Protein AF-0000000074350751 (afdb_homodimer)

Secondary structure (DSSP, 8-state):
--B-B---EES---SS-EEEEEE-TTS-EEEEEETTS-EEEEETTT--EEEEETTSSSS-EEEEEE-TTSEEEEEETTS-EEEEEEETTTTEEEEEEEE---SS-EEEEEEETTTTEEEEEETTS-EEEEEE-TT--SS--SEEEEEEE---SS-EEEEEEETTEEEEEETTS-EEEEEEETTTEEEEEEEE--/--------EESPPPSS-EEEEEE-TTS-EEEEEETTS-EEEEETTT--EEEEETTSSSS-EEEEEE-TTSEEEEEETTS-EEEEEEETTTTEEEEEEEE---SS-EEEEEEETTTTEEEEEETTS-EEEEEE-TT--SS--SEEEEEEE---SS-EEEEEEETTEEEEEETTS-EEEEEEETTTEEEEEEEE--

Solvent-accessible surface area (backbone atoms only — not comparable to full-atom values): 19027 Å² total; per-residue (Å²): 114,77,33,70,33,46,61,35,81,43,70,86,36,53,84,26,29,20,42,23,61,41,55,43,84,85,57,51,34,37,38,39,26,13,47,59,9,33,40,33,34,27,32,56,89,80,58,44,74,73,42,74,39,73,63,66,38,90,28,30,26,41,26,51,46,62,41,82,88,51,40,34,39,39,24,11,52,63,16,33,35,38,32,31,33,72,36,77,88,73,71,41,69,43,81,72,41,73,46,71,83,50,93,34,27,25,43,25,63,34,74,39,73,89,76,39,33,38,39,37,21,14,46,65,13,42,30,38,36,27,31,59,44,80,75,65,76,72,91,69,51,55,60,38,79,51,34,47,47,60,75,53,79,25,28,27,52,27,54,44,72,55,90,53,30,38,41,34,21,13,56,62,14,28,35,37,36,28,32,55,41,89,89,65,34,48,39,27,59,26,27,40,34,29,112,78,34,72,33,47,62,34,80,44,79,75,38,52,84,27,29,20,41,22,60,40,56,41,84,86,56,51,35,38,38,39,26,14,46,60,9,32,38,34,34,26,33,56,90,80,55,45,69,72,41,74,40,73,63,67,38,90,29,27,26,42,25,51,47,62,42,83,88,49,41,35,40,40,23,11,51,62,17,33,36,38,32,32,34,72,35,75,90,74,71,40,70,42,82,73,40,74,45,71,82,50,92,34,29,25,41,23,63,32,74,36,72,89,76,39,32,38,41,37,23,13,47,64,14,42,30,38,34,27,30,60,43,80,78,65,76,71,91,69,48,54,59,38,78,54,35,45,47,59,75,53,80,25,28,27,51,26,53,44,73,55,91,55,30,38,39,34,20,13,56,63,14,27,37,37,35,30,32,55,40,89,90,63,35,47,38,26,58,27,28,41,37,33

pLDDT: mean 84.95, std 16.83, range [31.44, 98.81]

Radius of gyration: 20.23 Å; Cα contacts (8 Å, |Δi|>4): 1228; chains: 2; bounding box: 58×54×42 Å

Organism: Artemisia annua (NCBI:txid35608)

Structure (mmCIF, N/CA/C/O backbone):
data_AF-0000000074350751-model_v1
#
loop_
_entity.id
_entity.type
_entity.pdbx_description
1 polymer 'Dynein regulator LIS1'
#
loop_
_atom_site.group_PDB
_atom_site.id
_atom_site.type_symbol
_atom_site.label_atom_id
_atom_site.label_alt_id
_atom_site.label_comp_id
_atom_site.label_asym_id
_atom_site.label_entity_id
_atom_site.label_seq_id
_atom_site.pdbx_PDB_ins_code
_atom_site.Cartn_x
_atom_site.Cartn_y
_atom_site.Cartn_z
_atom_site.occupancy
_atom_site.B_iso_or_equiv
_atom_site.auth_seq_id
_atom_site.auth_comp_id
_atom_site.auth_asym_id
_atom_site.auth_atom_id
_atom_site.pdbx_PDB_model_num
ATOM 1 N N . MET A 1 1 ? 28.938 -0.55 -0.87 1 32.72 1 MET A N 1
ATOM 2 C CA . MET A 1 1 ? 29.234 -1.742 -1.661 1 32.72 1 MET A CA 1
ATOM 3 C C . MET A 1 1 ? 28 -2.168 -2.471 1 32.72 1 MET A C 1
ATOM 5 O O . MET A 1 1 ? 26.906 -2.285 -1.927 1 32.72 1 MET A O 1
ATOM 9 N N . ILE A 1 2 ? 28.156 -1.955 -3.701 1 39.44 2 ILE A N 1
ATOM 10 C CA . ILE A 1 2 ? 27.141 -2.303 -4.691 1 39.44 2 ILE A CA 1
ATOM 11 C C . ILE A 1 2 ? 26.891 -3.809 -4.672 1 39.44 2 ILE A C 1
ATOM 13 O O . ILE A 1 2 ? 27.797 -4.594 -4.953 1 39.44 2 ILE A O 1
ATOM 17 N N . LEU A 1 3 ? 26.219 -4.309 -3.705 1 39.25 3 LEU A N 1
ATOM 18 C CA . LEU A 1 3 ? 26.062 -5.758 -3.725 1 39.25 3 LEU A CA 1
ATOM 19 C C . LEU A 1 3 ? 25.203 -6.195 -4.902 1 39.25 3 LEU A C 1
ATOM 21 O O . LEU A 1 3 ? 24.094 -5.699 -5.082 1 39.25 3 LEU A O 1
ATOM 25 N N . LEU A 1 4 ? 26.125 -6.582 -5.938 1 38.38 4 LEU A N 1
ATOM 26 C CA . LEU A 1 4 ? 25.594 -7.141 -7.172 1 38.38 4 LEU A CA 1
ATOM 27 C C . LEU A 1 4 ? 24.625 -8.281 -6.879 1 38.38 4 LEU A C 1
ATOM 29 O O . LEU A 1 4 ? 24.938 -9.188 -6.105 1 38.38 4 LEU A O 1
ATOM 33 N N . ALA A 1 5 ? 23.5 -7.949 -6.883 1 41.44 5 ALA A N 1
ATOM 34 C CA . ALA A 1 5 ? 22.359 -8.859 -6.707 1 41.44 5 ALA A CA 1
ATOM 35 C C . ALA A 1 5 ? 22.422 -9.992 -7.723 1 41.44 5 ALA A C 1
ATOM 37 O O . ALA A 1 5 ? 22.688 -9.773 -8.906 1 41.44 5 ALA A O 1
ATOM 38 N N . GLN A 1 6 ? 23.078 -11.133 -7.27 1 38.09 6 GLN A N 1
ATOM 39 C CA . GLN A 1 6 ? 22.938 -12.281 -8.156 1 38.09 6 GLN A CA 1
ATOM 40 C C . GLN A 1 6 ? 21.484 -12.547 -8.516 1 38.09 6 GLN A C 1
ATOM 42 O O . GLN A 1 6 ? 20.625 -12.578 -7.633 1 38.09 6 GLN A O 1
ATOM 47 N N . VAL A 1 7 ? 21.062 -12.102 -9.664 1 43.28 7 VAL A N 1
ATOM 48 C CA . VAL A 1 7 ? 19.75 -12.344 -10.242 1 43.28 7 VAL A CA 1
ATOM 49 C C . VAL A 1 7 ? 19.594 -13.836 -10.555 1 43.28 7 VAL A C 1
ATOM 51 O O . VAL A 1 7 ? 20.406 -14.414 -11.273 1 43.28 7 VAL A O 1
ATOM 54 N N . ALA A 1 8 ? 19.016 -14.609 -9.594 1 41.69 8 ALA A N 1
ATOM 55 C CA . ALA A 1 8 ? 18.672 -15.945 -10.078 1 41.69 8 ALA A CA 1
ATOM 56 C C . ALA A 1 8 ? 17.594 -15.883 -11.156 1 41.69 8 ALA A C 1
ATOM 58 O O . ALA A 1 8 ? 16.625 -15.141 -11.023 1 41.69 8 ALA A O 1
ATOM 59 N N . ASP A 1 9 ? 17.906 -16.078 -12.422 1 44.09 9 ASP A N 1
ATOM 60 C CA . ASP A 1 9 ? 17.094 -16.078 -13.625 1 44.09 9 ASP A CA 1
ATOM 61 C C . ASP A 1 9 ? 15.961 -17.094 -13.523 1 44.09 9 ASP A C 1
ATOM 63 O O . ASP A 1 9 ? 16.156 -18.281 -13.836 1 44.09 9 ASP A O 1
ATOM 67 N N . SER A 1 10 ? 15.305 -17.406 -12.469 1 43.91 10 SER A N 1
ATOM 68 C CA . SER A 1 10 ? 14.328 -18.453 -12.703 1 43.91 10 SER A CA 1
ATOM 69 C C . SER A 1 10 ? 13.156 -17.953 -13.539 1 43.91 10 SER A C 1
ATOM 71 O O . SER A 1 10 ? 12.938 -16.75 -13.664 1 43.91 10 SER A O 1
ATOM 73 N N . THR A 1 11 ? 12.031 -19.062 -13.977 1 50.5 11 THR A N 1
ATOM 74 C CA . THR A 1 11 ? 10.969 -19.328 -14.938 1 50.5 11 THR A CA 1
ATOM 75 C C . THR A 1 11 ? 9.953 -18.188 -14.945 1 50.5 11 THR A C 1
ATOM 77 O O . THR A 1 11 ? 9.992 -17.312 -14.086 1 50.5 11 THR A O 1
ATOM 80 N N . PRO A 1 12 ? 8.375 -18.5 -15.094 1 55.38 12 PRO A N 1
ATOM 81 C CA . PRO A 1 12 ? 7.418 -17.734 -15.898 1 55.38 12 PRO A CA 1
ATOM 82 C C . PRO A 1 12 ? 7.32 -16.266 -15.461 1 55.38 12 PRO A C 1
ATOM 84 O O . PRO A 1 12 ? 7.305 -15.969 -14.266 1 55.38 12 PRO A O 1
ATOM 87 N N . TYR A 1 13 ? 7.793 -15.43 -16.438 1 64.62 13 TYR A N 1
ATOM 88 C CA . TYR A 1 13 ? 7.789 -13.977 -16.328 1 64.62 13 TYR A CA 1
ATOM 89 C C . TYR A 1 13 ? 6.367 -13.43 -16.391 1 64.62 13 TYR A C 1
ATOM 91 O O . TYR A 1 13 ? 5.484 -14.039 -17 1 64.62 13 TYR A O 1
ATOM 99 N N . HIS A 1 14 ? 6.195 -12.555 -15.477 1 81.56 14 HIS A N 1
ATOM 100 C CA . HIS A 1 14 ? 5.027 -11.742 -15.789 1 81.56 14 HIS A CA 1
ATOM 101 C C . HIS A 1 14 ? 5.188 -11.039 -17.141 1 81.56 14 HIS A C 1
ATOM 103 O O . HIS A 1 14 ? 6.305 -10.734 -17.547 1 81.56 14 HIS A O 1
ATOM 109 N N . PHE A 1 15 ? 4.121 -10.883 -17.766 1 88 15 PHE A N 1
ATOM 110 C CA . PHE A 1 15 ? 4.191 -10.289 -19.094 1 88 15 PHE A CA 1
ATOM 111 C C . PHE A 1 15 ? 3.863 -8.805 -19.031 1 88 15 PHE A C 1
ATOM 113 O O . PHE A 1 15 ? 3.791 -8.141 -20.078 1 88 15 PHE A O 1
ATOM 120 N N . ASP A 1 16 ? 3.596 -8.328 -17.969 1 94.62 16 ASP A N 1
ATOM 121 C CA . ASP A 1 16 ? 3.373 -6.906 -17.719 1 94.62 16 ASP A CA 1
ATOM 122 C C . ASP A 1 16 ? 3.795 -6.535 -16.297 1 94.62 16 ASP A C 1
ATOM 124 O O . ASP A 1 16 ? 4.352 -7.363 -15.57 1 94.62 16 ASP A O 1
ATOM 128 N N . ALA A 1 17 ? 3.629 -5.32 -15.945 1 95.75 17 ALA A N 1
ATOM 129 C CA . ALA A 1 17 ? 4.074 -4.77 -14.664 1 95.75 17 ALA A CA 1
ATOM 130 C C . ALA A 1 17 ? 3.572 -5.613 -13.5 1 95.75 17 ALA A C 1
ATOM 132 O O . ALA A 1 17 ? 2.426 -6.07 -13.5 1 95.75 17 ALA A O 1
ATOM 133 N N . VAL A 1 18 ? 4.426 -5.871 -12.531 1 95.75 18 VAL A N 1
ATOM 134 C CA . VAL A 1 18 ? 4.027 -6.426 -11.242 1 95.75 18 VAL A CA 1
ATOM 135 C C . VAL A 1 18 ? 3.594 -5.305 -10.305 1 95.75 18 VAL A C 1
ATOM 137 O O . VAL A 1 18 ? 4.43 -4.543 -9.812 1 95.75 18 VAL A O 1
ATOM 140 N N . SER A 1 19 ? 2.334 -5.242 -9.992 1 96.94 19 SER A N 1
ATOM 141 C CA . SER A 1 19 ? 1.745 -4.062 -9.359 1 96.94 19 SER A CA 1
ATOM 142 C C . SER A 1 19 ? 1.569 -4.27 -7.859 1 96.94 19 SER A C 1
ATOM 144 O O . SER A 1 19 ? 1.384 -3.305 -7.113 1 96.94 19 SER A O 1
ATOM 146 N N . SER A 1 20 ? 1.542 -5.441 -7.477 1 97.12 20 SER A N 1
ATOM 147 C CA . SER A 1 20 ? 1.236 -5.699 -6.074 1 97.12 20 SER A CA 1
ATOM 148 C C . SER A 1 20 ? 1.907 -6.98 -5.586 1 97.12 20 SER A C 1
ATOM 150 O O . SER A 1 20 ? 2.049 -7.941 -6.348 1 97.12 20 SER A O 1
ATOM 152 N N . LEU A 1 21 ? 2.25 -7.031 -4.305 1 95.75 21 LEU A N 1
ATOM 153 C CA . LEU A 1 21 ? 2.859 -8.148 -3.598 1 95.75 21 LEU A CA 1
ATOM 154 C C . LEU A 1 21 ? 2.189 -8.367 -2.244 1 95.75 21 LEU A C 1
ATOM 156 O O . LEU A 1 21 ? 1.723 -7.418 -1.617 1 95.75 21 LEU A O 1
ATOM 160 N N . ALA A 1 22 ? 2.174 -9.531 -1.826 1 95.88 22 ALA A N 1
ATOM 161 C CA . ALA A 1 22 ? 1.766 -9.875 -0.467 1 95.88 22 ALA A CA 1
ATOM 162 C C . ALA A 1 22 ? 2.51 -11.117 0.031 1 95.88 22 ALA A C 1
ATOM 164 O O . ALA A 1 22 ? 3.146 -11.82 -0.753 1 95.88 22 ALA A O 1
ATOM 165 N N . LEU A 1 23 ? 2.414 -11.297 1.321 1 92.5 23 LEU A N 1
ATOM 166 C CA . LEU A 1 23 ? 3.061 -12.445 1.952 1 92.5 23 LEU A CA 1
ATOM 167 C C . LEU A 1 23 ? 2.039 -13.312 2.682 1 92.5 23 LEU A C 1
ATOM 169 O O . LEU A 1 23 ? 1.059 -12.797 3.225 1 92.5 23 LEU A O 1
ATOM 173 N N . SER A 1 24 ? 2.389 -14.562 2.65 1 92.94 24 SER A N 1
ATOM 174 C CA . SER A 1 24 ? 1.618 -15.422 3.545 1 92.94 24 SER A CA 1
ATOM 175 C C . SER A 1 24 ? 1.93 -15.117 5.008 1 92.94 24 SER A C 1
ATOM 177 O O . SER A 1 24 ? 2.959 -14.508 5.312 1 92.94 24 SER A O 1
ATOM 179 N N . ASN A 1 25 ? 1.068 -15.539 5.855 1 88.69 25 ASN A N 1
ATOM 180 C CA . ASN A 1 25 ? 1.231 -15.227 7.27 1 88.69 25 ASN A CA 1
ATOM 181 C C . ASN A 1 25 ? 2.508 -15.836 7.84 1 88.69 25 ASN A C 1
ATOM 183 O O . ASN A 1 25 ? 3.195 -15.211 8.648 1 88.69 25 ASN A O 1
ATOM 187 N N . ASP A 1 26 ? 2.738 -16.984 7.434 1 87.25 26 ASP A N 1
ATOM 188 C CA . ASP A 1 26 ? 3.93 -17.672 7.941 1 87.25 26 ASP A CA 1
ATOM 189 C C . ASP A 1 26 ? 5.176 -17.25 7.164 1 87.25 26 ASP A C 1
ATOM 191 O O . ASP A 1 26 ? 6.266 -17.766 7.398 1 87.25 26 ASP A O 1
ATOM 195 N N . LYS A 1 27 ? 5.008 -16.359 6.145 1 87.69 27 LYS A N 1
ATOM 196 C CA . LYS A 1 27 ? 6.07 -15.727 5.367 1 87.69 27 LYS A CA 1
ATOM 197 C C . LYS A 1 27 ? 6.773 -16.734 4.469 1 87.69 27 LYS A C 1
ATOM 199 O O . LYS A 1 27 ? 7.902 -16.5 4.031 1 87.69 27 LYS A O 1
ATOM 204 N N . THR A 1 28 ? 6.117 -17.844 4.223 1 89.06 28 THR A N 1
ATOM 205 C CA . THR A 1 28 ? 6.742 -18.875 3.41 1 89.06 28 THR A CA 1
ATOM 206 C C . THR A 1 28 ? 6.414 -18.672 1.933 1 89.06 28 THR A C 1
ATOM 208 O O . THR A 1 28 ? 7.098 -19.219 1.061 1 89.06 28 THR A O 1
ATOM 211 N N . LEU A 1 29 ? 5.375 -17.922 1.685 1 91.19 29 LEU A N 1
ATOM 212 C CA . LEU A 1 29 ? 4.961 -17.703 0.304 1 91.19 29 LEU A CA 1
ATOM 213 C C . LEU A 1 29 ? 4.906 -16.203 -0.01 1 91.19 29 LEU A C 1
ATOM 215 O O . LEU A 1 29 ? 4.535 -15.398 0.846 1 91.19 29 LEU A O 1
ATOM 219 N N . ILE A 1 30 ? 5.238 -15.867 -1.239 1 90.88 30 ILE A N 1
ATOM 220 C CA . ILE A 1 30 ? 5.066 -14.531 -1.808 1 90.88 30 ILE A CA 1
ATOM 221 C C . ILE A 1 30 ? 4.012 -14.578 -2.912 1 90.88 30 ILE A C 1
ATOM 223 O O . ILE A 1 30 ? 4.059 -15.438 -3.793 1 90.88 30 ILE A O 1
ATOM 227 N N . TYR A 1 31 ? 3.031 -13.719 -2.828 1 94.5 31 TYR A N 1
ATOM 228 C CA . TYR A 1 31 ? 2.01 -13.57 -3.857 1 94.5 31 TYR A CA 1
ATOM 229 C C . TYR A 1 31 ? 2.277 -12.336 -4.715 1 94.5 31 TYR A C 1
ATOM 231 O O . TYR A 1 31 ? 2.525 -11.25 -4.188 1 94.5 31 TYR A O 1
ATOM 239 N N . SER A 1 32 ? 2.248 -12.508 -6.004 1 94.38 32 SER A N 1
ATOM 240 C CA . SER A 1 32 ? 2.445 -11.367 -6.895 1 94.38 32 SER A CA 1
ATOM 241 C C . SER A 1 32 ? 1.294 -11.234 -7.887 1 94.38 32 SER A C 1
ATOM 243 O O . SER A 1 32 ? 0.839 -12.234 -8.453 1 94.38 32 SER A O 1
ATOM 245 N N . GLY A 1 33 ? 0.728 -10.062 -7.973 1 96.94 33 GLY A N 1
ATOM 246 C CA . GLY A 1 33 ? -0.271 -9.703 -8.969 1 96.94 33 GLY A CA 1
ATOM 247 C C . GLY A 1 33 ? 0.265 -8.773 -10.047 1 96.94 33 GLY A C 1
ATOM 248 O O . GLY A 1 33 ? 1.013 -7.84 -9.75 1 96.94 33 GLY A O 1
ATOM 249 N N . SER A 1 34 ? -0.11 -9.062 -11.258 1 97.19 34 SER A N 1
ATOM 250 C CA . SER A 1 34 ? 0.449 -8.328 -12.391 1 97.19 34 SER A CA 1
ATOM 251 C C . SER A 1 34 ? -0.651 -7.727 -13.25 1 97.19 34 SER A C 1
ATOM 253 O O . SER A 1 34 ? -1.79 -8.195 -13.234 1 97.19 34 SER A O 1
ATOM 255 N N . TRP A 1 35 ? -0.263 -6.742 -14 1 97.31 35 TRP A N 1
ATOM 256 C CA . TRP A 1 35 ? -1.16 -6.145 -14.984 1 97.31 35 TRP A CA 1
ATOM 257 C C . TRP A 1 35 ? -1.398 -7.098 -16.156 1 97.31 35 TRP A C 1
ATOM 259 O O . TRP A 1 35 ? -2.299 -6.879 -16.969 1 97.31 35 TRP A O 1
ATOM 269 N N . ASP A 1 36 ? -0.712 -8.227 -16.25 1 94.94 36 ASP A N 1
ATOM 270 C CA . ASP A 1 36 ? -0.952 -9.234 -17.281 1 94.94 36 ASP A CA 1
ATOM 271 C C . ASP A 1 36 ? -2.059 -10.203 -16.859 1 94.94 36 ASP A C 1
ATOM 273 O O . ASP A 1 36 ? -2.27 -11.227 -17.5 1 94.94 36 ASP A O 1
ATOM 277 N N . ARG A 1 37 ? -2.656 -9.938 -15.727 1 96.44 37 ARG A N 1
ATOM 278 C CA . ARG A 1 37 ? -3.811 -10.664 -15.203 1 96.44 37 ARG A CA 1
ATOM 279 C C . ARG A 1 37 ? -3.383 -11.945 -14.5 1 96.44 37 ARG A C 1
ATOM 281 O O . ARG A 1 37 ? -4.219 -12.789 -14.164 1 96.44 37 ARG A O 1
ATOM 288 N N . THR A 1 38 ? -2.102 -12.102 -14.312 1 94.44 38 THR A N 1
ATOM 289 C CA . THR A 1 38 ? -1.634 -13.32 -13.672 1 94.44 38 THR A CA 1
ATOM 290 C C . THR A 1 38 ? -1.429 -13.109 -12.172 1 94.44 38 THR A C 1
ATOM 292 O O . THR A 1 38 ? -1.109 -12 -11.742 1 94.44 38 THR A O 1
ATOM 295 N N . PHE A 1 39 ? -1.746 -14.078 -11.484 1 96.12 39 PHE A N 1
ATOM 296 C CA . PHE A 1 39 ? -1.495 -14.234 -10.062 1 96.12 39 PHE A CA 1
ATOM 297 C C . PHE A 1 39 ? -0.512 -15.367 -9.805 1 96.12 39 PHE A C 1
ATOM 299 O O . PHE A 1 39 ? -0.78 -16.516 -10.148 1 96.12 39 PHE A O 1
ATOM 306 N N . LYS A 1 40 ? 0.642 -15.039 -9.211 1 93.19 40 LYS A N 1
ATOM 307 C CA . LYS A 1 40 ? 1.673 -16.062 -9.031 1 93.19 40 LYS A CA 1
ATOM 308 C C . LYS A 1 40 ? 2.025 -16.234 -7.562 1 93.19 40 LYS A C 1
ATOM 310 O O . LYS A 1 40 ? 1.892 -15.305 -6.766 1 93.19 40 LYS A O 1
ATOM 315 N N . ILE A 1 41 ? 2.447 -17.422 -7.285 1 92.31 41 ILE A N 1
ATOM 316 C CA . ILE A 1 41 ? 2.824 -17.828 -5.938 1 92.31 41 ILE A CA 1
ATOM 317 C C . ILE A 1 41 ? 4.266 -18.328 -5.934 1 92.31 41 ILE A C 1
ATOM 319 O O . ILE A 1 41 ? 4.617 -19.219 -6.715 1 92.31 41 ILE A O 1
ATOM 323 N N . TRP A 1 42 ? 5.012 -17.797 -5.059 1 87.31 42 TRP A N 1
ATOM 324 C CA . TRP A 1 42 ? 6.43 -18.125 -4.961 1 87.31 42 TRP A CA 1
ATOM 325 C C . TRP A 1 42 ? 6.77 -18.672 -3.578 1 87.31 42 TRP A C 1
ATOM 327 O O . TRP A 1 42 ? 6.227 -18.203 -2.572 1 87.31 42 TRP A O 1
ATOM 337 N N . ARG A 1 43 ? 7.672 -19.578 -3.588 1 86.19 43 ARG A N 1
ATOM 338 C CA . ARG A 1 43 ? 8.219 -20.047 -2.314 1 86.19 43 ARG A CA 1
ATOM 339 C C . ARG A 1 43 ? 9.383 -19.172 -1.87 1 86.19 43 ARG A C 1
ATOM 341 O O . ARG A 1 43 ? 10.305 -18.906 -2.646 1 86.19 43 ARG A O 1
ATOM 348 N N . ASN A 1 44 ? 9.328 -18.766 -0.645 1 82.5 44 ASN A N 1
ATOM 349 C CA . ASN A 1 44 ? 10.305 -17.812 -0.135 1 82.5 44 ASN A CA 1
ATOM 350 C C . ASN A 1 44 ? 11.664 -18.453 0.072 1 82.5 44 ASN A C 1
ATOM 352 O O . ASN A 1 44 ? 12.703 -17.797 -0.059 1 82.5 44 ASN A O 1
ATOM 356 N N . SER A 1 45 ? 11.75 -19.734 0.375 1 78.38 45 SER A N 1
ATOM 357 C CA . SER A 1 45 ? 12.984 -20.391 0.784 1 78.38 45 SER A CA 1
ATOM 358 C C . SER A 1 45 ? 13.945 -20.547 -0.39 1 78.38 45 SER A C 1
ATOM 360 O O . SER A 1 45 ? 15.156 -20.406 -0.232 1 78.38 45 SER A O 1
ATOM 362 N N . ASP A 1 46 ? 13.375 -20.828 -1.604 1 77.06 46 ASP A N 1
ATOM 363 C CA . ASP A 1 46 ? 14.242 -21.031 -2.754 1 77.06 46 ASP A CA 1
ATOM 364 C C . ASP A 1 46 ? 13.797 -20.203 -3.947 1 77.06 46 ASP A C 1
ATOM 366 O O . ASP A 1 46 ? 14.375 -20.297 -5.031 1 77.06 46 ASP A O 1
ATOM 370 N N . PHE A 1 47 ? 12.703 -19.484 -3.807 1 75.62 47 PHE A N 1
ATOM 371 C CA . PHE A 1 47 ? 12.219 -18.469 -4.734 1 75.62 47 PHE A CA 1
ATOM 372 C C . PHE A 1 47 ? 11.688 -19.109 -6.008 1 75.62 47 PHE A C 1
ATOM 374 O O . PHE A 1 47 ? 11.695 -18.5 -7.074 1 75.62 47 PHE A O 1
ATOM 381 N N . LYS A 1 48 ? 11.344 -20.281 -5.875 1 79.81 48 LYS A N 1
ATOM 382 C CA . LYS A 1 48 ? 10.695 -20.953 -6.996 1 79.81 48 LYS A CA 1
ATOM 383 C C . LYS A 1 48 ? 9.234 -20.547 -7.109 1 79.81 48 LYS A C 1
ATOM 385 O O . LYS A 1 48 ? 8.531 -20.438 -6.102 1 79.81 48 LYS A O 1
ATOM 390 N N . CYS A 1 49 ? 8.883 -20.312 -8.344 1 85.12 49 CYS A N 1
ATOM 391 C CA . CYS A 1 49 ? 7.461 -20.109 -8.602 1 85.12 49 CYS A CA 1
ATOM 392 C C . CYS A 1 49 ? 6.68 -21.406 -8.43 1 85.12 49 CYS A C 1
ATOM 394 O O . CYS A 1 49 ? 6.852 -22.344 -9.211 1 85.12 49 CYS A O 1
ATOM 396 N N . LEU A 1 50 ? 5.848 -21.453 -7.441 1 86.88 50 LEU A N 1
ATOM 397 C CA . LEU A 1 50 ? 5.09 -22.672 -7.164 1 86.88 50 LEU A CA 1
ATOM 398 C C . LEU A 1 50 ? 3.859 -22.766 -8.062 1 86.88 50 LEU A C 1
ATOM 400 O O . LEU A 1 50 ? 3.434 -23.859 -8.43 1 86.88 50 LEU A O 1
ATOM 404 N N . GLU A 1 51 ? 3.258 -21.656 -8.266 1 89.88 51 GLU A N 1
ATOM 405 C CA . GLU A 1 51 ? 2.025 -21.594 -9.047 1 89.88 51 GLU A CA 1
ATOM 406 C C . GLU A 1 51 ? 1.954 -20.312 -9.867 1 89.88 51 GLU A C 1
ATOM 408 O O . GLU A 1 51 ? 2.316 -19.234 -9.375 1 89.88 51 GLU A O 1
ATOM 413 N N . SER A 1 52 ? 1.493 -20.469 -11.086 1 90.44 52 SER A N 1
ATOM 414 C CA . SER A 1 52 ? 1.161 -19.359 -11.969 1 90.44 52 SER A CA 1
ATOM 415 C C . SER A 1 52 ? -0.279 -19.453 -12.461 1 90.44 52 SER A C 1
ATOM 417 O O . SER A 1 52 ? -0.583 -20.234 -13.352 1 90.44 52 SER A O 1
ATOM 419 N N . VAL A 1 53 ? -1.137 -18.766 -11.789 1 92 53 VAL A N 1
ATOM 420 C CA . VAL A 1 53 ? -2.531 -18.75 -12.219 1 92 53 VAL A CA 1
ATOM 421 C C . VAL A 1 53 ? -2.707 -17.781 -13.375 1 92 53 VAL A C 1
ATOM 423 O O . VAL A 1 53 ? -2.775 -16.562 -13.172 1 92 53 VAL A O 1
ATOM 426 N N . THR A 1 54 ? -2.852 -18.5 -14.508 1 87.69 54 THR A N 1
ATOM 427 C CA . THR A 1 54 ? -3.043 -17.688 -15.719 1 87.69 54 THR A CA 1
ATOM 428 C C . THR A 1 54 ? -4.496 -17.25 -15.852 1 87.69 54 THR A C 1
ATOM 430 O O . THR A 1 54 ? -5.406 -17.938 -15.383 1 87.69 54 THR A O 1
ATOM 433 N N . LYS A 1 55 ? -4.793 -16.031 -16.203 1 91.31 55 LYS A N 1
ATOM 434 C CA . LYS A 1 55 ? -6.125 -15.453 -16.328 1 91.31 55 LYS A CA 1
ATOM 435 C C . LYS A 1 55 ? -6.824 -15.359 -14.977 1 91.31 55 LYS A C 1
ATOM 437 O O . LYS A 1 55 ? -7.992 -15.734 -14.844 1 91.31 55 LYS A O 1
ATOM 442 N N . ALA A 1 56 ? -6.062 -15.281 -13.922 1 95.94 56 ALA A N 1
ATOM 443 C CA . ALA A 1 56 ? -6.641 -15.086 -12.594 1 95.94 56 ALA A CA 1
ATOM 444 C C . ALA A 1 56 ? -7.746 -14.039 -12.625 1 95.94 56 ALA A C 1
ATOM 446 O O . ALA A 1 56 ? -8.727 -14.133 -11.883 1 95.94 56 ALA A O 1
ATOM 447 N N . HIS A 1 57 ? -7.621 -13.109 -13.453 1 98 57 HIS A N 1
ATOM 448 C CA . HIS A 1 57 ? -8.586 -12.055 -13.734 1 98 57 HIS A CA 1
ATOM 449 C C . HIS A 1 57 ? -8.672 -11.766 -15.227 1 98 57 HIS A C 1
ATOM 451 O O . HIS A 1 57 ? -7.887 -12.297 -16.016 1 98 57 HIS A O 1
ATOM 457 N N . ASP A 1 58 ? -9.656 -11.055 -15.633 1 98.12 58 ASP A N 1
ATOM 458 C CA . ASP A 1 58 ? -9.844 -10.711 -17.031 1 98.12 58 ASP A CA 1
ATOM 459 C C . ASP A 1 58 ? -9.148 -9.391 -17.375 1 98.12 58 ASP A C 1
ATOM 461 O O . ASP A 1 58 ? -9.164 -8.953 -18.531 1 98.12 58 ASP A O 1
ATOM 465 N N . ASP A 1 59 ? -8.57 -8.773 -16.469 1 98.38 59 ASP A N 1
ATOM 466 C CA . ASP A 1 59 ? -7.805 -7.535 -16.609 1 98.38 59 ASP A CA 1
ATOM 467 C C . ASP A 1 59 ? -6.754 -7.406 -15.516 1 98.38 59 ASP A C 1
ATOM 469 O O . ASP A 1 59 ? -6.551 -8.328 -14.727 1 98.38 59 ASP A O 1
ATOM 473 N N . ALA A 1 60 ? -6.047 -6.312 -15.492 1 98.38 60 ALA A N 1
ATOM 474 C CA . ALA A 1 60 ? -4.906 -6.051 -14.617 1 98.38 60 ALA A CA 1
ATOM 475 C C . ALA A 1 60 ? -5.266 -6.32 -13.164 1 98.38 60 ALA A C 1
ATOM 477 O O . ALA A 1 60 ? -6.324 -5.906 -12.688 1 98.38 60 ALA A O 1
ATOM 478 N N . ILE A 1 61 ? -4.422 -7.02 -12.43 1 98.56 61 ILE A N 1
ATOM 479 C CA . ILE A 1 61 ? -4.508 -7.102 -10.977 1 98.56 61 ILE A CA 1
ATOM 480 C C . ILE A 1 61 ? -3.834 -5.883 -10.352 1 98.56 61 ILE A C 1
ATOM 482 O O . ILE A 1 61 ? -2.65 -5.633 -10.586 1 98.56 61 ILE A O 1
ATOM 486 N N . ASN A 1 62 ? -4.566 -5.156 -9.484 1 98.5 62 ASN A N 1
ATOM 487 C CA . ASN A 1 62 ? -4.066 -3.883 -8.984 1 98.5 62 ASN A CA 1
ATOM 488 C C . ASN A 1 62 ? -3.643 -3.982 -7.523 1 98.5 62 ASN A C 1
ATOM 490 O O . ASN A 1 62 ? -2.811 -3.199 -7.059 1 98.5 62 ASN A O 1
ATOM 494 N N . THR A 1 63 ? -4.195 -4.836 -6.848 1 98.44 63 THR A N 1
ATOM 495 C CA . THR A 1 63 ? -3.979 -4.859 -5.406 1 98.44 63 THR A CA 1
ATOM 496 C C . THR A 1 63 ? -4.211 -6.258 -4.848 1 98.44 63 THR A C 1
ATOM 498 O O . THR A 1 63 ? -5.027 -7.016 -5.375 1 98.44 63 THR A O 1
ATOM 501 N N . ILE A 1 64 ? -3.494 -6.68 -3.803 1 98.56 64 ILE A N 1
ATOM 502 C CA . ILE A 1 64 ? -3.592 -7.961 -3.109 1 98.56 64 ILE A CA 1
ATOM 503 C C . ILE A 1 64 ? -3.539 -7.734 -1.6 1 98.56 64 ILE A C 1
ATOM 505 O O . ILE A 1 64 ? -2.738 -6.93 -1.112 1 98.56 64 ILE A O 1
ATOM 509 N N . VAL A 1 65 ? -4.395 -8.352 -0.882 1 97.88 65 VAL A N 1
ATOM 510 C CA . VAL A 1 65 ? -4.266 -8.414 0.571 1 97.88 65 VAL A CA 1
ATOM 511 C C . VAL A 1 65 ? -4.477 -9.852 1.05 1 97.88 65 VAL A C 1
ATOM 513 O O . VAL A 1 65 ? -5.098 -10.656 0.357 1 97.88 65 VAL A O 1
ATOM 516 N N . VAL A 1 66 ? -3.908 -10.172 2.203 1 97.12 66 VAL A N 1
ATOM 517 C CA . VAL A 1 66 ? -3.979 -11.516 2.773 1 97.12 66 VAL A CA 1
ATOM 518 C C . VAL A 1 66 ? -4.535 -11.445 4.195 1 97.12 66 VA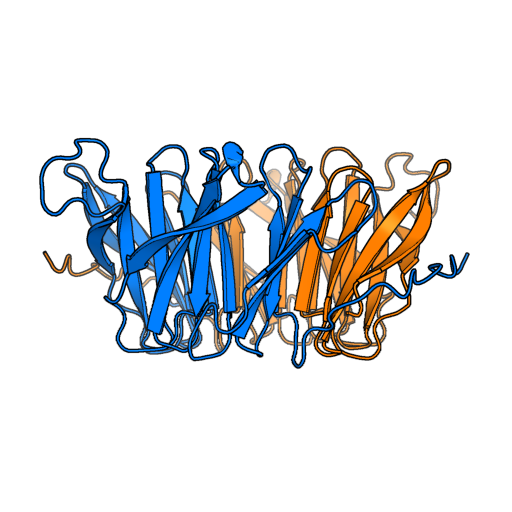L A C 1
ATOM 520 O O . VAL A 1 66 ? -4.125 -10.594 4.984 1 97.12 66 VAL A O 1
ATOM 523 N N . SER A 1 67 ? -5.461 -12.312 4.473 1 96.69 67 SER A N 1
ATOM 524 C CA . SER A 1 67 ? -5.988 -12.398 5.828 1 96.69 67 SER A CA 1
ATOM 525 C C . SER A 1 67 ? -5.145 -13.328 6.695 1 96.69 67 SER A C 1
ATOM 527 O O . SER A 1 67 ? -4.402 -14.164 6.18 1 96.69 67 SER A O 1
ATOM 529 N N . ASN A 1 68 ? -5.285 -13.156 7.977 1 94.44 68 ASN A N 1
ATOM 530 C CA . ASN A 1 68 ? -4.574 -14.031 8.906 1 94.44 68 ASN A CA 1
ATOM 531 C C . ASN A 1 68 ? -5.027 -15.484 8.766 1 94.44 68 ASN A C 1
ATOM 533 O O . ASN A 1 68 ? -4.285 -16.406 9.102 1 94.44 68 ASN A O 1
ATOM 537 N N . GLU A 1 69 ? -6.246 -15.672 8.336 1 92.38 69 GLU A N 1
ATOM 538 C CA . GLU A 1 69 ? -6.773 -17.031 8.156 1 92.38 69 GLU A CA 1
ATOM 539 C C . GLU A 1 69 ? -6.254 -17.656 6.871 1 92.38 69 GLU A C 1
ATOM 541 O O . GLU A 1 69 ? -6.52 -18.828 6.602 1 92.38 69 GLU A O 1
ATOM 546 N N . GLY A 1 70 ? -5.59 -16.875 6.105 1 94.06 70 GLY A N 1
ATOM 547 C CA . GLY A 1 70 ? -4.922 -17.453 4.945 1 94.06 70 GLY A CA 1
ATOM 548 C C . GLY A 1 70 ? -5.68 -17.219 3.648 1 94.06 70 GLY A C 1
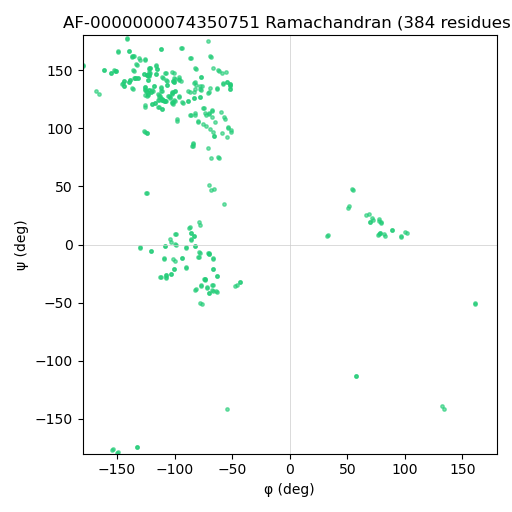ATOM 549 O O . GLY A 1 70 ? -5.367 -17.828 2.625 1 94.06 70 GLY A O 1
ATOM 550 N N . PHE A 1 71 ? -6.703 -16.391 3.654 1 96.5 71 PHE A N 1
ATOM 551 C CA . PHE A 1 71 ? -7.383 -16.016 2.42 1 96.5 71 PHE A CA 1
ATOM 552 C C . PHE A 1 71 ? -6.629 -14.891 1.709 1 96.5 71 PHE A C 1
ATOM 554 O O . PHE A 1 71 ? -6.137 -13.961 2.352 1 96.5 71 PHE A O 1
ATOM 561 N N . ILE A 1 72 ? -6.539 -14.969 0.394 1 97.81 72 ILE A N 1
ATOM 562 C CA . ILE A 1 72 ? -5.906 -13.953 -0.438 1 97.81 72 ILE A CA 1
ATOM 563 C C . ILE A 1 72 ? -6.961 -13.25 -1.289 1 97.81 72 ILE A C 1
ATOM 565 O O . ILE A 1 72 ? -7.738 -13.898 -1.99 1 97.81 72 ILE A O 1
ATOM 569 N N . TYR A 1 73 ? -6.996 -11.977 -1.208 1 98.56 73 TYR A N 1
ATOM 570 C CA . TYR A 1 73 ? -7.926 -11.172 -1.994 1 98.56 73 TYR A CA 1
ATOM 571 C C . TYR A 1 73 ? -7.188 -10.398 -3.08 1 98.56 73 TYR A C 1
ATOM 573 O O . TYR A 1 73 ? -6.242 -9.656 -2.791 1 98.56 73 TYR A O 1
ATOM 581 N N . THR A 1 74 ? -7.57 -10.57 -4.312 1 98.75 74 THR A N 1
ATOM 582 C CA . THR A 1 74 ? -6.988 -9.836 -5.43 1 98.75 74 THR A CA 1
ATOM 583 C C . THR A 1 74 ? -8.023 -8.914 -6.07 1 98.75 74 THR A C 1
ATOM 585 O O . THR A 1 74 ? -9.109 -9.359 -6.449 1 98.75 74 THR A O 1
ATOM 588 N N . GLY A 1 75 ? -7.746 -7.645 -6.164 1 98.81 75 GLY A N 1
ATOM 589 C CA . GLY A 1 75 ? -8.578 -6.656 -6.832 1 98.81 75 GLY A CA 1
ATOM 590 C C . GLY A 1 75 ? -8.086 -6.293 -8.219 1 98.81 75 GLY A C 1
ATOM 591 O O . GLY A 1 75 ? -6.887 -6.082 -8.414 1 98.81 75 GLY A O 1
ATOM 592 N N . SER A 1 76 ? -9 -6.148 -9.102 1 98.81 76 SER A N 1
ATOM 593 C CA . SER A 1 76 ? -8.609 -6.074 -10.508 1 98.81 76 SER A CA 1
ATOM 594 C C . SER A 1 76 ? -9.375 -4.977 -11.242 1 98.81 76 SER A C 1
ATOM 596 O O . SER A 1 76 ? -10.438 -4.547 -10.789 1 98.81 76 SER A O 1
ATOM 598 N N . ALA A 1 77 ? -8.789 -4.664 -12.344 1 98.69 77 ALA A N 1
ATOM 599 C CA . ALA A 1 77 ? -9.414 -3.709 -13.25 1 98.69 77 ALA A CA 1
ATOM 600 C C . ALA A 1 77 ? -10.648 -4.312 -13.906 1 98.69 77 ALA A C 1
ATOM 602 O O . ALA A 1 77 ? -11.453 -3.6 -14.516 1 98.69 77 ALA A O 1
ATOM 603 N N . ASP A 1 78 ? -10.914 -5.617 -13.742 1 98.69 78 ASP A N 1
ATOM 604 C CA . ASP A 1 78 ? -12.094 -6.25 -14.32 1 98.69 78 ASP A CA 1
ATOM 605 C C . ASP A 1 78 ? -13.305 -6.086 -13.398 1 98.69 78 ASP A C 1
ATOM 607 O O . ASP A 1 78 ? -14.312 -6.781 -13.562 1 98.69 78 ASP A O 1
ATOM 611 N N . LYS A 1 79 ? -13.133 -5.254 -12.391 1 98.56 79 LYS A N 1
ATOM 612 C CA . LYS A 1 79 ? -14.203 -4.836 -11.492 1 98.56 79 LYS A CA 1
ATOM 613 C C . LYS A 1 79 ? -14.508 -5.922 -10.461 1 98.56 79 LYS A C 1
ATOM 615 O O . LYS A 1 79 ? -15.492 -5.828 -9.719 1 98.56 79 LYS A O 1
ATOM 620 N N . LYS A 1 80 ? -13.664 -6.918 -10.406 1 98.56 80 LYS A N 1
ATOM 621 C CA . LYS A 1 80 ? -13.922 -8.047 -9.523 1 98.56 80 LYS A CA 1
ATOM 622 C C . LYS A 1 80 ? -12.859 -8.148 -8.43 1 98.56 80 LYS A C 1
ATOM 624 O O . LYS A 1 80 ? -11.734 -7.672 -8.602 1 98.56 80 LYS A O 1
ATOM 629 N N . ILE A 1 81 ? -13.273 -8.68 -7.297 1 98.5 81 ILE A N 1
ATOM 630 C CA . ILE A 1 81 ? -12.359 -9.188 -6.281 1 98.5 81 ILE A CA 1
ATOM 631 C C . ILE A 1 81 ? -12.461 -10.703 -6.207 1 98.5 81 ILE A C 1
ATOM 633 O O . ILE A 1 81 ? -13.562 -11.25 -6.051 1 98.5 81 ILE A O 1
ATOM 637 N N . LYS A 1 82 ? -11.359 -11.328 -6.371 1 98.44 82 LYS A N 1
ATOM 638 C CA . LYS A 1 82 ? -11.344 -12.781 -6.246 1 98.44 82 LYS A CA 1
ATOM 639 C C . LYS A 1 82 ? -10.672 -13.219 -4.949 1 98.44 82 LYS A C 1
ATOM 641 O O . LYS A 1 82 ? -9.672 -12.625 -4.531 1 98.44 82 LYS A O 1
ATOM 646 N N . VAL A 1 83 ? -11.258 -14.234 -4.379 1 97.81 83 VAL A N 1
ATOM 647 C CA . VAL A 1 83 ? -10.781 -14.773 -3.109 1 97.81 83 VAL A CA 1
ATOM 648 C C . VAL A 1 83 ? -10.148 -16.141 -3.336 1 97.81 83 VAL A C 1
ATOM 650 O O . VAL A 1 83 ? -10.781 -17.047 -3.887 1 97.81 83 VAL A O 1
ATOM 653 N N . TRP A 1 84 ? -8.883 -16.234 -2.889 1 97.19 84 TRP A N 1
ATOM 654 C CA . TRP A 1 84 ? -8.117 -17.469 -3.057 1 97.19 84 TRP A CA 1
ATOM 655 C C . TRP A 1 84 ? -7.773 -18.094 -1.706 1 97.19 84 TRP A C 1
ATOM 657 O O . TRP A 1 84 ? -7.676 -17.375 -0.701 1 97.19 84 TRP A O 1
ATOM 667 N N . ARG A 1 85 ? -7.59 -19.375 -1.701 1 95.19 85 ARG A N 1
ATOM 668 C CA . ARG A 1 85 ? -7.117 -20.094 -0.517 1 95.19 85 ARG A CA 1
ATOM 669 C C . ARG A 1 85 ? -6.188 -21.234 -0.901 1 95.19 85 ARG A C 1
ATOM 671 O O . ARG A 1 85 ? -6.438 -21.953 -1.874 1 95.19 85 ARG A O 1
ATOM 678 N N . ASN A 1 86 ? -5.145 -21.266 -0.109 1 91.88 86 ASN A N 1
ATOM 679 C CA . ASN A 1 86 ? -4.223 -22.375 -0.311 1 91.88 86 ASN A CA 1
ATOM 680 C C . ASN A 1 86 ? -4.867 -23.719 0.067 1 91.88 86 ASN A C 1
ATOM 682 O O . ASN A 1 86 ? -5.316 -23.891 1.2 1 91.88 86 ASN A O 1
ATOM 686 N N . ASN A 1 87 ? -5 -24.5 -0.957 1 86.06 87 ASN A N 1
ATOM 687 C CA . ASN A 1 87 ? -5.406 -25.891 -0.713 1 86.06 87 ASN A CA 1
ATOM 688 C C . ASN A 1 87 ? -4.211 -26.766 -0.36 1 86.06 87 ASN A C 1
ATOM 690 O O . ASN A 1 87 ? -3.475 -27.203 -1.245 1 86.06 87 ASN A O 1
ATOM 694 N N . GLN A 1 88 ? -3.797 -26.875 0.791 1 74.12 88 GLN A N 1
ATOM 695 C CA . GLN A 1 88 ? -2.621 -27.578 1.291 1 74.12 88 GLN A CA 1
ATOM 696 C C . GLN A 1 88 ? -2.518 -28.969 0.683 1 74.12 88 GLN A C 1
ATOM 698 O O . GLN A 1 88 ? -1.419 -29.438 0.376 1 74.12 88 GLN A O 1
ATOM 703 N N . ARG A 1 89 ? -3.67 -29.609 0.452 1 72.81 89 ARG A N 1
ATOM 704 C CA . ARG A 1 89 ? -3.67 -30.969 -0.05 1 72.81 89 ARG A CA 1
ATOM 705 C C . ARG A 1 89 ? -3.121 -31.031 -1.471 1 72.81 89 ARG A C 1
ATOM 707 O O . ARG A 1 89 ? -2.275 -31.875 -1.779 1 72.81 89 ARG A O 1
ATOM 714 N N . GLU A 1 90 ? -3.451 -30.109 -2.291 1 72 90 GLU A N 1
ATOM 715 C CA . GLU A 1 90 ? -3.08 -30.156 -3.703 1 72 90 GLU A CA 1
ATOM 716 C C . GLU A 1 90 ? -1.932 -29.188 -4 1 72 90 GLU A C 1
ATOM 718 O O . GLU A 1 90 ? -1.534 -29.031 -5.156 1 72 90 GLU A O 1
ATOM 723 N N . ARG A 1 91 ? -1.427 -28.594 -2.998 1 71.56 91 ARG A N 1
ATOM 724 C CA . ARG A 1 91 ? -0.357 -27.609 -3.127 1 71.56 91 ARG A CA 1
ATOM 725 C C . ARG A 1 91 ? -0.708 -26.547 -4.164 1 71.56 91 ARG A C 1
ATOM 727 O O . ARG A 1 91 ? 0.12 -26.203 -5.008 1 71.56 91 ARG A O 1
ATOM 734 N N . LYS A 1 92 ? -1.968 -26.25 -4.293 1 87.75 92 LYS A N 1
ATOM 735 C CA . LYS A 1 92 ? -2.475 -25.219 -5.191 1 87.75 92 LYS A CA 1
ATOM 736 C C . LYS A 1 92 ? -3.428 -24.266 -4.465 1 87.75 92 LYS A C 1
ATOM 738 O O . LYS A 1 92 ? -3.893 -24.578 -3.363 1 87.75 92 LYS A O 1
ATOM 743 N N . HIS A 1 93 ? -3.586 -23.156 -5.008 1 92.94 93 HIS A N 1
ATOM 744 C CA . HIS A 1 93 ? -4.566 -22.203 -4.488 1 92.94 93 HIS A CA 1
ATOM 745 C C . HIS A 1 93 ? -5.887 -22.297 -5.246 1 92.94 93 HIS A C 1
ATOM 747 O O . HIS A 1 93 ? -5.906 -22.234 -6.477 1 92.94 93 HIS A O 1
ATOM 753 N N . ASP A 1 94 ? -6.973 -22.469 -4.516 1 93.94 94 ASP A N 1
ATOM 754 C CA . ASP A 1 94 ? -8.312 -22.547 -5.094 1 93.94 94 ASP A CA 1
ATOM 755 C C . ASP A 1 94 ? -9 -21.188 -5.078 1 93.94 94 ASP A C 1
ATOM 757 O O . ASP A 1 94 ? -8.859 -20.422 -4.121 1 93.94 94 ASP A O 1
ATOM 761 N N . LEU A 1 95 ? -9.742 -20.891 -6.168 1 95.44 95 LEU A N 1
ATOM 762 C CA . LEU A 1 95 ? -10.672 -19.766 -6.148 1 95.44 95 LEU A CA 1
ATOM 763 C C . LEU A 1 95 ? -11.914 -20.109 -5.328 1 95.44 95 LEU A C 1
ATOM 765 O O . LEU A 1 95 ? -12.68 -21 -5.695 1 95.44 95 LEU A O 1
ATOM 769 N N . ILE A 1 96 ? -12.148 -19.375 -4.227 1 93.88 96 ILE A N 1
ATOM 770 C CA . ILE A 1 96 ? -13.211 -19.734 -3.293 1 93.88 96 ILE A CA 1
ATOM 771 C C . ILE A 1 96 ? -14.414 -18.812 -3.492 1 93.88 96 ILE A C 1
ATOM 773 O O . ILE A 1 96 ? -15.547 -19.188 -3.168 1 93.88 96 ILE A O 1
ATOM 777 N N . ASP A 1 97 ? -14.219 -17.672 -3.979 1 95.06 97 ASP A N 1
ATOM 778 C CA . ASP A 1 97 ? -15.297 -16.688 -4.156 1 95.06 97 ASP A CA 1
ATOM 779 C C . ASP A 1 97 ? -14.891 -15.609 -5.148 1 95.06 97 ASP A C 1
ATOM 781 O O . ASP A 1 97 ? -13.703 -15.406 -5.406 1 95.06 97 ASP A O 1
ATOM 785 N N . THR A 1 98 ? -15.844 -15.07 -5.824 1 97.06 98 THR A N 1
ATOM 786 C CA . THR A 1 98 ? -15.688 -13.891 -6.668 1 97.06 98 THR A CA 1
ATOM 787 C C . THR A 1 98 ? -16.688 -12.812 -6.281 1 97.06 98 THR A C 1
ATOM 789 O O . THR A 1 98 ? -17.906 -13.039 -6.336 1 97.06 98 THR A O 1
ATOM 792 N N . LEU A 1 99 ? -16.188 -11.703 -5.879 1 96.75 99 LEU A N 1
ATOM 793 C CA . LEU A 1 99 ? -17.031 -10.555 -5.543 1 96.75 99 LEU A CA 1
ATOM 794 C C . LEU A 1 99 ? -17.203 -9.633 -6.746 1 96.75 99 LEU A C 1
ATOM 796 O O . LEU A 1 99 ? -16.219 -9.086 -7.254 1 96.75 99 LEU A O 1
ATOM 800 N N . GLU A 1 100 ? -18.406 -9.391 -7.184 1 96.69 100 GLU A N 1
ATOM 801 C CA . GLU A 1 100 ? -18.672 -8.648 -8.406 1 96.69 100 GLU A CA 1
ATOM 802 C C . GLU A 1 100 ? -19.578 -7.445 -8.141 1 96.69 100 GLU A C 1
ATOM 804 O O . GLU A 1 100 ? -20.469 -7.141 -8.938 1 96.69 100 GLU A O 1
ATOM 809 N N . HIS A 1 101 ? -19.312 -6.75 -7.137 1 93.44 101 HIS A N 1
ATOM 810 C CA . HIS A 1 101 ? -20.234 -5.688 -6.742 1 93.44 101 HIS A CA 1
ATOM 811 C C . HIS A 1 101 ? -19.719 -4.324 -7.195 1 93.44 101 HIS A C 1
ATOM 813 O O . HIS A 1 101 ? -20.438 -3.324 -7.102 1 93.44 101 HIS A O 1
ATOM 819 N N . HIS A 1 102 ? -18.531 -4.199 -7.609 1 96.5 102 HIS A N 1
ATOM 820 C CA . HIS A 1 102 ? -18.031 -2.947 -8.164 1 96.5 102 HIS A CA 1
ATOM 821 C C . HIS A 1 102 ? -18.422 -2.797 -9.633 1 96.5 102 HIS A C 1
ATOM 823 O O . HIS A 1 102 ? -18.547 -3.791 -10.344 1 96.5 102 HIS A O 1
ATOM 829 N N . LYS A 1 103 ? -18.562 -1.56 -10.07 1 96.94 103 LYS A N 1
ATOM 830 C CA . LYS A 1 103 ? -18.906 -1.266 -11.461 1 96.94 103 LYS A CA 1
ATOM 831 C C . LYS A 1 103 ? -17.703 -0.675 -12.211 1 96.94 103 LYS A C 1
ATOM 833 O O . LYS A 1 103 ? -17.828 -0.299 -13.375 1 96.94 103 LYS A O 1
ATOM 838 N N . SER A 1 104 ? -16.641 -0.501 -11.555 1 98.38 104 SER A N 1
ATOM 839 C CA . SER A 1 104 ? -15.375 -0.059 -12.133 1 98.38 104 SER A CA 1
ATOM 840 C C . SER A 1 104 ? -14.188 -0.78 -11.5 1 98.38 104 SER A C 1
ATOM 842 O O . SER A 1 104 ? -14.367 -1.618 -10.609 1 98.38 104 SER A O 1
ATOM 844 N N . ALA A 1 105 ? -13.016 -0.476 -12.031 1 98.75 105 ALA A N 1
ATOM 845 C CA . ALA A 1 105 ? -11.805 -1.151 -11.578 1 98.75 105 ALA A CA 1
ATOM 846 C C . ALA A 1 105 ? -11.641 -1.039 -10.062 1 98.75 105 ALA A C 1
ATOM 848 O O . ALA A 1 105 ? -11.898 0.017 -9.484 1 98.75 105 ALA A O 1
ATOM 849 N N . VAL A 1 106 ? -11.219 -2.092 -9.453 1 98.69 106 VAL A N 1
ATOM 850 C CA . VAL A 1 106 ? -10.852 -2.098 -8.039 1 98.69 106 VAL A CA 1
ATOM 851 C C . VAL A 1 106 ? -9.383 -1.725 -7.883 1 98.69 106 VAL A C 1
ATOM 853 O O . VAL A 1 106 ? -8.5 -2.412 -8.406 1 98.69 106 VAL A O 1
ATOM 856 N N . ASN A 1 107 ? -9.078 -0.673 -7.09 1 98 107 ASN A N 1
ATOM 857 C CA . ASN A 1 107 ? -7.73 -0.125 -7.016 1 98 107 ASN A CA 1
ATOM 858 C C . ASN A 1 107 ? -7.102 -0.366 -5.645 1 98 107 ASN A C 1
ATOM 860 O O . ASN A 1 107 ? -5.879 -0.353 -5.508 1 98 107 ASN A O 1
ATOM 864 N N . ALA A 1 108 ? -7.891 -0.461 -4.691 1 98.38 108 ALA A N 1
ATOM 865 C CA . ALA A 1 108 ? -7.379 -0.531 -3.324 1 98.38 108 ALA A CA 1
ATOM 866 C C . ALA A 1 108 ? -8.156 -1.56 -2.502 1 98.38 108 ALA A C 1
ATOM 868 O O . ALA A 1 108 ? -9.375 -1.672 -2.629 1 98.38 108 ALA A O 1
ATOM 869 N N . LEU A 1 109 ? -7.453 -2.281 -1.663 1 98.56 109 LEU A N 1
ATOM 870 C CA . LEU A 1 109 ? -8.016 -3.23 -0.712 1 98.56 109 LEU A CA 1
ATOM 871 C C . LEU A 1 109 ? -7.422 -3.027 0.678 1 98.56 109 LEU A C 1
ATOM 873 O O . LEU A 1 109 ? -6.242 -2.695 0.81 1 98.56 109 LEU A O 1
ATOM 877 N N . ALA A 1 110 ? -8.156 -3.184 1.62 1 97.19 110 ALA A N 1
ATOM 878 C CA . ALA A 1 110 ? -7.727 -3.305 3.012 1 97.19 110 ALA A CA 1
ATOM 879 C C . ALA A 1 110 ? -8.539 -4.367 3.746 1 97.19 110 ALA A C 1
ATOM 881 O O . ALA A 1 110 ? -9.75 -4.48 3.545 1 97.19 110 ALA A O 1
ATOM 882 N N . TYR A 1 111 ? -7.871 -5.137 4.586 1 96.44 111 TYR A N 1
ATOM 883 C CA . TYR A 1 111 ? -8.539 -6.184 5.352 1 96.44 111 TYR A CA 1
ATOM 884 C C . TYR A 1 111 ? -8.266 -6.035 6.84 1 96.44 111 TYR A C 1
ATOM 886 O O . TYR A 1 111 ? -7.137 -5.738 7.246 1 96.44 111 TYR A O 1
ATOM 894 N N . ASP A 1 112 ? -9.305 -6.188 7.566 1 93.56 112 ASP A N 1
ATOM 895 C CA . ASP A 1 112 ? -9.172 -6.195 9.023 1 93.56 112 ASP A CA 1
ATOM 896 C C . ASP A 1 112 ? -9.453 -7.582 9.594 1 93.56 112 ASP A C 1
ATOM 898 O O . ASP A 1 112 ? -10.594 -8.055 9.547 1 93.56 112 ASP A O 1
ATOM 902 N N . ASP A 1 113 ? -8.43 -8.156 10.203 1 93.62 113 ASP A N 1
ATOM 903 C CA . ASP A 1 113 ? -8.539 -9.531 10.688 1 93.62 113 ASP A CA 1
ATOM 904 C C . ASP A 1 113 ? -9.414 -9.617 11.93 1 93.62 113 ASP A C 1
ATOM 906 O O . ASP A 1 113 ? -9.992 -10.664 12.219 1 93.62 113 ASP A O 1
ATOM 910 N N . ASN A 1 114 ? -9.391 -8.516 12.703 1 89.12 114 ASN A N 1
ATOM 911 C CA . ASN A 1 114 ? -10.195 -8.531 13.922 1 89.12 114 ASN A CA 1
ATOM 912 C C . ASN A 1 114 ? -11.688 -8.492 13.602 1 89.12 114 ASN A C 1
ATOM 914 O O . ASN A 1 114 ? -12.469 -9.258 14.164 1 89.12 114 ASN A O 1
ATOM 918 N N . LEU A 1 115 ? -12.062 -7.715 12.672 1 85.38 115 LEU A N 1
ATOM 919 C CA . LEU A 1 115 ? -13.461 -7.543 12.305 1 85.38 115 LEU A CA 1
ATOM 920 C C . LEU A 1 115 ? -13.852 -8.477 11.164 1 85.38 115 LEU A C 1
ATOM 922 O O . LEU A 1 115 ? -15.031 -8.617 10.844 1 85.38 115 LEU A O 1
ATOM 926 N N . SER A 1 116 ? -12.891 -9.102 10.539 1 91.25 116 SER A N 1
ATOM 927 C CA . SER A 1 116 ? -13.086 -9.922 9.344 1 91.25 116 SER A CA 1
ATOM 928 C C . SER A 1 116 ? -13.805 -9.141 8.25 1 91.25 116 SER A C 1
ATOM 930 O O . SER A 1 116 ? -14.766 -9.625 7.656 1 91.25 116 SER A O 1
ATOM 932 N N . VAL A 1 117 ? -13.336 -7.953 8.016 1 91.5 117 VAL A N 1
ATOM 933 C CA . VAL A 1 117 ? -13.938 -7.047 7.043 1 91.5 117 VAL A CA 1
ATOM 934 C C . VAL A 1 117 ? -12.938 -6.734 5.934 1 91.5 117 VAL A C 1
ATOM 936 O O . VAL A 1 117 ? -11.75 -6.512 6.203 1 91.5 117 VAL A O 1
ATOM 939 N N . LEU A 1 118 ? -13.414 -6.754 4.734 1 95.19 118 LEU A N 1
ATOM 940 C CA . LEU A 1 118 ? -12.688 -6.289 3.557 1 95.19 118 LEU A CA 1
ATOM 941 C C . LEU A 1 118 ? -13.273 -4.977 3.045 1 95.19 118 LEU A C 1
ATOM 943 O O . LEU A 1 118 ? -14.477 -4.887 2.799 1 95.19 118 LEU A O 1
ATOM 947 N N . ILE A 1 119 ? -12.453 -3.963 2.938 1 95.38 119 ILE A N 1
ATOM 948 C CA . ILE A 1 119 ? -12.836 -2.721 2.275 1 95.38 119 ILE A CA 1
ATOM 949 C C . ILE A 1 119 ? -12.188 -2.652 0.894 1 95.38 119 ILE A C 1
ATOM 951 O O . ILE A 1 119 ? -10.984 -2.869 0.753 1 95.38 119 ILE A O 1
ATOM 955 N N . SER A 1 120 ? -12.977 -2.441 -0.099 1 97.44 120 SER A N 1
ATOM 956 C CA . SER A 1 120 ? -12.492 -2.301 -1.467 1 97.44 120 SER A CA 1
ATOM 957 C C . SER A 1 120 ? -12.836 -0.932 -2.041 1 97.44 120 SER A C 1
ATOM 959 O O . SER A 1 120 ? -13.953 -0.439 -1.853 1 97.44 120 SER A O 1
ATOM 961 N N . GLY A 1 121 ? -11.859 -0.298 -2.641 1 97.75 121 GLY A N 1
ATOM 962 C CA . GLY A 1 121 ? -12.039 0.991 -3.289 1 97.75 121 GLY A CA 1
ATOM 963 C C . GLY A 1 121 ? -11.906 0.924 -4.797 1 97.75 121 GLY A C 1
ATOM 964 O O . GLY A 1 121 ? -10.969 0.312 -5.316 1 97.75 121 GLY A O 1
ATOM 965 N N . ALA A 1 122 ? -12.82 1.577 -5.477 1 98.12 122 ALA A N 1
ATOM 966 C CA . ALA A 1 122 ? -12.883 1.464 -6.93 1 98.12 122 ALA A CA 1
ATOM 967 C C . ALA A 1 122 ? -12.508 2.781 -7.602 1 98.12 122 ALA A C 1
ATOM 969 O O . ALA A 1 122 ? -12.43 3.82 -6.941 1 98.12 122 ALA A O 1
ATOM 970 N N . CYS A 1 123 ? -12.312 2.684 -8.875 1 98.25 123 CYS A N 1
ATOM 971 C CA . CYS A 1 123 ? -12.016 3.844 -9.711 1 98.25 123 CYS A CA 1
ATOM 972 C C . CYS A 1 123 ? -13.211 4.785 -9.789 1 98.25 123 CYS A C 1
ATOM 974 O O . CYS A 1 123 ? -13.055 5.969 -10.086 1 98.25 123 CYS A O 1
ATOM 976 N N . SER A 1 124 ? -14.438 4.285 -9.508 1 96.19 124 SER A N 1
ATOM 977 C CA . SER A 1 124 ? -15.656 5.09 -9.562 1 96.19 124 SER A CA 1
ATOM 978 C C . SER A 1 124 ? -15.797 5.953 -8.312 1 96.19 124 SER A C 1
ATOM 980 O O . SER A 1 124 ? -16.672 6.816 -8.25 1 96.19 124 SER A O 1
ATOM 982 N N . GLY A 1 125 ? -14.992 5.684 -7.363 1 94.56 125 GLY A N 1
ATOM 983 C CA . GLY A 1 125 ? -15.094 6.438 -6.125 1 94.56 125 GLY A CA 1
ATOM 984 C C . GLY A 1 125 ? -15.914 5.734 -5.059 1 94.56 125 GLY A C 1
ATOM 985 O O . GLY A 1 125 ? -16.141 6.281 -3.979 1 94.56 125 GLY A O 1
ATOM 986 N N . VAL A 1 126 ? -16.281 4.523 -5.336 1 91.62 126 VAL A N 1
ATOM 987 C CA . VAL A 1 126 ? -17.109 3.777 -4.398 1 91.62 126 VAL A CA 1
ATOM 988 C C . VAL A 1 126 ? -16.25 2.826 -3.578 1 91.62 126 VAL A C 1
ATOM 990 O O . VAL A 1 126 ? -15.391 2.125 -4.129 1 91.62 126 VAL A O 1
ATOM 993 N N . LEU A 1 127 ? -16.453 2.85 -2.262 1 93.94 127 LEU A N 1
ATOM 994 C CA . LEU A 1 127 ? -15.922 1.796 -1.405 1 93.94 127 LEU A CA 1
ATOM 995 C C . LEU A 1 127 ? -17.016 0.794 -1.032 1 93.94 127 LEU A C 1
ATOM 997 O O . LEU A 1 127 ? -18.156 1.179 -0.796 1 93.94 127 LEU A O 1
ATOM 1001 N N . ILE A 1 128 ? -16.641 -0.418 -1.012 1 93.12 128 ILE A N 1
ATOM 1002 C CA . ILE A 1 128 ? -17.562 -1.458 -0.567 1 93.12 128 ILE A CA 1
ATOM 1003 C C . ILE A 1 128 ? -16.969 -2.184 0.643 1 93.12 128 ILE A C 1
ATOM 1005 O O . ILE A 1 128 ? -15.789 -2.529 0.655 1 93.12 128 ILE A O 1
ATOM 1009 N N . ALA A 1 129 ? -17.797 -2.314 1.634 1 91.38 129 ALA A N 1
ATOM 1010 C CA . ALA A 1 129 ? -17.453 -3.1 2.816 1 91.38 129 ALA A CA 1
ATOM 1011 C C . ALA A 1 129 ? -18.094 -4.484 2.764 1 91.38 129 ALA A C 1
ATOM 1013 O O . ALA A 1 129 ? -19.312 -4.605 2.572 1 91.38 129 ALA A O 1
ATOM 1014 N N . SER A 1 130 ? -17.266 -5.484 2.871 1 91.81 130 SER A N 1
ATOM 1015 C CA . SER A 1 130 ? -17.719 -6.867 2.904 1 91.81 130 SER A CA 1
ATOM 1016 C C . SER A 1 130 ? -17.234 -7.582 4.16 1 91.81 130 SER A C 1
ATOM 1018 O O . SER A 1 130 ? -16.109 -7.375 4.602 1 91.81 130 SER A O 1
ATOM 1020 N N . GLU A 1 131 ? -18.078 -8.406 4.699 1 89.81 131 GLU A N 1
ATOM 1021 C CA . GLU A 1 131 ? -17.719 -9.195 5.875 1 89.81 131 GLU A CA 1
ATOM 1022 C C . GLU A 1 131 ? -17.734 -10.688 5.566 1 89.81 131 GLU A C 1
ATOM 1024 O O . GLU A 1 131 ? -18.531 -11.156 4.758 1 89.81 131 GLU A O 1
ATOM 1029 N N . ARG A 1 132 ? -16.844 -11.344 6.223 1 92 132 ARG A N 1
ATOM 1030 C CA . ARG A 1 132 ? -16.812 -12.797 6.074 1 92 132 ARG A CA 1
ATOM 1031 C C . AR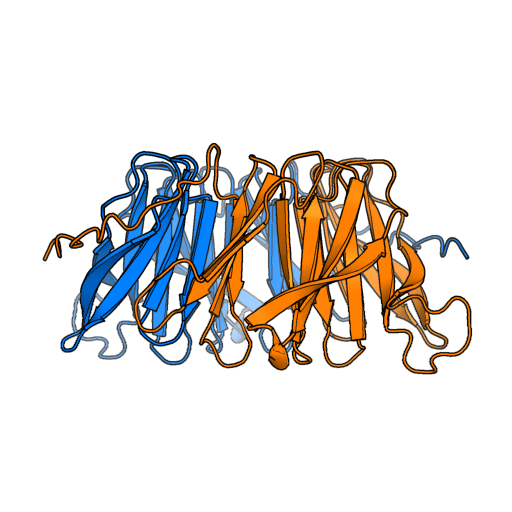G A 1 132 ? -18.109 -13.43 6.582 1 92 132 ARG A C 1
ATOM 1033 O O . ARG A 1 132 ? -18.609 -13.055 7.645 1 92 132 ARG A O 1
ATOM 1040 N N . ASN A 1 133 ? -18.609 -14.359 5.773 1 87.94 133 ASN A N 1
ATOM 1041 C CA . ASN A 1 133 ? -19.812 -15.078 6.152 1 87.94 133 ASN A CA 1
ATOM 1042 C C . ASN A 1 133 ? -19.5 -16.266 7.051 1 87.94 133 ASN A C 1
ATOM 1044 O O . ASN A 1 133 ? -19.266 -17.375 6.559 1 87.94 133 ASN A O 1
ATOM 1048 N N . ILE A 1 134 ? -19.359 -16.172 8.297 1 77.88 134 ILE A N 1
ATOM 1049 C CA . ILE A 1 134 ? -18.953 -17.234 9.219 1 77.88 134 ILE A CA 1
ATOM 1050 C C . ILE A 1 134 ? -20.125 -18.172 9.484 1 77.88 134 ILE A C 1
ATOM 1052 O O . ILE A 1 134 ? -19.938 -19.359 9.719 1 77.88 134 ILE A O 1
ATOM 1056 N N . SER A 1 135 ? -21.297 -17.625 9.516 1 66.56 135 SER A N 1
ATOM 1057 C CA . SER A 1 135 ? -22.453 -18.438 9.906 1 66.56 135 SER A CA 1
ATOM 1058 C C . SER A 1 135 ? -22.906 -19.328 8.766 1 66.56 135 SER A C 1
ATOM 1060 O O . SER A 1 135 ? -23.75 -20.203 8.961 1 66.56 135 SER A O 1
ATOM 1062 N N . ASN A 1 136 ? -22.062 -19.516 7.758 1 61.03 136 ASN A N 1
ATOM 1063 C CA . ASN A 1 136 ? -22.453 -20.328 6.609 1 61.03 136 ASN A CA 1
ATOM 1064 C C . ASN A 1 136 ? -23.938 -20.203 6.32 1 61.03 136 ASN A C 1
ATOM 1066 O O . ASN A 1 136 ? -24.547 -21.109 5.766 1 61.03 136 ASN A O 1
ATOM 1070 N N . GLU A 1 137 ? -24.641 -19.266 7.023 1 56.56 137 GLU A N 1
ATOM 1071 C CA . GLU A 1 137 ? -26.062 -19.094 6.73 1 56.56 137 GLU A CA 1
ATOM 1072 C C . GLU A 1 137 ? -26.266 -18.203 5.508 1 56.56 137 GLU A C 1
ATOM 1074 O O . GLU A 1 137 ? -25.578 -17.188 5.348 1 56.56 137 GLU A O 1
ATOM 1079 N N . GLY A 1 138 ? -26.812 -18.828 4.352 1 58.81 138 GLY A N 1
ATOM 1080 C CA . GLY A 1 138 ? -27.172 -18.094 3.154 1 58.81 138 GLY A CA 1
ATOM 1081 C C . GLY A 1 138 ? -26.656 -18.719 1.877 1 58.81 138 GLY A C 1
ATOM 1082 O O . GLY A 1 138 ? -26.625 -19.953 1.75 1 58.81 138 GLY A O 1
ATOM 1083 N N . ASP A 1 139 ? -26.203 -17.891 1 1 66.06 139 ASP A N 1
ATOM 1084 C CA . ASP A 1 139 ? -25.969 -18.312 -0.376 1 66.06 139 ASP A CA 1
ATOM 1085 C C . ASP A 1 139 ? -24.578 -18.906 -0.549 1 66.06 139 ASP A C 1
ATOM 1087 O O . ASP A 1 139 ? -24.156 -19.188 -1.67 1 66.06 139 ASP A O 1
ATOM 1091 N N . GLY A 1 140 ? -23.875 -19.25 0.707 1 73.5 140 GLY A N 1
ATOM 1092 C CA . GLY A 1 140 ? -22.625 -19.984 0.617 1 73.5 140 GLY A CA 1
ATOM 1093 C C . GLY A 1 140 ? -21.453 -19.109 0.203 1 73.5 140 GLY A C 1
ATOM 1094 O O . GLY A 1 140 ? -20.344 -19.609 0.001 1 73.5 140 GLY A O 1
ATOM 1095 N N . ARG A 1 141 ? -21.812 -17.844 0.196 1 84.06 141 ARG A N 1
ATOM 1096 C CA . ARG A 1 141 ? -20.719 -16.953 -0.234 1 84.06 141 ARG A CA 1
ATOM 1097 C C . ARG A 1 141 ? -19.703 -16.75 0.883 1 84.06 141 ARG A C 1
ATOM 1099 O O . ARG A 1 141 ? -20.062 -16.734 2.062 1 84.06 141 ARG A O 1
ATOM 1106 N N . HIS A 1 142 ? -18.453 -16.641 0.559 1 91 142 HIS A N 1
ATOM 1107 C CA . HIS A 1 142 ? -17.375 -16.422 1.505 1 91 142 HIS A CA 1
ATOM 1108 C C . HIS A 1 142 ? -17.469 -15.039 2.145 1 91 142 HIS A C 1
ATOM 1110 O O . HIS A 1 142 ? -17.25 -14.891 3.35 1 91 142 HIS A O 1
ATOM 1116 N N . MET A 1 143 ? -17.938 -14.062 1.337 1 91.5 143 MET A N 1
ATOM 1117 C CA . MET A 1 143 ? -18.094 -12.695 1.812 1 91.5 143 MET A CA 1
ATOM 1118 C C . MET A 1 143 ? -19.5 -12.188 1.559 1 91.5 143 MET A C 1
ATOM 1120 O O . MET A 1 143 ? -20.094 -12.477 0.518 1 91.5 143 MET A O 1
ATOM 1124 N N . VAL A 1 144 ? -19.969 -11.344 2.469 1 87.12 144 VAL A N 1
ATOM 1125 C CA . VAL A 1 144 ? -21.266 -10.68 2.318 1 87.12 144 VAL A CA 1
ATOM 1126 C C . VAL A 1 144 ? -21.078 -9.172 2.359 1 87.12 144 VAL A C 1
ATOM 1128 O O . VAL A 1 144 ? -20.359 -8.648 3.213 1 87.12 144 VAL A O 1
ATOM 1131 N N . ILE A 1 145 ? -21.688 -8.5 1.423 1 86.44 145 ILE A N 1
ATOM 1132 C CA . ILE A 1 145 ? -21.609 -7.043 1.397 1 86.44 145 ILE A CA 1
ATOM 1133 C C . ILE A 1 145 ? -22.422 -6.465 2.561 1 86.44 145 ILE A C 1
ATOM 1135 O O . ILE A 1 145 ? -23.578 -6.816 2.758 1 86.44 145 ILE A O 1
ATOM 1139 N N . VAL A 1 146 ? -21.828 -5.613 3.248 1 83.19 146 VAL A N 1
ATOM 1140 C CA . VAL A 1 146 ? -22.531 -5.059 4.398 1 83.19 146 VAL A CA 1
ATOM 1141 C C . VAL A 1 146 ? -22.672 -3.545 4.246 1 83.19 146 VAL A C 1
ATOM 1143 O O . VAL A 1 146 ? -23.328 -2.889 5.051 1 83.19 146 VAL A O 1
ATOM 1146 N N . GLY A 1 147 ? -22.047 -2.982 3.17 1 81.81 147 GLY A N 1
ATOM 1147 C CA . GLY A 1 147 ? -22.188 -1.547 2.988 1 81.81 147 GLY A CA 1
ATOM 1148 C C . GLY A 1 147 ? -21.469 -1.03 1.759 1 81.81 147 GLY A C 1
ATOM 1149 O O . GLY A 1 147 ? -20.531 -1.664 1.271 1 81.81 147 GLY A O 1
ATOM 1150 N N . ALA A 1 148 ? -21.969 0.078 1.259 1 86.25 148 ALA A N 1
ATOM 1151 C CA . ALA A 1 148 ? -21.328 0.881 0.228 1 86.25 148 ALA A CA 1
ATOM 1152 C C . ALA A 1 148 ? -21.047 2.297 0.727 1 86.25 148 ALA A C 1
ATOM 1154 O O . ALA A 1 148 ? -21.953 2.963 1.243 1 86.25 148 ALA A O 1
ATOM 1155 N N . LEU A 1 149 ? -19.875 2.617 0.707 1 82.12 149 LEU A N 1
ATOM 1156 C CA . LEU A 1 149 ? -19.438 3.938 1.161 1 82.12 149 LEU A CA 1
ATOM 1157 C C . LEU A 1 149 ? -19.25 4.883 -0.019 1 82.12 149 LEU A C 1
ATOM 1159 O O . LEU A 1 149 ? -18.281 4.773 -0.762 1 82.12 149 LEU A O 1
ATOM 1163 N N . LEU A 1 150 ? -20.219 5.762 -0.06 1 84.69 150 LEU A N 1
ATOM 1164 C CA . LEU A 1 150 ? -20.266 6.703 -1.175 1 84.69 150 LEU A CA 1
ATOM 1165 C C . LEU A 1 150 ? -19.719 8.07 -0.755 1 84.69 150 LEU A C 1
ATOM 1167 O O . LEU A 1 150 ? -19.766 8.422 0.426 1 84.69 150 LEU A O 1
ATOM 1171 N N . GLY A 1 151 ? -19.094 8.766 -1.696 1 81.56 151 GLY A N 1
ATOM 1172 C CA . GLY A 1 151 ? -18.625 10.102 -1.354 1 81.56 151 GLY A CA 1
ATOM 1173 C C . GLY A 1 151 ? -17.562 10.617 -2.305 1 81.56 151 GLY A C 1
ATOM 1174 O O . GLY A 1 151 ? -17.641 11.758 -2.762 1 81.56 151 GLY A O 1
ATOM 1175 N N . HIS A 1 152 ? -16.625 9.797 -2.479 1 88.25 152 HIS A N 1
ATOM 1176 C CA . HIS A 1 152 ? -15.586 10.219 -3.41 1 88.25 152 HIS A CA 1
ATOM 1177 C C . HIS A 1 152 ? -16.156 10.414 -4.812 1 88.25 152 HIS A C 1
ATOM 1179 O O . HIS A 1 152 ? -17.078 9.719 -5.215 1 88.25 152 HIS A O 1
ATOM 1185 N N . ARG A 1 153 ? -15.578 11.305 -5.543 1 92 153 ARG A N 1
ATOM 1186 C CA . ARG A 1 153 ? -16.062 11.617 -6.883 1 92 153 ARG A CA 1
ATOM 1187 C C . ARG A 1 153 ? -15.109 11.109 -7.953 1 92 153 ARG A C 1
ATOM 1189 O O . ARG A 1 153 ? -15.406 11.188 -9.148 1 92 153 ARG A O 1
ATOM 1196 N N . LYS A 1 154 ? -13.992 10.734 -7.555 1 96.12 154 LYS A N 1
ATOM 1197 C CA . LYS A 1 154 ? -12.984 10.156 -8.438 1 96.12 154 LYS A CA 1
ATOM 1198 C C . LYS A 1 154 ? -12.391 8.891 -7.824 1 96.12 154 LYS A C 1
ATOM 1200 O O . LYS A 1 154 ? -12.867 8.398 -6.805 1 96.12 154 LYS A O 1
ATOM 1205 N N . ALA A 1 155 ? -11.414 8.352 -8.461 1 98 155 ALA A N 1
ATOM 1206 C CA . ALA A 1 155 ? -10.82 7.059 -8.125 1 98 155 ALA A CA 1
ATOM 1207 C C . ALA A 1 155 ? -10.305 7.047 -6.691 1 98 155 ALA A C 1
ATOM 1209 O O . ALA A 1 155 ? -9.703 8.023 -6.23 1 98 155 ALA A O 1
ATOM 1210 N N . ILE A 1 156 ? -10.531 5.984 -5.996 1 96.94 156 ILE A N 1
ATOM 1211 C CA . ILE A 1 156 ? -9.906 5.707 -4.707 1 96.94 156 ILE A CA 1
ATOM 1212 C C . ILE A 1 156 ? -8.469 5.223 -4.922 1 96.94 156 ILE A C 1
ATOM 1214 O O . ILE A 1 156 ? -8.242 4.266 -5.668 1 96.94 156 ILE A O 1
ATOM 1218 N N . LEU A 1 157 ? -7.492 5.848 -4.273 1 97.31 157 LEU A N 1
ATOM 1219 C CA . LEU A 1 157 ? -6.09 5.523 -4.5 1 97.31 157 LEU A CA 1
ATOM 1220 C C . LEU A 1 157 ? -5.508 4.754 -3.316 1 97.31 157 LEU A C 1
ATOM 1222 O O . LEU A 1 157 ? -4.547 4 -3.473 1 97.31 157 LEU A O 1
ATOM 1226 N N . CYS A 1 158 ? -6.02 4.973 -2.197 1 96.5 158 CYS A N 1
ATOM 1227 C CA . CYS A 1 158 ? -5.539 4.297 -0.997 1 96.5 158 CYS A CA 1
ATOM 1228 C C . CYS A 1 158 ? -6.652 4.168 0.038 1 96.5 158 CYS A C 1
ATOM 1230 O O . CYS A 1 158 ? -7.57 4.988 0.073 1 96.5 158 CYS A O 1
ATOM 1232 N N . VAL A 1 159 ? -6.625 3.117 0.869 1 96.25 159 VAL A N 1
ATOM 1233 C CA . VAL A 1 159 ? -7.602 2.85 1.92 1 96.25 159 VAL A CA 1
ATOM 1234 C C . VAL A 1 159 ? -6.906 2.225 3.125 1 96.25 159 VAL A C 1
ATOM 1236 O O . VAL A 1 159 ? -5.98 1.423 2.969 1 96.25 159 VAL A O 1
ATOM 1239 N N . LYS A 1 160 ? -7.324 2.619 4.258 1 93.56 160 LYS A N 1
ATOM 1240 C CA . LYS A 1 160 ? -6.875 2.047 5.523 1 93.56 160 LYS A CA 1
ATOM 1241 C C . LYS A 1 160 ? -8.055 1.798 6.461 1 93.56 160 LYS A C 1
ATOM 1243 O O . LYS A 1 160 ? -9.031 2.545 6.449 1 93.56 160 LYS A O 1
ATOM 1248 N N . ILE A 1 161 ? -7.895 0.671 7.188 1 89.62 161 ILE A N 1
ATOM 1249 C CA . ILE A 1 161 ? -8.844 0.406 8.258 1 89.62 161 ILE A CA 1
ATOM 1250 C C . ILE A 1 161 ? -8.188 0.668 9.609 1 89.62 161 ILE A C 1
ATOM 1252 O O . ILE A 1 161 ? -7.098 0.158 9.883 1 89.62 161 ILE A O 1
ATOM 1256 N N . VAL A 1 162 ? -8.844 1.466 10.422 1 80 162 VAL A N 1
ATOM 1257 C CA . VAL A 1 162 ? -8.344 1.827 11.742 1 80 162 VAL A CA 1
ATOM 1258 C C . VAL A 1 162 ? -9.414 1.53 12.797 1 80 162 VAL A C 1
ATOM 1260 O O . VAL A 1 162 ? -10.273 2.371 13.07 1 80 162 VAL A O 1
ATOM 1263 N N . GLY A 1 163 ? -9.25 0.359 13.43 1 78.19 163 GLY A N 1
ATOM 1264 C CA . GLY A 1 163 ? -10.336 -0.015 14.32 1 78.19 163 GLY A CA 1
ATOM 1265 C C . GLY A 1 163 ? -11.68 -0.083 13.625 1 78.19 163 GLY A C 1
ATOM 1266 O O . GLY A 1 163 ? -11.852 -0.84 12.672 1 78.19 163 GLY A O 1
ATOM 1267 N N . GLU A 1 164 ? -12.523 0.879 14.062 1 79.62 164 GLU A N 1
ATOM 1268 C CA . GLU A 1 164 ? -13.859 0.909 13.477 1 79.62 164 GLU A CA 1
ATOM 1269 C C . GLU A 1 164 ? -13.961 1.968 12.383 1 79.62 164 GLU A C 1
ATOM 1271 O O . GLU A 1 164 ? -15.039 2.227 11.852 1 79.62 164 GLU A O 1
ATOM 1276 N N . LEU A 1 165 ? -12.867 2.484 12.062 1 81.75 165 LEU A N 1
ATOM 1277 C CA . LEU A 1 165 ? -12.867 3.549 11.062 1 81.75 165 LEU A CA 1
ATOM 1278 C C . LEU A 1 165 ? -12.273 3.061 9.75 1 81.75 165 LEU A C 1
ATOM 1280 O O . LEU A 1 165 ? -11.383 2.211 9.742 1 81.75 165 LEU A O 1
ATOM 1284 N N . VAL A 1 166 ? -12.773 3.588 8.664 1 88.38 166 VAL A N 1
ATOM 1285 C CA . VAL A 1 166 ? -12.219 3.424 7.328 1 88.38 166 VAL A CA 1
ATOM 1286 C C . VAL A 1 166 ? -11.773 4.777 6.781 1 88.38 166 VAL A C 1
ATOM 1288 O O . VAL A 1 166 ? -12.555 5.734 6.766 1 88.38 166 VAL A O 1
ATOM 1291 N N . CYS A 1 167 ? -10.5 4.883 6.445 1 89.62 167 CYS A N 1
ATOM 1292 C CA . CYS A 1 167 ? -9.945 6.09 5.852 1 89.62 167 CYS A CA 1
ATOM 1293 C C . CYS A 1 167 ? -9.547 5.852 4.398 1 89.62 167 CYS A C 1
ATOM 1295 O O . CYS A 1 167 ? -8.914 4.844 4.082 1 89.62 167 CYS A O 1
ATOM 1297 N N . SER A 1 168 ? -9.969 6.77 3.518 1 92.06 168 SER A N 1
ATOM 1298 C CA . SER A 1 168 ? -9.633 6.613 2.105 1 92.06 168 SER A CA 1
ATOM 1299 C C . SER A 1 168 ? -9.125 7.922 1.51 1 92.06 168 SER A C 1
ATOM 1301 O O . SER A 1 168 ? -9.539 9 1.931 1 92.06 168 SER A O 1
ATOM 1303 N N . GLY A 1 169 ? -8.172 7.824 0.638 1 93.06 169 GLY A N 1
ATOM 1304 C CA . GLY A 1 169 ? -7.699 8.922 -0.197 1 93.06 169 GLY A CA 1
ATOM 1305 C C . GLY A 1 169 ? -8.055 8.75 -1.661 1 93.06 169 GLY A C 1
ATOM 1306 O O . GLY A 1 169 ? -8.016 7.633 -2.188 1 93.06 169 GLY A O 1
ATOM 1307 N N . SER A 1 170 ? -8.359 9.844 -2.287 1 94.19 170 SER A N 1
ATOM 1308 C CA . SER A 1 170 ? -8.898 9.773 -3.641 1 94.19 170 SER A CA 1
ATOM 1309 C C . SER A 1 170 ? -8.227 10.797 -4.555 1 94.19 170 SER A C 1
ATOM 1311 O O . SER A 1 170 ? -7.605 11.75 -4.082 1 94.19 170 SER A O 1
ATOM 1313 N N . ALA A 1 171 ? -8.391 10.531 -5.789 1 96.31 171 ALA A N 1
ATOM 1314 C CA . ALA A 1 171 ? -7.969 11.484 -6.816 1 96.31 171 ALA A CA 1
ATOM 1315 C C . ALA A 1 171 ? -8.812 12.75 -6.77 1 96.31 171 ALA A C 1
ATOM 1317 O O . ALA A 1 171 ? -8.469 13.758 -7.391 1 96.31 171 ALA A O 1
ATOM 1318 N N . ASP A 1 172 ? -9.906 12.742 -6.031 1 91 172 ASP A N 1
ATOM 1319 C CA . ASP A 1 172 ? -10.766 13.922 -5.934 1 91 172 ASP A CA 1
ATOM 1320 C C . ASP A 1 172 ? -10.234 14.906 -4.891 1 91 172 ASP A C 1
ATOM 1322 O O 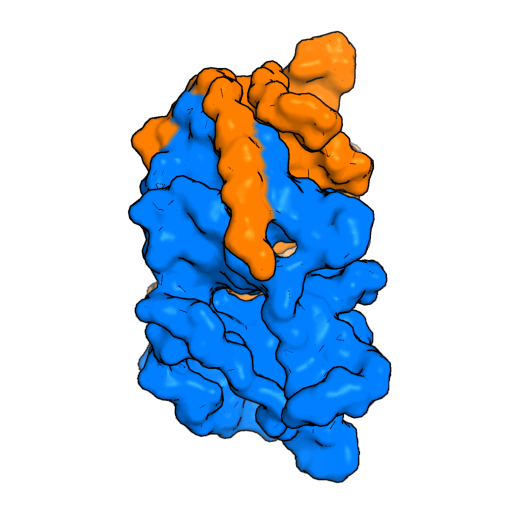. ASP A 1 172 ? -10.93 15.836 -4.496 1 91 172 ASP A O 1
ATOM 1326 N N . LYS A 1 173 ? -9.047 14.602 -4.379 1 89.62 173 LYS A N 1
ATOM 1327 C CA . LYS A 1 173 ? -8.281 15.484 -3.508 1 89.62 173 LYS A CA 1
ATOM 1328 C C . LYS A 1 173 ? -8.812 15.445 -2.078 1 89.62 173 LYS A C 1
ATOM 1330 O O . LYS A 1 173 ? -8.531 16.344 -1.278 1 89.62 173 LYS A O 1
ATOM 1335 N N . THR A 1 174 ? -9.555 14.398 -1.773 1 87.5 174 THR A N 1
ATOM 1336 C CA . THR A 1 174 ? -10.117 14.352 -0.43 1 87.5 174 THR A CA 1
ATOM 1337 C C . THR A 1 174 ? -9.688 13.086 0.296 1 87.5 174 THR A C 1
ATOM 1339 O O . THR A 1 174 ? -9.375 12.07 -0.34 1 87.5 174 THR A O 1
ATOM 1342 N N . VAL A 1 175 ? -9.633 13.219 1.614 1 88.88 175 VAL A N 1
ATOM 1343 C CA . VAL A 1 175 ? -9.633 12.078 2.531 1 88.88 175 VAL A CA 1
ATOM 1344 C C . VAL A 1 175 ? -11.023 11.922 3.148 1 88.88 175 VAL A C 1
ATOM 1346 O O . VAL A 1 175 ? -11.625 12.898 3.598 1 88.88 175 VAL A O 1
ATOM 1349 N N . ARG A 1 176 ? -11.477 10.742 3.107 1 86.44 176 ARG A N 1
ATOM 1350 C CA . ARG A 1 176 ? -12.773 10.516 3.729 1 86.44 176 ARG A CA 1
ATOM 1351 C C . ARG A 1 176 ? -12.68 9.445 4.809 1 86.44 176 ARG A C 1
ATOM 1353 O O . ARG A 1 176 ? -11.922 8.484 4.676 1 86.44 176 ARG A O 1
ATOM 1360 N N . LEU A 1 177 ? -13.516 9.648 5.859 1 84.62 177 LEU A N 1
ATOM 1361 C CA . LEU A 1 177 ? -13.547 8.75 7.008 1 84.62 177 LEU A CA 1
ATOM 1362 C C . LEU A 1 177 ? -14.961 8.219 7.246 1 84.62 177 LEU A C 1
ATOM 1364 O O . LEU A 1 177 ? -15.922 8.984 7.215 1 84.62 177 LEU A O 1
ATOM 1368 N N . TRP A 1 178 ? -14.984 6.961 7.406 1 81.94 178 TRP A N 1
ATOM 1369 C CA . TRP A 1 178 ? -16.25 6.32 7.758 1 81.94 178 TRP A CA 1
ATOM 1370 C C . TRP A 1 178 ? -16.109 5.516 9.047 1 81.94 178 TRP A C 1
ATOM 1372 O O . TRP A 1 178 ? -15.031 4.98 9.336 1 81.94 178 TRP A O 1
ATOM 1382 N N . ARG A 1 179 ? -17.141 5.477 9.82 1 79.06 179 ARG A N 1
ATOM 1383 C CA . ARG A 1 179 ? -17.125 4.707 11.062 1 79.06 179 ARG A CA 1
ATOM 1384 C C . ARG A 1 179 ? -18.109 3.547 11 1 79.06 179 ARG A C 1
ATOM 1386 O O . ARG A 1 179 ? -19.25 3.717 10.555 1 79.06 179 ARG A O 1
ATOM 1393 N N . ARG A 1 180 ? -17.562 2.488 11.328 1 76.81 180 ARG A N 1
ATOM 1394 C CA . ARG A 1 180 ? -18.438 1.322 11.484 1 76.81 180 ARG A CA 1
ATOM 1395 C C . ARG A 1 180 ? -19.266 1.428 12.758 1 76.81 180 ARG A C 1
ATOM 1397 O O . ARG A 1 180 ? -18.734 1.717 13.836 1 76.81 180 ARG A O 1
ATOM 1404 N N . THR A 1 181 ? -20.5 1.564 12.641 1 70.62 181 THR A N 1
ATOM 1405 C CA . THR A 1 181 ? -21.375 1.672 13.797 1 70.62 181 THR A CA 1
ATOM 1406 C C . THR A 1 181 ? -21.953 0.306 14.172 1 70.62 181 THR A C 1
ATOM 1408 O O . THR A 1 181 ? -21.75 -0.675 13.453 1 70.62 181 THR A O 1
ATOM 1411 N N . GLU A 1 182 ? -22.562 0.353 15.359 1 63.81 182 GLU A N 1
ATOM 1412 C CA . GLU A 1 182 ? -23.234 -0.852 15.844 1 63.81 182 GLU A CA 1
ATOM 1413 C C . GLU A 1 182 ? -24.203 -1.405 14.805 1 63.81 182 GLU A C 1
ATOM 1415 O O . GLU A 1 182 ? -24.828 -0.644 14.062 1 63.81 182 GLU A O 1
ATOM 1420 N N . GLY A 1 183 ? -24.281 -2.795 14.57 1 57.59 183 GLY A N 1
ATOM 1421 C CA . GLY A 1 183 ? -25.156 -3.484 13.641 1 57.59 183 GLY A CA 1
ATOM 1422 C C . GLY A 1 183 ? -24.562 -3.621 12.25 1 57.59 183 GLY A C 1
ATOM 1423 O O . GLY A 1 183 ? -25.297 -3.744 11.266 1 57.59 183 GLY A O 1
ATOM 1424 N N . LYS A 1 184 ? -23.328 -3.346 12.188 1 58.66 184 LYS A N 1
ATOM 1425 C CA . LYS A 1 184 ? -22.562 -3.621 10.977 1 58.66 184 LYS A CA 1
ATOM 1426 C C . LYS A 1 184 ? -22.828 -2.57 9.906 1 58.66 184 LYS A C 1
ATOM 1428 O O . LYS A 1 184 ? -22.875 -2.887 8.711 1 58.66 184 LYS A O 1
ATOM 1433 N N . SER A 1 185 ? -23.312 -1.434 10.367 1 60.59 185 SER A N 1
ATOM 1434 C CA . SER A 1 185 ? -23.516 -0.342 9.422 1 60.59 185 SER A CA 1
ATOM 1435 C C . SER A 1 185 ? -22.375 0.667 9.477 1 60.59 185 SER A C 1
ATOM 1437 O O . SER A 1 185 ? -21.625 0.705 10.445 1 60.59 185 SER A O 1
ATOM 1439 N N . TYR A 1 186 ? -22.016 1.168 8.344 1 61.44 186 TYR A N 1
ATOM 1440 C CA . TYR A 1 186 ? -21 2.211 8.297 1 61.44 186 TYR A CA 1
ATOM 1441 C C . TYR A 1 186 ? -21.625 3.586 8.125 1 61.44 186 TYR A C 1
ATOM 1443 O O . TYR A 1 186 ? -22.625 3.736 7.406 1 61.44 186 TYR A O 1
ATOM 1451 N N . SER A 1 187 ? -21.344 4.465 9.047 1 56.59 187 SER A N 1
ATOM 1452 C CA . SER A 1 187 ? -21.766 5.852 8.883 1 56.59 187 SER A CA 1
ATOM 1453 C C . SER A 1 187 ? -20.594 6.734 8.453 1 56.59 187 SER A C 1
ATOM 1455 O O . SER A 1 187 ? -19.453 6.496 8.852 1 56.59 187 SER A O 1
ATOM 1457 N N . CYS A 1 188 ? -20.75 7.414 7.27 1 54.19 188 CYS A N 1
ATOM 1458 C CA . CYS A 1 188 ? -19.719 8.375 6.871 1 54.19 188 CYS A CA 1
ATOM 1459 C C . CYS A 1 188 ? -19.516 9.438 7.941 1 54.19 188 CYS A C 1
ATOM 1461 O O . CYS A 1 188 ? -20.484 10.094 8.352 1 54.19 188 CYS A O 1
ATOM 1463 N N . LEU A 1 189 ? -18.453 9.414 8.594 1 51.47 189 LEU A N 1
ATOM 1464 C CA . LEU A 1 189 ? -18.234 10.391 9.656 1 51.47 189 LEU A CA 1
ATOM 1465 C C . LEU A 1 189 ? -17.828 11.742 9.07 1 51.47 189 LEU A C 1
ATOM 1467 O O . LEU A 1 189 ? -18.219 12.789 9.594 1 51.47 189 LEU A O 1
ATOM 1471 N N . GLY A 1 190 ? -16.891 11.914 8.195 1 50.69 190 GLY A N 1
ATOM 1472 C CA . GLY A 1 190 ? -16.422 13.211 7.75 1 50.69 190 GLY A CA 1
ATOM 1473 C C . GLY A 1 190 ? -15.523 13.125 6.527 1 50.69 190 GLY A C 1
ATOM 1474 O O . GLY A 1 190 ? -15.078 12.039 6.152 1 50.69 190 GLY A O 1
ATOM 1475 N N . ILE A 1 191 ? -15.773 13.953 5.492 1 50 191 ILE A N 1
ATOM 1476 C CA . ILE A 1 191 ? -14.875 14.242 4.379 1 50 191 ILE A CA 1
ATOM 1477 C C . ILE A 1 191 ? -13.766 15.18 4.848 1 50 191 ILE A C 1
ATOM 1479 O O . ILE A 1 191 ? -14.031 16.203 5.473 1 50 191 ILE A O 1
ATOM 1483 N N . LEU A 1 192 ? -12.648 14.555 5.031 1 43.5 192 LEU A N 1
ATOM 1484 C CA . LEU A 1 192 ? -11.523 15.438 5.34 1 43.5 192 LEU A CA 1
ATOM 1485 C C . LEU A 1 192 ? -11.125 16.25 4.117 1 43.5 192 LEU A C 1
ATOM 1487 O O . LEU A 1 192 ? -10.484 15.734 3.199 1 43.5 192 LEU A O 1
ATOM 1491 N N . GLU A 1 193 ? -12.086 16.891 3.506 1 40.16 193 GLU A N 1
ATOM 1492 C CA . GLU A 1 193 ? -11.812 17.766 2.373 1 40.16 193 GLU A CA 1
ATOM 1493 C C . GLU A 1 193 ? -11.094 19.031 2.822 1 40.16 193 GLU A C 1
ATOM 1495 O O . GLU A 1 193 ? -11.508 19.688 3.787 1 40.16 193 GLU A O 1
ATOM 1500 N N . ALA A 1 194 ? -9.898 19.047 2.992 1 32.5 194 ALA A N 1
ATOM 1501 C CA . ALA A 1 194 ? -9.492 20.438 3.217 1 32.5 194 ALA A CA 1
ATOM 1502 C C . ALA A 1 194 ? -9.594 21.25 1.935 1 32.5 194 ALA A C 1
ATOM 1504 O O . ALA A 1 194 ? -9.414 20.719 0.835 1 32.5 194 ALA A O 1
ATOM 1505 N N . MET B 1 1 ? -28.25 -1.137 2.975 1 32.19 1 MET B N 1
ATOM 1506 C CA . MET B 1 1 ? -28.625 0.225 3.348 1 32.19 1 MET B CA 1
ATOM 1507 C C . MET B 1 1 ? -27.5 1.207 3.014 1 32.19 1 MET B C 1
ATOM 1509 O O . MET B 1 1 ? -26.344 0.964 3.336 1 32.19 1 MET B O 1
ATOM 1513 N N . ILE B 1 2 ? -27.797 2.018 2.09 1 39.44 2 ILE B N 1
ATOM 1514 C CA . ILE B 1 2 ? -26.891 3.064 1.607 1 39.44 2 ILE B CA 1
ATOM 1515 C C . ILE B 1 2 ? -26.578 4.043 2.74 1 39.44 2 ILE B C 1
ATOM 1517 O O . ILE B 1 2 ? -27.484 4.695 3.27 1 39.44 2 ILE B O 1
ATOM 1521 N N . LEU B 1 3 ? -25.781 3.678 3.637 1 38.38 3 LEU B N 1
ATOM 1522 C CA . LEU B 1 3 ? -25.578 4.66 4.695 1 38.38 3 LEU B CA 1
ATOM 1523 C C . LEU B 1 3 ? -24.812 5.871 4.18 1 38.38 3 LEU B C 1
ATOM 1525 O O . LEU B 1 3 ? -23.766 5.727 3.555 1 38.38 3 LEU B O 1
ATOM 1529 N N . LEU B 1 4 ? -25.797 6.871 3.912 1 38.22 4 LEU B N 1
ATOM 1530 C CA . LEU B 1 4 ? -25.359 8.195 3.484 1 38.22 4 LEU B CA 1
ATOM 1531 C C . LEU B 1 4 ? -24.344 8.773 4.457 1 38.22 4 LEU B C 1
ATOM 1533 O O . LEU B 1 4 ? -24.547 8.742 5.672 1 38.22 4 LEU B O 1
ATOM 1537 N N . ALA B 1 5 ? -23.234 8.664 4.082 1 41.75 5 ALA B N 1
ATOM 1538 C CA . ALA B 1 5 ? -22.062 9.164 4.793 1 41.75 5 ALA B CA 1
ATOM 1539 C C . ALA B 1 5 ? -22.156 10.672 5.008 1 41.75 5 ALA B C 1
ATOM 1541 O O . ALA B 1 5 ? -22.594 11.406 4.117 1 41.75 5 ALA B O 1
ATOM 1542 N N . GLN B 1 6 ? -22.656 11.023 6.242 1 37.56 6 GLN B N 1
ATOM 1543 C CA . GLN B 1 6 ? -22.531 12.453 6.512 1 37.56 6 GLN B CA 1
ATOM 1544 C C . GLN B 1 6 ? -21.094 12.93 6.336 1 37.56 6 GLN B C 1
ATOM 1546 O O . GLN B 1 6 ? -20.156 12.305 6.836 1 37.56 6 GLN B O 1
ATOM 1551 N N . VAL B 1 7 ? -20.781 13.547 5.246 1 42.53 7 VAL B N 1
ATOM 1552 C CA . VAL B 1 7 ? -19.516 14.18 4.93 1 42.53 7 VAL B CA 1
ATOM 1553 C C . VAL B 1 7 ? -19.281 15.375 5.848 1 42.53 7 VAL B C 1
ATOM 1555 O O . VAL B 1 7 ? -20.141 16.266 5.938 1 42.53 7 VAL B O 1
ATOM 1558 N N . ALA B 1 8 ? -18.562 15.156 6.988 1 41.19 8 ALA B N 1
ATOM 1559 C CA . ALA B 1 8 ? -18.203 16.406 7.656 1 41.19 8 ALA B CA 1
ATOM 1560 C C . ALA B 1 8 ? -17.219 17.203 6.816 1 41.19 8 ALA B C 1
ATOM 1562 O O . ALA B 1 8 ? -16.266 16.656 6.262 1 41.19 8 ALA B O 1
ATOM 1563 N N . ASP B 1 9 ? -17.594 18.297 6.238 1 43.72 9 ASP B N 1
ATOM 1564 C CA . ASP B 1 9 ? -16.859 19.219 5.395 1 43.72 9 ASP B CA 1
ATOM 1565 C C . ASP B 1 9 ? -15.742 19.906 6.184 1 43.72 9 ASP B C 1
ATOM 1567 O O . ASP B 1 9 ? -16 20.797 6.996 1 43.72 9 ASP B O 1
ATOM 1571 N N . SER B 1 10 ? -14.836 19.281 7 1 45.78 10 SER B N 1
ATOM 1572 C CA . SER B 1 10 ? -13.852 20.203 7.566 1 45.78 10 SER B CA 1
ATOM 1573 C C . SER B 1 10 ? -12.773 20.562 6.543 1 45.78 10 SER B C 1
ATOM 1575 O O . SER B 1 10 ? -12.367 19.703 5.746 1 45.78 10 SER B O 1
ATOM 1577 N N . THR B 1 11 ? -12.422 21.938 6.426 1 48.66 11 THR B N 1
ATOM 1578 C CA . THR B 1 11 ? -11.445 22.75 5.719 1 48.66 11 THR B CA 1
ATOM 1579 C C . THR B 1 11 ? -10.031 22.469 6.227 1 48.66 11 THR B C 1
ATOM 1581 O O . THR B 1 11 ? -9.844 22.125 7.395 1 48.66 11 THR B O 1
ATOM 1584 N N . PRO B 1 12 ? -8.805 22.625 5.387 1 57.59 12 PRO B N 1
ATOM 1585 C CA . PRO B 1 12 ? -8.102 22.797 4.117 1 57.59 12 PRO B CA 1
ATOM 1586 C C . PRO B 1 12 ? -8.008 21.516 3.305 1 57.59 12 PRO B C 1
ATOM 1588 O O . PRO B 1 12 ? -7.832 20.438 3.871 1 57.59 12 PRO B O 1
ATOM 1591 N N . TYR B 1 13 ? -8.32 21.625 2.031 1 64.75 13 TYR B N 1
ATOM 1592 C CA . TYR B 1 13 ? -8.375 20.609 0.986 1 64.75 13 TYR B CA 1
ATOM 1593 C C . TYR B 1 13 ? -6.992 20.359 0.39 1 64.75 13 TYR B C 1
ATOM 1595 O O . TYR B 1 13 ? -6.141 21.25 0.393 1 64.75 13 TYR B O 1
ATOM 1603 N N . HIS B 1 14 ? -6.695 19.094 0.317 1 81.19 14 HIS B N 1
ATOM 1604 C CA . HIS B 1 14 ? -5.613 18.875 -0.631 1 81.19 14 HIS B CA 1
ATOM 1605 C C . HIS B 1 14 ? -5.945 19.453 -2.002 1 81.19 14 HIS B C 1
ATOM 1607 O O . HIS B 1 14 ? -7.117 19.531 -2.379 1 81.19 14 HIS B O 1
ATOM 1613 N N . PHE B 1 15 ? -4.945 19.875 -2.645 1 87.81 15 PHE B N 1
ATOM 1614 C CA . PHE B 1 15 ? -5.184 20.516 -3.93 1 87.81 15 PHE B CA 1
ATOM 1615 C C . PHE B 1 15 ? -4.93 19.547 -5.078 1 87.81 15 PHE B C 1
ATOM 1617 O O . PHE B 1 15 ? -4.984 19.938 -6.246 1 87.81 15 PHE B O 1
ATOM 1624 N N . ASP B 1 16 ? -4.59 18.438 -4.801 1 94.44 16 ASP B N 1
ATOM 1625 C CA . ASP B 1 16 ? -4.41 17.344 -5.75 1 94.44 16 ASP B CA 1
ATOM 1626 C C . ASP B 1 16 ? -4.703 15.984 -5.098 1 94.44 16 ASP B C 1
ATOM 1628 O O . ASP B 1 16 ? -5.141 15.93 -3.947 1 94.44 16 ASP B O 1
ATOM 1632 N N . ALA B 1 17 ? -4.562 14.953 -5.828 1 95.69 17 ALA B N 1
ATOM 1633 C CA . ALA B 1 17 ? -4.898 13.602 -5.398 1 95.69 17 ALA B CA 1
ATOM 1634 C C . ALA B 1 17 ? -4.234 13.266 -4.062 1 95.69 17 ALA B C 1
ATOM 1636 O O . ALA B 1 17 ? -3.072 13.609 -3.838 1 95.69 17 ALA B O 1
ATOM 1637 N N . VAL B 1 18 ? -4.969 12.625 -3.164 1 95.62 18 VAL B N 1
ATOM 1638 C CA . VAL B 1 18 ? -4.41 12.008 -1.967 1 95.62 18 VAL B CA 1
ATOM 1639 C C . VAL B 1 18 ? -3.938 10.594 -2.287 1 95.62 18 VAL B C 1
ATOM 1641 O O . VAL B 1 18 ? -4.754 9.688 -2.469 1 95.62 18 VAL B O 1
ATOM 1644 N N . SER B 1 19 ? -2.658 10.383 -2.271 1 96.88 19 SER B N 1
ATOM 1645 C CA . SER B 1 19 ? -2.066 9.18 -2.846 1 96.88 19 SER B CA 1
ATOM 1646 C C . SER B 1 19 ? -1.719 8.164 -1.763 1 96.88 19 SER B C 1
ATOM 1648 O O . SER B 1 19 ? -1.498 6.984 -2.057 1 96.88 19 SER B O 1
ATOM 1650 N N . SER B 1 20 ? -1.591 8.602 -0.625 1 97.12 20 SER B N 1
ATOM 1651 C CA . SER B 1 20 ? -1.122 7.707 0.426 1 97.12 20 SER B CA 1
ATOM 1652 C C . SER B 1 20 ? -1.677 8.117 1.787 1 97.12 20 SER B C 1
ATOM 1654 O O . SER B 1 20 ? -1.851 9.305 2.062 1 97.12 20 SER B O 1
ATOM 1656 N N . LEU B 1 21 ? -1.875 7.148 2.674 1 95.75 21 LEU B N 1
ATOM 1657 C CA . LEU B 1 21 ? -2.352 7.289 4.047 1 95.75 21 LEU B CA 1
ATOM 1658 C C . LEU B 1 21 ? -1.536 6.418 4.996 1 95.75 21 LEU B C 1
ATOM 1660 O O . LEU B 1 21 ? -1.058 5.348 4.609 1 95.75 21 LEU B O 1
ATOM 1664 N N . ALA B 1 22 ? -1.422 6.836 6.148 1 95.81 22 ALA B N 1
ATOM 1665 C CA . ALA B 1 22 ? -0.856 6.027 7.227 1 95.81 22 ALA B CA 1
ATOM 1666 C C . ALA B 1 22 ? -1.479 6.398 8.57 1 95.81 22 ALA B C 1
ATOM 1668 O O . ALA B 1 22 ? -2.146 7.43 8.688 1 95.81 22 ALA B O 1
ATOM 1669 N N . LEU B 1 23 ? -1.231 5.527 9.516 1 92.44 23 LEU B N 1
ATOM 1670 C CA . LEU B 1 23 ? -1.746 5.746 10.867 1 92.44 23 LEU B CA 1
ATOM 1671 C C . LEU B 1 23 ? -0.61 5.781 11.883 1 92.44 23 LEU B C 1
ATOM 1673 O O . LEU B 1 23 ? 0.39 5.078 11.727 1 92.44 23 LEU B O 1
ATOM 1677 N N . SER B 1 24 ? -0.908 6.59 12.867 1 92.88 24 SER B N 1
ATOM 1678 C CA . SER B 1 24 ? -0.002 6.484 14.008 1 92.88 24 SER B CA 1
ATOM 1679 C C . SER B 1 24 ? -0.175 5.148 14.727 1 92.88 24 SER B C 1
ATOM 1681 O O . SER B 1 24 ? -1.196 4.48 14.562 1 92.88 24 SER B O 1
ATOM 1683 N N . ASN B 1 25 ? 0.79 4.809 15.508 1 88.62 25 ASN B N 1
ATOM 1684 C CA . ASN B 1 25 ? 0.757 3.508 16.172 1 88.62 25 ASN B CA 1
ATOM 1685 C C . ASN B 1 25 ? -0.419 3.402 17.141 1 88.62 25 ASN B C 1
ATOM 1687 O O . ASN B 1 25 ? -1.049 2.348 17.234 1 88.62 25 ASN B O 1
ATOM 1691 N N . ASP B 1 26 ? -0.617 4.441 17.781 1 87.44 26 ASP B N 1
ATOM 1692 C CA . ASP B 1 26 ? -1.71 4.426 18.75 1 87.44 26 ASP B CA 1
ATOM 1693 C C . ASP B 1 26 ? -3.051 4.688 18.078 1 87.44 26 ASP B C 1
ATOM 1695 O O . ASP B 1 26 ? -4.082 4.785 18.734 1 87.44 26 ASP B O 1
ATOM 1699 N N . LYS B 1 27 ? -3.043 4.914 16.734 1 87.69 27 LYS B N 1
ATOM 1700 C CA . LYS B 1 27 ? -4.211 5.051 15.875 1 87.69 27 LYS B CA 1
ATOM 1701 C C . LYS B 1 27 ? -4.957 6.352 16.156 1 87.69 27 LYS B C 1
ATOM 1703 O O . LYS B 1 27 ? -6.137 6.484 15.828 1 87.69 27 LYS B O 1
ATOM 1708 N N . THR B 1 28 ? -4.277 7.27 16.781 1 89.12 28 THR B N 1
ATOM 1709 C CA . THR B 1 28 ? -4.934 8.523 17.125 1 89.12 28 THR B CA 1
ATOM 1710 C C . THR B 1 28 ? -4.777 9.547 16 1 89.12 28 THR B C 1
ATOM 1712 O O . THR B 1 28 ? -5.52 10.523 15.945 1 89.12 28 THR B O 1
ATOM 1715 N N . LEU B 1 29 ? -3.797 9.32 15.164 1 91.19 29 LEU B N 1
ATOM 1716 C CA . LEU B 1 29 ? -3.545 10.258 14.078 1 91.19 29 LEU B CA 1
ATOM 1717 C C . LEU B 1 29 ? -3.602 9.555 12.727 1 91.19 29 LEU B C 1
ATOM 1719 O O . LEU B 1 29 ? -3.191 8.398 12.609 1 91.19 29 LEU B O 1
ATOM 1723 N N . ILE B 1 30 ? -4.078 10.273 11.711 1 90.94 30 ILE B N 1
ATOM 1724 C CA . ILE B 1 30 ? -4.035 9.867 10.312 1 90.94 30 ILE B CA 1
ATOM 1725 C C . ILE B 1 30 ? -3.105 10.797 9.539 1 90.94 30 ILE B C 1
ATOM 1727 O O . ILE B 1 30 ? -3.205 12.023 9.648 1 90.94 30 ILE B O 1
ATOM 1731 N N . TYR B 1 31 ? -2.158 10.234 8.836 1 94.5 31 TYR B N 1
ATOM 1732 C CA . TYR B 1 31 ? -1.261 10.984 7.965 1 94.5 31 TYR B CA 1
ATOM 1733 C C . TYR B 1 31 ? -1.679 10.844 6.508 1 94.5 31 TYR B C 1
ATOM 1735 O O . TYR B 1 31 ? -1.919 9.734 6.027 1 94.5 31 TYR B O 1
ATOM 1743 N N . SER B 1 32 ? -1.793 11.953 5.82 1 94.44 32 SER B N 1
ATOM 1744 C CA . SER B 1 32 ? -2.141 11.906 4.402 1 94.44 32 SER B CA 1
ATOM 1745 C C . SER B 1 32 ? -1.105 12.633 3.555 1 94.44 32 SER B C 1
ATOM 1747 O O . SER B 1 32 ? -0.665 13.727 3.914 1 94.44 32 SER B O 1
ATOM 1749 N N . GLY B 1 33 ? -0.603 11.977 2.539 1 96.88 33 GLY B N 1
ATOM 1750 C CA . GLY B 1 33 ? 0.267 12.562 1.53 1 96.88 33 GLY B CA 1
ATOM 1751 C C . GLY B 1 33 ? -0.425 12.773 0.198 1 96.88 33 GLY B C 1
ATOM 1752 O O . GLY B 1 33 ? -1.186 11.922 -0.258 1 96.88 33 GLY B O 1
ATOM 1753 N N . SER B 1 34 ? -0.163 13.914 -0.388 1 97 34 SER B N 1
ATOM 1754 C CA . SER B 1 34 ? -0.873 14.289 -1.606 1 97 34 SER B CA 1
ATOM 1755 C C . SER B 1 34 ? 0.101 14.625 -2.732 1 97 34 SER B C 1
ATOM 1757 O O . SER B 1 34 ? 1.256 14.969 -2.479 1 97 34 SER B O 1
ATOM 1759 N N . TRP B 1 35 ? -0.411 14.547 -3.922 1 97.25 35 TRP B N 1
ATOM 1760 C CA . TRP B 1 35 ? 0.345 14.969 -5.098 1 97.25 35 TRP B CA 1
ATOM 1761 C C . TRP B 1 35 ? 0.509 16.484 -5.121 1 97.25 35 TRP B C 1
ATOM 1763 O O . TRP B 1 35 ? 1.307 17.016 -5.898 1 97.25 35 TRP B O 1
ATOM 1773 N N . ASP B 1 36 ? -0.128 17.25 -4.234 1 94.69 36 ASP B N 1
ATOM 1774 C CA . ASP B 1 36 ? 0.048 18.703 -4.137 1 94.69 36 ASP B CA 1
ATOM 1775 C C . ASP B 1 36 ? 1.241 19.047 -3.25 1 94.69 36 ASP B C 1
ATOM 1777 O O . ASP B 1 36 ? 1.433 20.203 -2.887 1 94.69 36 ASP B O 1
ATOM 1781 N N . ARG B 1 37 ? 1.948 18.031 -2.807 1 96.38 37 ARG B N 1
ATOM 1782 C CA . ARG B 1 37 ? 3.188 18.172 -2.045 1 96.38 37 ARG B CA 1
ATOM 1783 C C . ARG B 1 37 ? 2.898 18.406 -0.568 1 96.38 37 ARG B C 1
ATOM 1785 O O . ARG B 1 37 ? 3.805 18.75 0.199 1 96.38 37 ARG B O 1
ATOM 1792 N N . THR B 1 38 ? 1.65 18.297 -0.186 1 94.25 38 THR B N 1
ATOM 1793 C CA . THR B 1 38 ? 1.32 18.562 1.21 1 94.25 38 THR B CA 1
ATOM 1794 C C . THR B 1 38 ? 1.262 17.25 2.006 1 94.25 38 THR B C 1
ATOM 1796 O O . THR B 1 38 ? 0.944 16.203 1.458 1 94.25 38 THR B O 1
ATOM 1799 N N . PHE B 1 39 ? 1.679 17.359 3.154 1 96.06 39 PHE B N 1
ATOM 1800 C CA . PHE B 1 39 ? 1.591 16.359 4.199 1 96.06 39 PHE B CA 1
ATOM 1801 C C . PHE B 1 39 ? 0.699 16.828 5.34 1 96.06 39 PHE B C 1
ATOM 1803 O O . PHE B 1 39 ? 0.985 17.844 5.977 1 96.06 39 PHE B O 1
ATOM 1810 N N . LYS B 1 40 ? -0.398 16.109 5.59 1 93.19 40 LYS B N 1
ATOM 1811 C CA . LYS B 1 40 ? -1.353 16.578 6.594 1 93.19 40 LYS B CA 1
ATOM 1812 C C . LYS B 1 40 ? -1.544 15.539 7.695 1 93.19 40 LYS B C 1
ATOM 1814 O O . LYS B 1 40 ? -1.376 14.336 7.461 1 93.19 40 LYS B O 1
ATOM 1819 N N . ILE B 1 41 ? -1.877 16.062 8.82 1 92.44 41 ILE B N 1
ATOM 1820 C CA . ILE B 1 41 ? -2.092 15.258 10.023 1 92.44 41 ILE B CA 1
ATOM 1821 C C . ILE B 1 41 ? -3.498 15.508 10.562 1 92.44 41 ILE B C 1
ATOM 1823 O O . ILE B 1 41 ? -3.889 16.656 10.797 1 92.44 41 ILE B O 1
ATOM 1827 N N . TRP B 1 42 ? -4.164 14.445 10.789 1 87.44 42 TRP B N 1
ATOM 1828 C CA . TRP B 1 42 ? -5.547 14.516 11.25 1 87.44 42 TRP B CA 1
ATOM 1829 C C . TRP B 1 42 ? -5.711 13.773 12.578 1 87.44 42 TRP B C 1
ATOM 1831 O O . TRP B 1 42 ? -5.082 12.734 12.797 1 87.44 42 TRP B O 1
ATOM 1841 N N . ARG B 1 43 ? -6.574 14.312 13.359 1 86.31 43 ARG B N 1
ATOM 1842 C CA . ARG B 1 43 ? -6.953 13.594 14.578 1 86.31 43 ARG B CA 1
ATOM 1843 C C . ARG B 1 43 ? -8.117 12.641 14.305 1 86.31 43 ARG B C 1
ATOM 1845 O O . ARG B 1 43 ? -9.125 13.031 13.711 1 86.31 43 ARG B O 1
ATOM 1852 N N . ASN B 1 44 ? -7.953 11.4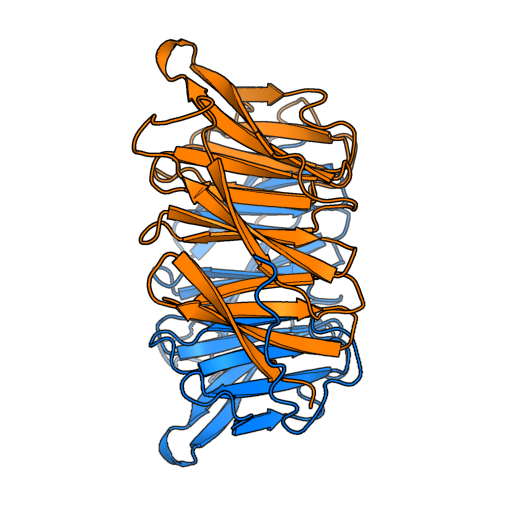45 14.773 1 82.25 44 ASN B N 1
ATOM 1853 C CA . ASN B 1 44 ? -8.93 10.398 14.469 1 82.25 44 ASN B CA 1
ATOM 1854 C C . ASN B 1 44 ? -10.227 10.594 15.25 1 82.25 44 ASN B C 1
ATOM 1856 O O . ASN B 1 44 ? -11.297 10.227 14.773 1 82.25 44 ASN B O 1
ATOM 1860 N N . SER B 1 45 ? -10.211 11.172 16.422 1 78.56 45 SER B N 1
ATOM 1861 C CA . SER B 1 45 ? -11.352 11.227 17.312 1 78.56 45 SER B CA 1
ATOM 1862 C C . SER B 1 45 ? -12.422 12.18 16.797 1 78.56 45 SER B C 1
ATOM 1864 O O . SER B 1 45 ? -13.617 11.906 16.906 1 78.56 45 SER B O 1
ATOM 1866 N N . ASP B 1 46 ? -11.961 13.312 16.188 1 77.25 46 ASP B N 1
ATOM 1867 C CA . ASP B 1 46 ? -12.938 14.289 15.711 1 77.25 46 ASP B CA 1
ATOM 1868 C C . ASP B 1 46 ? -12.656 14.695 14.266 1 77.25 46 ASP B C 1
ATOM 1870 O O . ASP B 1 46 ? -13.336 15.562 13.711 1 77.25 46 ASP B O 1
ATOM 1874 N N . PHE B 1 47 ? -11.594 14.18 13.688 1 75.88 47 PHE B N 1
ATOM 1875 C CA . PHE B 1 47 ? -11.266 14.266 12.266 1 75.88 47 PHE B CA 1
ATOM 1876 C C . PHE B 1 47 ? -10.82 15.68 11.898 1 75.88 47 PHE B C 1
ATOM 1878 O O . PHE B 1 47 ? -10.969 16.109 10.75 1 75.88 47 PHE B O 1
ATOM 1885 N N . LYS B 1 48 ? -10.414 16.359 12.867 1 80.12 48 LYS B N 1
ATOM 1886 C CA . LYS B 1 48 ? -9.844 17.672 12.609 1 80.12 48 LYS B CA 1
ATOM 1887 C C . LYS B 1 48 ? -8.43 17.578 12.062 1 80.12 48 LYS B C 1
ATOM 1889 O O . LYS B 1 48 ? -7.629 16.766 12.539 1 80.12 48 LYS B O 1
ATOM 1894 N N . CYS B 1 49 ? -8.227 18.391 11.062 1 85.31 49 CYS B N 1
ATOM 1895 C CA . CYS B 1 49 ? -6.852 18.531 10.586 1 85.31 49 CYS B CA 1
ATOM 1896 C C . CYS B 1 49 ? -5.992 19.266 11.602 1 85.31 49 CYS B C 1
ATOM 1898 O O . CYS B 1 49 ? -6.195 20.453 11.844 1 85.31 49 CYS B O 1
ATOM 1900 N N . LEU B 1 50 ? -5.066 18.578 12.188 1 87.12 50 LEU B N 1
ATOM 1901 C CA . LEU B 1 50 ? -4.227 19.172 13.219 1 87.12 50 LEU B CA 1
ATOM 1902 C C . LEU B 1 50 ? -3.092 19.984 12.586 1 87.12 50 LEU B C 1
ATOM 1904 O O . LEU B 1 50 ? -2.648 20.984 13.156 1 87.12 50 LEU B O 1
ATOM 1908 N N . GLU B 1 51 ? -2.582 19.469 11.539 1 90 51 GLU B N 1
ATOM 1909 C CA . GLU B 1 51 ? -1.442 20.094 10.867 1 90 51 GLU B CA 1
ATOM 1910 C C . GLU B 1 51 ? -1.522 19.906 9.359 1 90 51 GLU B C 1
ATOM 1912 O O . GLU B 1 51 ? -1.886 18.828 8.875 1 90 51 GLU B O 1
ATOM 1917 N N . SER B 1 52 ? -1.191 20.969 8.672 1 90.5 52 SER B N 1
ATOM 1918 C CA . SER B 1 52 ? -1.011 20.953 7.227 1 90.5 52 SER B CA 1
ATOM 1919 C C . SER B 1 52 ? 0.371 21.469 6.836 1 90.5 52 SER B C 1
ATOM 1921 O O . SER B 1 52 ? 0.619 22.672 6.855 1 90.5 52 SER B O 1
ATOM 1923 N N . VAL B 1 53 ? 1.271 20.562 6.645 1 92 53 VAL B N 1
ATOM 1924 C CA . VAL B 1 53 ? 2.609 20.953 6.219 1 92 53 VAL B CA 1
ATOM 1925 C C . VAL B 1 53 ? 2.613 21.234 4.715 1 92 53 VAL B C 1
ATOM 1927 O O . VAL B 1 53 ? 2.635 20.312 3.902 1 92 53 VAL B O 1
ATOM 1930 N N . THR B 1 54 ? 2.693 22.578 4.535 1 87.56 54 THR B N 1
ATOM 1931 C CA . THR B 1 54 ? 2.719 23.016 3.143 1 87.56 54 THR B CA 1
ATOM 1932 C C . THR B 1 54 ? 4.129 22.906 2.566 1 87.56 54 THR B C 1
ATOM 1934 O O . THR B 1 54 ? 5.113 23.016 3.297 1 87.56 54 THR B O 1
ATOM 1937 N N . LYS B 1 55 ? 4.328 22.375 1.392 1 91.12 55 LYS B N 1
ATOM 1938 C CA . LYS B 1 55 ? 5.609 22.172 0.72 1 91.12 55 LYS B CA 1
ATOM 1939 C C . LYS B 1 55 ? 6.438 21.109 1.424 1 91.12 55 LYS B C 1
ATOM 1941 O O . LYS B 1 55 ? 7.629 21.297 1.671 1 91.12 55 LYS B O 1
ATOM 1946 N N . ALA B 1 56 ? 5.781 20.219 2.098 1 95.88 56 ALA B N 1
ATOM 1947 C CA . ALA B 1 56 ? 6.48 19.094 2.719 1 95.88 56 ALA B CA 1
ATOM 1948 C C . ALA B 1 56 ? 7.52 18.5 1.77 1 95.88 56 ALA B C 1
ATOM 1950 O O . ALA B 1 56 ? 8.578 18.047 2.207 1 95.88 56 ALA B O 1
ATOM 1951 N N . HIS B 1 57 ? 7.258 18.547 0.551 1 98 57 HIS B N 1
ATOM 1952 C CA . HIS B 1 57 ? 8.133 18.141 -0.54 1 98 57 HIS B CA 1
ATOM 1953 C C . HIS B 1 57 ? 8.047 19.109 -1.714 1 98 57 HIS B C 1
ATOM 1955 O O . HIS B 1 57 ? 7.203 20 -1.716 1 98 57 HIS B O 1
ATOM 1961 N N . ASP B 1 58 ? 8.945 19.016 -2.615 1 98.12 58 ASP B N 1
ATOM 1962 C CA . ASP B 1 58 ? 8.969 19.891 -3.785 1 98.12 58 ASP B CA 1
ATOM 1963 C C . ASP B 1 58 ? 8.172 19.281 -4.938 1 98.12 58 ASP B C 1
ATOM 1965 O O . ASP B 1 58 ? 8.047 19.891 -6 1 98.12 58 ASP B O 1
ATOM 1969 N N . ASP B 1 59 ? 7.668 18.156 -4.789 1 98.38 59 ASP B N 1
ATOM 1970 C CA . ASP B 1 59 ? 6.832 17.453 -5.754 1 98.38 59 ASP B CA 1
ATOM 1971 C C . ASP B 1 59 ? 5.898 16.469 -5.055 1 98.38 59 ASP B C 1
ATOM 1973 O O . ASP B 1 59 ? 5.832 16.422 -3.822 1 98.38 59 ASP B O 1
ATOM 1977 N N . ALA B 1 60 ? 5.145 15.719 -5.801 1 98.38 60 ALA B N 1
ATOM 1978 C CA . ALA B 1 60 ? 4.094 14.82 -5.328 1 98.38 60 ALA B CA 1
ATOM 1979 C C . ALA B 1 60 ? 4.613 13.883 -4.242 1 98.38 60 ALA B C 1
ATOM 1981 O O . ALA B 1 60 ? 5.695 13.305 -4.379 1 98.38 60 ALA B O 1
ATOM 1982 N N . ILE B 1 61 ? 3.883 13.727 -3.162 1 98.56 61 ILE B N 1
ATOM 1983 C CA . ILE B 1 61 ? 4.129 12.664 -2.195 1 98.56 61 ILE B CA 1
ATOM 1984 C C . ILE B 1 61 ? 3.463 11.375 -2.668 1 98.56 61 ILE B C 1
ATOM 1986 O O . ILE B 1 61 ? 2.248 11.336 -2.871 1 98.56 61 ILE B O 1
ATOM 1990 N N . ASN B 1 62 ? 4.25 10.273 -2.764 1 98.5 62 ASN B N 1
ATOM 1991 C CA . ASN B 1 62 ? 3.744 9.055 -3.379 1 98.5 62 ASN B CA 1
ATOM 1992 C C . ASN B 1 62 ? 3.479 7.969 -2.338 1 98.5 62 ASN B C 1
ATOM 1994 O O . ASN B 1 62 ? 2.668 7.07 -2.564 1 98.5 62 ASN B O 1
ATOM 1998 N N . THR B 1 63 ? 4.137 8.023 -1.312 1 98.44 63 THR B N 1
ATOM 1999 C CA . THR B 1 63 ? 4.074 6.918 -0.361 1 98.44 63 THR B CA 1
ATOM 2000 C C . THR B 1 63 ? 4.434 7.395 1.043 1 98.44 63 THR B C 1
ATOM 2002 O O . THR B 1 63 ? 5.223 8.328 1.205 1 98.44 63 THR B O 1
ATOM 2005 N N . ILE B 1 64 ? 3.857 6.82 2.102 1 98.56 64 ILE B N 1
ATOM 2006 C CA . ILE B 1 64 ? 4.09 7.109 3.512 1 98.56 64 ILE B CA 1
ATOM 2007 C C . ILE B 1 64 ? 4.184 5.801 4.297 1 98.56 64 ILE B C 1
ATOM 2009 O O . ILE B 1 64 ? 3.4 4.879 4.07 1 98.56 64 ILE B O 1
ATOM 2013 N N . VAL B 1 65 ? 5.137 5.688 5.141 1 97.81 65 VAL B N 1
ATOM 2014 C CA . VAL B 1 65 ? 5.168 4.602 6.113 1 97.81 65 VAL B CA 1
ATOM 2015 C C . VAL B 1 65 ? 5.496 5.152 7.496 1 97.81 65 VAL B C 1
ATOM 2017 O O . VAL B 1 65 ? 6.09 6.23 7.617 1 97.81 65 VAL B O 1
ATOM 2020 N N . VAL B 1 66 ? 5.074 4.438 8.531 1 97.12 66 VAL B N 1
ATOM 2021 C CA . VAL B 1 66 ? 5.273 4.855 9.914 1 97.12 66 VAL B CA 1
ATOM 2022 C C . VAL B 1 66 ? 5.969 3.744 10.695 1 97.12 66 VAL B C 1
ATOM 2024 O O . VAL B 1 66 ? 5.598 2.574 10.586 1 97.12 66 VAL B O 1
ATOM 2027 N N . SER B 1 67 ? 6.973 4.129 11.438 1 96.75 67 SER B N 1
ATOM 2028 C CA . SER B 1 67 ? 7.645 3.162 12.305 1 96.75 67 SER B CA 1
ATOM 2029 C C . SER B 1 67 ? 6.945 3.043 13.648 1 96.75 67 SER B C 1
ATOM 2031 O O . SER B 1 67 ? 6.191 3.934 14.047 1 96.75 67 SER B O 1
ATOM 2033 N N . ASN B 1 68 ? 7.223 1.956 14.312 1 94.5 68 ASN B N 1
ATOM 2034 C CA . ASN B 1 68 ? 6.656 1.763 15.648 1 94.5 68 ASN B CA 1
ATOM 2035 C C . ASN B 1 68 ? 7.16 2.818 16.625 1 94.5 68 ASN B C 1
ATOM 2037 O O . ASN B 1 68 ? 6.5 3.109 17.625 1 94.5 68 ASN B O 1
ATOM 2041 N N . GLU B 1 69 ? 8.336 3.354 16.375 1 92.5 69 GLU B N 1
ATOM 2042 C CA . GLU B 1 69 ? 8.898 4.379 17.25 1 92.5 69 GLU B CA 1
ATOM 2043 C C . GLU B 1 69 ? 8.273 5.742 16.969 1 92.5 69 GLU B C 1
ATOM 2045 O O . GLU B 1 69 ? 8.562 6.715 17.672 1 92.5 69 GLU B O 1
ATOM 2050 N N . GLY B 1 70 ? 7.492 5.781 15.969 1 94.12 70 GLY B N 1
ATOM 2051 C CA . GLY B 1 70 ? 6.734 7.004 15.742 1 94.12 70 GLY B CA 1
ATOM 2052 C C . GLY B 1 70 ? 7.34 7.891 14.672 1 94.12 70 GLY B C 1
ATOM 2053 O O . GLY B 1 70 ? 6.953 9.055 14.531 1 94.12 70 GLY B O 1
ATOM 2054 N N . PHE B 1 71 ? 8.312 7.41 13.922 1 96.56 71 PHE B N 1
ATOM 2055 C CA . PHE B 1 71 ? 8.844 8.156 12.789 1 96.56 71 PHE B CA 1
ATOM 2056 C C . PHE B 1 71 ? 7.965 7.953 11.555 1 96.56 71 PHE B C 1
ATOM 2058 O O . PHE B 1 71 ? 7.496 6.844 11.297 1 96.56 71 PHE B O 1
ATOM 2065 N N . ILE B 1 72 ? 7.734 9.016 10.805 1 97.88 72 ILE B N 1
ATOM 2066 C CA . ILE B 1 72 ? 6.965 8.984 9.562 1 97.88 72 ILE B CA 1
ATOM 2067 C C . ILE B 1 72 ? 7.887 9.242 8.375 1 97.88 72 ILE B C 1
ATOM 2069 O O . ILE B 1 72 ? 8.617 10.234 8.352 1 97.88 72 ILE B O 1
ATOM 2073 N N . TYR B 1 73 ? 7.871 8.359 7.441 1 98.56 73 TYR B N 1
ATOM 2074 C CA . TYR B 1 73 ? 8.672 8.5 6.23 1 98.56 73 TYR B CA 1
ATOM 2075 C C . TYR B 1 73 ? 7.785 8.805 5.027 1 98.56 73 TYR B C 1
ATOM 2077 O O . TYR B 1 73 ? 6.84 8.07 4.742 1 98.56 73 TYR B O 1
ATOM 2085 N N . THR B 1 74 ? 8.047 9.891 4.348 1 98.75 74 THR B N 1
ATOM 2086 C CA . THR B 1 74 ? 7.312 10.258 3.141 1 98.75 74 THR B CA 1
ATOM 2087 C C . THR B 1 74 ? 8.227 10.211 1.919 1 98.75 74 THR B C 1
ATOM 2089 O O . THR B 1 74 ? 9.289 10.836 1.906 1 98.75 74 THR B O 1
ATOM 2092 N N . GLY B 1 75 ? 7.883 9.461 0.911 1 98.81 75 GLY B N 1
ATOM 2093 C CA . GLY B 1 75 ? 8.594 9.383 -0.357 1 98.81 75 GLY B CA 1
ATOM 2094 C C . GLY B 1 75 ? 7.934 10.203 -1.456 1 98.81 75 GLY B C 1
ATOM 2095 O O . GLY B 1 75 ? 6.711 10.164 -1.616 1 98.81 75 GLY B O 1
ATOM 2096 N N . SER B 1 76 ? 8.742 10.836 -2.225 1 98.81 76 SER B N 1
ATOM 2097 C CA . SER B 1 76 ? 8.203 11.852 -3.121 1 98.81 76 SER B CA 1
ATOM 2098 C C . SER B 1 76 ? 8.836 11.758 -4.508 1 98.81 76 SER B C 1
ATOM 2100 O O . SER B 1 76 ? 9.914 11.188 -4.664 1 98.81 76 SER B O 1
ATOM 2102 N N . ALA B 1 77 ? 8.109 12.375 -5.379 1 98.69 77 ALA B N 1
ATOM 2103 C CA . ALA B 1 77 ? 8.594 12.5 -6.754 1 98.69 77 ALA B CA 1
ATOM 2104 C C . ALA B 1 77 ? 9.781 13.461 -6.828 1 98.69 77 ALA B C 1
ATOM 2106 O O . ALA B 1 77 ? 10.477 13.516 -7.848 1 98.69 77 ALA B O 1
ATOM 2107 N N . ASP B 1 78 ? 10.133 14.172 -5.746 1 98.69 78 ASP B N 1
ATOM 2108 C CA . ASP B 1 78 ? 11.281 15.07 -5.742 1 98.69 78 ASP B CA 1
ATOM 2109 C C . ASP B 1 78 ? 12.57 14.32 -5.418 1 98.69 78 ASP B C 1
ATOM 2111 O O . ASP B 1 78 ? 13.586 14.938 -5.098 1 98.69 78 ASP B O 1
ATOM 2115 N N . LYS B 1 79 ? 12.469 13.016 -5.402 1 98.56 79 LYS B N 1
ATOM 2116 C CA . LYS B 1 79 ? 13.602 12.109 -5.27 1 98.56 79 LYS B CA 1
ATOM 2117 C C . LYS B 1 79 ? 14.07 12.016 -3.816 1 98.56 79 LYS B C 1
ATOM 2119 O O . LYS B 1 79 ? 15.117 11.438 -3.529 1 98.56 79 LYS B O 1
ATOM 2124 N N . LYS B 1 80 ? 13.281 12.57 -2.932 1 98.56 80 LYS B N 1
ATOM 2125 C CA . LYS B 1 80 ? 13.695 12.617 -1.53 1 98.56 80 LYS B CA 1
ATOM 2126 C C . LYS B 1 80 ? 12.758 11.789 -0.655 1 98.56 80 LYS B C 1
ATOM 2128 O O . LYS B 1 80 ? 11.602 11.562 -1.009 1 98.56 80 LYS B O 1
ATOM 2133 N N . ILE B 1 81 ? 13.312 11.273 0.415 1 98.56 81 ILE B N 1
ATOM 2134 C CA . ILE B 1 81 ? 12.531 10.766 1.542 1 98.56 81 ILE B CA 1
ATOM 2135 C C . ILE B 1 81 ? 12.719 11.68 2.75 1 98.56 81 ILE B C 1
ATOM 2137 O O . ILE B 1 81 ? 13.852 11.969 3.15 1 98.56 81 ILE B O 1
ATOM 2141 N N . LYS B 1 82 ? 11.641 12.141 3.242 1 98.5 82 LYS B N 1
ATOM 2142 C CA . LYS B 1 82 ? 11.719 12.969 4.445 1 98.5 82 LYS B CA 1
ATOM 2143 C C . LYS B 1 82 ? 11.203 12.211 5.664 1 98.5 82 LYS B C 1
ATOM 2145 O O . LYS B 1 82 ? 10.227 11.461 5.57 1 98.5 82 LYS B O 1
ATOM 2150 N N . VAL B 1 83 ? 11.891 12.461 6.738 1 97.88 83 VAL B N 1
ATOM 2151 C CA . VAL B 1 83 ? 11.578 11.805 8 1 97.88 83 VAL B CA 1
ATOM 2152 C C . VAL B 1 83 ? 10.992 12.82 8.984 1 97.88 83 VAL B C 1
ATOM 2154 O O . VAL B 1 83 ? 11.609 13.852 9.258 1 97.88 83 VAL B O 1
ATOM 2157 N N . TRP B 1 84 ? 9.781 12.469 9.477 1 97.25 84 TRP B N 1
ATOM 2158 C CA . TRP B 1 84 ? 9.07 13.344 10.398 1 97.25 84 TRP B CA 1
ATOM 2159 C C . TRP B 1 84 ? 8.898 12.68 11.758 1 97.25 84 TRP B C 1
ATOM 2161 O O . TRP B 1 84 ? 8.875 11.453 11.859 1 97.25 84 TRP B O 1
ATOM 2171 N N . ARG B 1 85 ? 8.773 13.492 12.773 1 95.31 85 ARG B N 1
ATOM 2172 C CA . ARG B 1 85 ? 8.469 13.016 14.109 1 95.31 85 ARG B CA 1
ATOM 2173 C C . ARG B 1 85 ? 7.559 13.992 14.852 1 95.31 85 ARG B C 1
ATOM 2175 O O . ARG B 1 85 ? 7.742 15.203 14.758 1 95.31 85 ARG B O 1
ATOM 2182 N N . ASN B 1 86 ? 6.609 13.359 15.492 1 92.31 86 ASN B N 1
ATOM 2183 C CA . ASN B 1 86 ? 5.727 14.172 16.312 1 92.31 86 ASN B CA 1
ATOM 2184 C C . ASN B 1 86 ? 6.469 14.766 17.516 1 92.31 86 ASN B C 1
ATOM 2186 O O . ASN B 1 86 ? 7.039 14.023 18.312 1 92.31 86 ASN B O 1
ATOM 2190 N N . ASN B 1 87 ? 6.531 16.062 17.469 1 86.94 87 ASN B N 1
ATOM 2191 C CA . ASN B 1 87 ? 7.023 16.781 18.641 1 86.94 87 ASN B CA 1
ATOM 2192 C C . ASN B 1 87 ? 5.914 17.016 19.656 1 86.94 87 ASN B C 1
ATOM 2194 O O . ASN B 1 87 ? 5.129 17.953 19.516 1 86.94 87 ASN B O 1
ATOM 2198 N N . GLN B 1 88 ? 5.664 16.172 20.516 1 75 88 GLN B N 1
ATOM 2199 C CA . GLN B 1 88 ? 4.582 16.188 21.5 1 75 88 GLN B CA 1
ATOM 2200 C C . GLN B 1 88 ? 4.492 17.547 22.203 1 75 88 GLN B C 1
ATOM 2202 O O . GLN B 1 88 ? 3.396 18.031 22.484 1 75 88 GLN B O 1
ATOM 2207 N N . ARG B 1 89 ? 5.641 18.172 22.438 1 74.5 89 ARG B N 1
ATOM 2208 C CA . ARG B 1 89 ? 5.664 19.422 23.188 1 74.5 89 ARG B CA 1
ATOM 2209 C C . ARG B 1 89 ? 4.984 20.547 22.391 1 74.5 89 ARG B C 1
ATOM 2211 O O . ARG B 1 89 ? 4.16 21.281 22.922 1 74.5 89 ARG B O 1
ATOM 2218 N N . GLU B 1 90 ? 5.188 20.578 21.125 1 72.5 90 GLU B N 1
ATOM 2219 C CA . GLU B 1 90 ? 4.68 21.672 20.297 1 72.5 90 GLU B CA 1
ATOM 2220 C C . GLU B 1 90 ? 3.447 21.234 19.516 1 72.5 90 GLU B C 1
ATOM 2222 O O . GLU B 1 90 ? 2.914 22 18.703 1 72.5 90 GLU B O 1
ATOM 2227 N N . ARG B 1 91 ? 3.031 20.062 19.719 1 73.69 91 ARG B N 1
ATOM 2228 C CA . ARG B 1 91 ? 1.896 19.469 19 1 73.69 91 ARG B CA 1
ATOM 2229 C C . ARG B 1 91 ? 2.061 19.625 17.5 1 73.69 91 ARG B C 1
ATOM 2231 O O . ARG B 1 91 ? 1.122 20.016 16.797 1 73.69 91 ARG B O 1
ATOM 2238 N N . LYS B 1 92 ? 3.291 19.578 17.047 1 88.5 92 LYS B N 1
ATOM 2239 C CA . LYS B 1 92 ? 3.625 19.625 15.625 1 88.5 92 LYS B CA 1
ATOM 2240 C C . LYS B 1 92 ? 4.602 18.516 15.25 1 88.5 92 LYS B C 1
ATOM 2242 O O . LYS B 1 92 ? 5.203 17.891 16.125 1 88.5 92 LYS B O 1
ATOM 2247 N N . HIS B 1 93 ? 4.641 18.25 14.016 1 93.31 93 HIS B N 1
ATOM 2248 C CA . HIS B 1 93 ? 5.613 17.281 13.5 1 93.31 93 HIS B CA 1
ATOM 2249 C C . HIS B 1 93 ? 6.852 18 12.969 1 93.31 93 HIS B C 1
ATOM 2251 O O . HIS B 1 93 ? 6.742 18.906 12.133 1 93.31 93 HIS B O 1
ATOM 2257 N N . ASP B 1 94 ? 8.023 17.578 13.438 1 94.12 94 ASP B N 1
ATOM 2258 C CA . ASP B 1 94 ? 9.297 18.141 13 1 94.12 94 ASP B CA 1
ATOM 2259 C C . ASP B 1 94 ? 9.914 17.297 11.891 1 94.12 94 ASP B C 1
ATOM 2261 O O . ASP B 1 94 ? 9.836 16.078 11.914 1 94.12 94 ASP B O 1
ATOM 2265 N N . LEU B 1 95 ? 10.523 18 10.906 1 95.56 95 LEU B N 1
ATOM 2266 C CA . LEU B 1 95 ? 11.391 17.312 9.953 1 95.56 95 LEU B CA 1
ATOM 2267 C C . LEU B 1 95 ? 12.727 16.969 10.602 1 95.56 95 LEU B C 1
ATOM 2269 O O . LEU B 1 95 ? 13.5 17.859 10.969 1 95.56 95 LEU B O 1
ATOM 2273 N N . ILE B 1 96 ? 13.047 15.656 10.711 1 93.94 96 ILE B N 1
ATOM 2274 C CA . ILE B 1 96 ? 14.219 15.234 11.469 1 93.94 96 ILE B CA 1
ATOM 2275 C C . ILE B 1 96 ? 15.352 14.859 10.508 1 93.94 96 ILE B C 1
ATOM 2277 O O . ILE B 1 96 ? 16.531 14.898 10.883 1 93.94 96 ILE B O 1
ATOM 2281 N N . ASP B 1 97 ? 15.039 14.477 9.32 1 95.12 97 ASP B N 1
ATOM 2282 C CA . ASP B 1 97 ? 16.047 14.055 8.352 1 95.12 97 ASP B CA 1
ATOM 2283 C C . ASP B 1 97 ? 15.484 14.102 6.93 1 95.12 97 ASP B C 1
ATOM 2285 O O . ASP B 1 97 ? 14.266 14.109 6.734 1 95.12 97 ASP B O 1
ATOM 2289 N N . THR B 1 98 ? 16.344 14.336 6 1 97.12 98 THR B N 1
ATOM 2290 C CA . THR B 1 98 ? 16.031 14.219 4.574 1 97.12 98 THR B CA 1
ATOM 2291 C C . THR B 1 98 ? 17.031 13.289 3.885 1 97.12 98 THR B C 1
ATOM 2293 O O . THR B 1 98 ? 18.234 13.531 3.9 1 97.12 98 THR B O 1
ATOM 2296 N N . LEU B 1 99 ? 16.5 12.25 3.33 1 96.81 99 LEU B N 1
ATOM 2297 C CA . LEU B 1 99 ? 17.312 11.305 2.57 1 96.81 99 LEU B CA 1
ATOM 2298 C C . LEU B 1 99 ? 17.312 11.656 1.086 1 96.81 99 LEU B C 1
ATOM 2300 O O . LEU B 1 99 ? 16.266 11.656 0.447 1 96.81 99 LEU B O 1
ATOM 2304 N N . GLU B 1 100 ? 18.453 11.883 0.492 1 96.81 100 GLU B N 1
ATOM 2305 C CA . GLU B 1 100 ? 18.562 12.367 -0.879 1 96.81 100 GLU B CA 1
ATOM 2306 C C . GLU B 1 100 ? 19.422 11.438 -1.73 1 96.81 100 GLU B C 1
ATOM 2308 O O . GLU B 1 100 ? 20.219 11.898 -2.557 1 96.81 100 GLU B O 1
ATOM 2313 N N . HIS B 1 101 ? 19.234 10.219 -1.613 1 93.5 101 HIS B N 1
ATOM 2314 C CA . HIS B 1 101 ? 20.125 9.273 -2.279 1 93.5 101 HIS B CA 1
ATOM 2315 C C . HIS B 1 101 ? 19.516 8.742 -3.564 1 93.5 101 HIS B C 1
ATOM 2317 O O . HIS B 1 101 ? 20.188 8.062 -4.348 1 93.5 101 HIS B O 1
ATOM 2323 N N . HIS B 1 102 ? 18.297 8.914 -3.791 1 96.62 102 HIS B N 1
ATOM 2324 C CA . HIS B 1 102 ? 17.672 8.523 -5.047 1 96.62 102 HIS B CA 1
ATOM 2325 C C . HIS B 1 102 ? 17.891 9.578 -6.129 1 96.62 102 HIS B C 1
ATOM 2327 O O . HIS B 1 102 ? 18 10.766 -5.828 1 96.62 102 HIS B O 1
ATOM 2333 N N . LYS B 1 103 ? 17.922 9.141 -7.375 1 97 103 LYS B N 1
ATOM 2334 C CA . LYS B 1 103 ? 18.094 10.039 -8.508 1 97 103 LYS B CA 1
ATOM 2335 C C . LYS B 1 103 ? 16.797 10.18 -9.305 1 97 103 LYS B C 1
ATOM 2337 O O . LYS B 1 103 ? 16.766 10.859 -10.336 1 97 103 LYS B O 1
ATOM 2342 N N . SER B 1 104 ? 15.805 9.508 -8.906 1 98.44 104 SER B N 1
ATOM 2343 C CA . SER B 1 104 ? 14.469 9.617 -9.484 1 98.44 104 SER B CA 1
ATOM 2344 C C . SER B 1 104 ? 13.398 9.531 -8.398 1 98.44 104 SER B C 1
ATOM 2346 O O . SER B 1 104 ? 13.711 9.383 -7.219 1 98.44 104 SER B O 1
ATOM 2348 N N . ALA B 1 105 ? 12.148 9.68 -8.844 1 98.75 105 ALA B N 1
ATOM 2349 C CA . ALA B 1 105 ? 11.023 9.703 -7.914 1 98.75 105 ALA B CA 1
ATOM 2350 C C . ALA B 1 105 ? 11.023 8.453 -7.031 1 98.75 105 ALA B C 1
ATOM 2352 O O . ALA B 1 105 ? 11.289 7.348 -7.508 1 98.75 105 ALA B O 1
ATOM 2353 N N . VAL B 1 106 ? 10.719 8.633 -5.793 1 98.69 106 VAL B N 1
ATOM 2354 C CA . VAL B 1 106 ? 10.508 7.535 -4.859 1 98.69 106 VAL B CA 1
ATOM 2355 C C . VAL B 1 106 ? 9.039 7.102 -4.895 1 98.69 106 VAL B C 1
ATOM 2357 O O . VAL B 1 106 ? 8.148 7.891 -4.59 1 98.69 106 VAL B O 1
ATOM 2360 N N . ASN B 1 107 ? 8.766 5.809 -5.184 1 98 107 ASN B N 1
ATOM 2361 C CA . ASN B 1 107 ? 7.41 5.332 -5.418 1 98 107 ASN B CA 1
ATOM 2362 C C . ASN B 1 107 ? 6.941 4.406 -4.301 1 98 107 ASN B C 1
ATOM 2364 O O . ASN B 1 107 ? 5.738 4.234 -4.098 1 98 107 ASN B O 1
ATOM 2368 N N . ALA B 1 108 ? 7.828 3.77 -3.707 1 98.38 108 ALA B N 1
ATOM 2369 C CA . ALA B 1 108 ? 7.469 2.74 -2.736 1 98.38 108 ALA B CA 1
ATOM 2370 C C . ALA B 1 108 ? 8.375 2.799 -1.51 1 98.38 108 ALA B C 1
ATOM 2372 O O . ALA B 1 108 ? 9.578 3.02 -1.632 1 98.38 108 ALA B O 1
ATOM 2373 N N . LEU B 1 109 ? 7.805 2.578 -0.35 1 98.56 109 LEU B N 1
ATOM 2374 C CA . LEU B 1 109 ? 8.516 2.479 0.92 1 98.56 109 LEU B CA 1
ATOM 2375 C C . LEU B 1 109 ? 8.062 1.249 1.701 1 98.56 109 LEU B C 1
ATOM 2377 O O . LEU B 1 109 ? 6.891 0.877 1.654 1 98.56 109 LEU B O 1
ATOM 2381 N N . ALA B 1 110 ? 8.898 0.647 2.334 1 97.25 110 ALA B N 1
ATOM 2382 C CA . ALA B 1 110 ? 8.625 -0.371 3.346 1 97.25 110 ALA B CA 1
ATOM 2383 C C . ALA B 1 110 ? 9.562 -0.223 4.539 1 97.25 110 ALA B C 1
ATOM 2385 O O . ALA B 1 110 ? 10.75 0.064 4.375 1 97.25 110 ALA B O 1
ATOM 2386 N N . TYR B 1 111 ? 9.023 -0.405 5.73 1 96.5 111 TYR B N 1
ATOM 2387 C CA . TYR B 1 111 ? 9.82 -0.29 6.945 1 96.5 111 TYR B CA 1
ATOM 2388 C C . TYR B 1 111 ? 9.695 -1.546 7.801 1 96.5 111 TYR B C 1
ATOM 2390 O O . TYR B 1 111 ? 8.609 -2.098 7.949 1 96.5 111 TYR B O 1
ATOM 2398 N N . ASP B 1 112 ? 10.812 -1.959 8.266 1 93.56 112 ASP B N 1
ATOM 2399 C CA . ASP B 1 112 ? 10.836 -3.082 9.195 1 93.56 112 ASP B CA 1
ATOM 2400 C C . ASP B 1 112 ? 11.25 -2.627 10.594 1 93.56 112 ASP B C 1
ATOM 2402 O O . ASP B 1 112 ? 12.398 -2.23 10.805 1 93.56 112 ASP B O 1
ATOM 2406 N N . ASP B 1 113 ? 10.344 -2.787 11.531 1 93.69 113 ASP B N 1
ATOM 2407 C CA . ASP B 1 113 ? 10.57 -2.277 12.883 1 93.69 113 ASP B CA 1
ATOM 2408 C C . ASP B 1 113 ? 11.57 -3.145 13.641 1 93.69 113 ASP B C 1
ATOM 2410 O O . ASP B 1 113 ? 12.227 -2.678 14.57 1 93.69 113 ASP B O 1
ATOM 2414 N N . ASN B 1 114 ? 11.57 -4.434 13.273 1 89.12 114 ASN B N 1
ATOM 2415 C CA . ASN B 1 114 ? 12.5 -5.32 13.961 1 89.12 114 ASN B CA 1
ATOM 2416 C C . ASN B 1 114 ? 13.945 -5.027 13.57 1 89.12 114 ASN B C 1
ATOM 2418 O O . ASN B 1 114 ? 14.812 -4.918 14.438 1 89.12 114 ASN B O 1
ATOM 2422 N N . LEU B 1 115 ? 14.18 -4.793 12.344 1 85.38 115 LEU B N 1
ATOM 2423 C CA . LEU B 1 115 ? 15.531 -4.551 11.836 1 85.38 115 LEU B CA 1
ATOM 2424 C C . LEU B 1 115 ? 15.836 -3.055 11.797 1 85.38 115 LEU B C 1
ATOM 2426 O O . LEU B 1 115 ? 16.984 -2.658 11.586 1 85.38 115 LEU B O 1
ATOM 2430 N N . SER B 1 116 ? 14.844 -2.227 11.977 1 91.25 116 SER B N 1
ATOM 2431 C CA . SER B 1 116 ? 14.953 -0.778 11.836 1 91.25 116 SER B CA 1
ATOM 2432 C C . SER B 1 116 ? 15.508 -0.396 10.469 1 91.25 116 SER B C 1
ATOM 2434 O O . SER B 1 116 ? 16.422 0.421 10.375 1 91.25 116 SER B O 1
ATOM 2436 N N . VAL B 1 117 ? 14.969 -0.987 9.469 1 91.56 117 VAL B N 1
ATOM 2437 C CA . VAL B 1 117 ? 15.422 -0.784 8.094 1 91.56 117 VAL B CA 1
ATOM 2438 C C . VAL B 1 117 ? 14.289 -0.179 7.262 1 91.56 117 VAL B C 1
ATOM 2440 O O . VAL B 1 117 ? 13.133 -0.585 7.387 1 91.56 117 VAL B O 1
ATOM 2443 N N . LEU B 1 118 ? 14.633 0.788 6.48 1 95.25 118 LEU B N 1
ATOM 2444 C CA . LEU B 1 118 ? 13.766 1.362 5.457 1 95.25 118 LEU B CA 1
ATOM 2445 C C . LEU B 1 118 ? 14.227 0.954 4.062 1 95.25 118 LEU B C 1
ATOM 2447 O O . LEU B 1 118 ? 15.391 1.146 3.709 1 95.25 118 LEU B O 1
ATOM 2451 N N . ILE B 1 119 ? 13.344 0.346 3.299 1 95.38 119 ILE B N 1
ATOM 2452 C CA . ILE B 1 119 ? 13.594 0.087 1.884 1 95.38 119 ILE B CA 1
ATOM 2453 C C . ILE B 1 119 ? 12.805 1.077 1.033 1 95.38 119 ILE B C 1
ATOM 2455 O O . ILE B 1 119 ? 11.602 1.267 1.243 1 95.38 119 ILE B O 1
ATOM 2459 N N . SER B 1 120 ? 13.469 1.738 0.165 1 97.44 120 SER B N 1
ATOM 2460 C CA . SER B 1 120 ? 12.828 2.678 -0.75 1 97.44 120 SER B CA 1
ATOM 2461 C C . SER B 1 120 ? 13.039 2.268 -2.203 1 97.44 120 SER B C 1
ATOM 2463 O O . SER B 1 120 ? 14.141 1.865 -2.582 1 97.44 120 SER B O 1
ATOM 2465 N N . GLY B 1 121 ? 11.977 2.275 -2.973 1 97.75 121 GLY B N 1
ATOM 2466 C CA . GLY B 1 121 ? 12.023 1.965 -4.391 1 97.75 121 GLY B CA 1
ATOM 2467 C C . GLY B 1 121 ? 11.734 3.164 -5.273 1 97.75 121 GLY B C 1
ATOM 2468 O O . GLY B 1 121 ? 10.781 3.908 -5.027 1 97.75 121 GLY B O 1
ATOM 2469 N N . ALA B 1 122 ? 12.539 3.318 -6.293 1 98.19 122 ALA B N 1
ATOM 2470 C CA . ALA B 1 122 ? 12.453 4.52 -7.125 1 98.19 122 ALA B CA 1
ATOM 2471 C C . ALA B 1 122 ? 11.945 4.184 -8.523 1 98.19 122 ALA B C 1
ATOM 2473 O O . ALA B 1 122 ? 11.883 3.012 -8.906 1 98.19 122 ALA B O 1
ATOM 2474 N N . CYS B 1 123 ? 11.617 5.219 -9.227 1 98.25 123 CYS B N 1
ATOM 2475 C CA . CYS B 1 123 ? 11.172 5.113 -10.609 1 98.25 123 CYS B CA 1
ATOM 2476 C C . CYS B 1 123 ? 12.305 4.637 -11.508 1 98.25 123 CYS B C 1
ATOM 2478 O O . CYS B 1 123 ? 12.062 4.113 -12.594 1 98.25 123 CYS B O 1
ATOM 2480 N N . SER B 1 124 ? 13.578 4.789 -11.086 1 96.25 124 SER B N 1
ATOM 2481 C CA . SER B 1 124 ? 14.742 4.379 -11.867 1 96.25 124 SER B CA 1
ATOM 2482 C C . SER B 1 124 ? 14.977 2.877 -11.758 1 96.25 124 SER B C 1
ATOM 2484 O O . SER B 1 124 ? 15.82 2.324 -12.469 1 96.25 124 SER B O 1
ATOM 2486 N N . GLY B 1 125 ? 14.289 2.27 -10.867 1 94.69 125 GLY B N 1
ATOM 2487 C CA . GLY B 1 125 ? 14.484 0.841 -10.68 1 94.69 125 GLY B CA 1
ATOM 2488 C C . GLY B 1 125 ? 15.445 0.51 -9.555 1 94.69 125 GLY B C 1
ATOM 2489 O O . GLY B 1 125 ? 15.766 -0.659 -9.336 1 94.69 125 GLY B O 1
ATOM 2490 N N . VAL B 1 126 ? 15.844 1.518 -8.844 1 91.81 126 VAL B N 1
ATOM 2491 C CA . VAL B 1 126 ? 16.812 1.312 -7.766 1 91.81 126 VAL B CA 1
ATOM 2492 C C . VAL B 1 126 ? 16.078 1.245 -6.426 1 91.81 126 VAL B C 1
ATOM 2494 O O . VAL B 1 126 ? 15.219 2.074 -6.137 1 91.81 126 VAL B O 1
ATOM 2497 N N . LEU B 1 127 ? 16.422 0.22 -5.641 1 94.06 127 LEU B N 1
ATOM 2498 C CA . LEU B 1 127 ? 16.047 0.201 -4.234 1 94.06 127 LEU B CA 1
ATOM 2499 C C . LEU B 1 127 ? 17.219 0.603 -3.344 1 94.06 127 LEU B C 1
ATOM 2501 O O . LEU B 1 127 ? 18.359 0.231 -3.611 1 94.06 127 LEU B O 1
ATOM 2505 N N . ILE B 1 128 ? 16.906 1.345 -2.357 1 93.19 128 ILE B N 1
ATOM 2506 C CA . ILE B 1 128 ? 17.922 1.709 -1.374 1 93.19 128 ILE B CA 1
ATOM 2507 C C . ILE B 1 128 ? 17.5 1.211 0.007 1 93.19 128 ILE B C 1
ATOM 2509 O O . ILE B 1 128 ? 16.344 1.369 0.409 1 93.19 128 ILE B O 1
ATOM 2513 N N . ALA B 1 129 ? 18.422 0.562 0.638 1 91.44 129 ALA B N 1
ATOM 2514 C CA . ALA B 1 129 ? 18.25 0.133 2.023 1 91.44 129 ALA B CA 1
ATOM 2515 C C . ALA B 1 129 ? 18.953 1.083 2.986 1 91.44 129 ALA B C 1
ATOM 2517 O O . ALA B 1 129 ? 20.141 1.359 2.834 1 91.44 129 ALA B O 1
ATOM 2518 N N . SER B 1 130 ? 18.188 1.604 3.916 1 91.88 130 SER B N 1
ATOM 2519 C CA . SER B 1 130 ? 18.719 2.48 4.9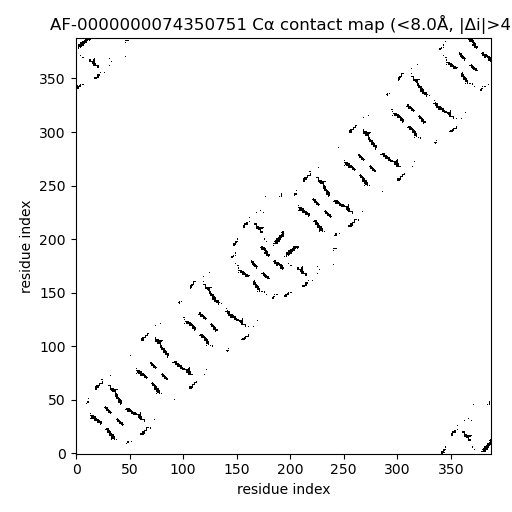53 1 91.88 130 SER B CA 1
ATOM 2520 C C . SER B 1 130 ? 18.406 1.946 6.344 1 91.88 130 SER B C 1
ATOM 2522 O O . SER B 1 130 ? 17.328 1.424 6.582 1 91.88 130 SER B O 1
ATOM 2524 N N . GLU B 1 131 ? 19.344 2.098 7.23 1 89.94 131 GLU B N 1
ATOM 2525 C CA . GLU B 1 131 ? 19.156 1.672 8.617 1 89.94 131 GLU B CA 1
ATOM 2526 C C . GLU B 1 131 ? 19.203 2.861 9.57 1 89.94 131 GLU B C 1
ATOM 2528 O O . GLU B 1 131 ? 19.938 3.82 9.336 1 89.94 131 GLU B O 1
ATOM 2533 N N . ARG B 1 132 ? 18.422 2.725 10.586 1 92.06 132 ARG B N 1
ATOM 2534 C CA . ARG B 1 132 ? 18.438 3.76 11.617 1 92.06 132 ARG B CA 1
ATOM 2535 C C . ARG B 1 132 ? 19.812 3.832 12.289 1 92.06 132 ARG B C 1
ATOM 2537 O O . ARG B 1 132 ? 20.406 2.801 12.609 1 92.06 132 ARG B O 1
ATOM 2544 N N . ASN B 1 133 ? 20.266 5.074 12.422 1 88 133 ASN B N 1
ATOM 2545 C CA . ASN B 1 133 ? 21.547 5.301 13.094 1 88 133 ASN B CA 1
ATOM 2546 C C . ASN B 1 133 ? 21.375 5.352 14.609 1 88 133 ASN B C 1
ATOM 2548 O O . ASN B 1 133 ? 21.156 6.422 15.18 1 88 133 ASN B O 1
ATOM 2552 N N . ILE B 1 134 ? 21.359 4.332 15.336 1 78 134 ILE B N 1
ATOM 2553 C CA . ILE B 1 134 ? 21.109 4.266 16.766 1 78 134 ILE B CA 1
ATOM 2554 C C . ILE B 1 134 ? 22.344 4.703 17.531 1 78 134 ILE B C 1
ATOM 2556 O O . ILE B 1 134 ? 22.25 5.289 18.625 1 78 134 ILE B O 1
ATOM 2560 N N . SER B 1 135 ? 23.484 4.383 17.016 1 66.81 135 SER B N 1
ATOM 2561 C CA . SER B 1 135 ? 24.703 4.648 17.781 1 66.81 135 SER B CA 1
ATOM 2562 C C . SER B 1 135 ? 25.094 6.117 17.688 1 66.81 135 SER B C 1
ATOM 2564 O O . SER B 1 135 ? 26 6.566 18.406 1 66.81 135 SER B O 1
ATOM 2566 N N . ASN B 1 136 ? 24.156 6.98 17.312 1 60.88 136 A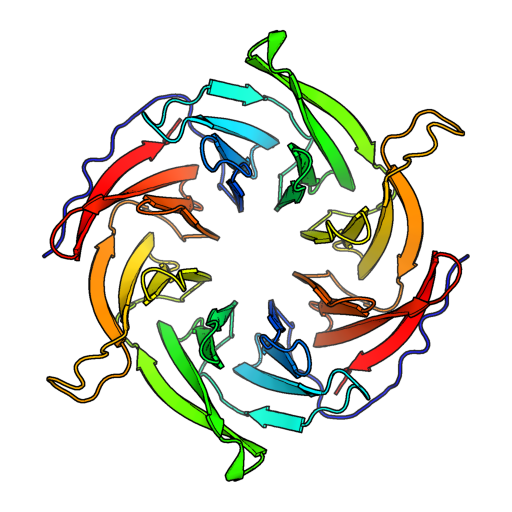SN B N 1
ATOM 2567 C CA . ASN B 1 136 ? 24.484 8.391 17.172 1 60.88 136 ASN B CA 1
ATOM 2568 C C . ASN B 1 136 ? 25.922 8.602 16.719 1 60.88 136 ASN B C 1
ATOM 2570 O O . ASN B 1 136 ? 26.531 9.633 17.016 1 60.88 136 ASN B O 1
ATOM 2574 N N . GLU B 1 137 ? 26.625 7.492 16.359 1 56.56 137 GLU B N 1
ATOM 2575 C CA . GLU B 1 137 ? 27.984 7.672 15.883 1 56.56 137 GLU B CA 1
ATOM 2576 C C . GLU B 1 137 ? 28.016 8.055 14.406 1 56.56 137 GLU B C 1
ATOM 2578 O O . GLU B 1 137 ? 27.266 7.5 13.602 1 56.56 137 GLU B O 1
ATOM 2583 N N . GLY B 1 138 ? 28.453 9.367 14.109 1 58.91 138 GLY B N 1
ATOM 2584 C CA . GLY B 1 138 ? 28.641 9.828 12.742 1 58.91 138 GLY B CA 1
ATOM 2585 C C . GLY B 1 138 ? 28.047 11.195 12.492 1 58.91 138 GLY B C 1
ATOM 2586 O O . GLY B 1 138 ? 28.078 12.07 13.359 1 58.91 138 GLY B O 1
ATOM 2587 N N . ASP B 1 139 ? 27.484 11.336 11.328 1 66.06 139 ASP B N 1
ATOM 2588 C CA . ASP B 1 139 ? 27.156 12.664 10.82 1 66.06 139 ASP B CA 1
ATOM 2589 C C . ASP B 1 139 ? 25.781 13.117 11.312 1 66.06 139 ASP B C 1
ATOM 2591 O O . ASP B 1 139 ? 25.266 14.148 10.883 1 66.06 139 ASP B O 1
ATOM 2595 N N . GLY B 1 140 ? 25.234 12.328 12.43 1 73.62 140 GLY B N 1
ATOM 2596 C CA . GLY B 1 140 ? 24.016 12.812 13.062 1 73.62 140 GLY B CA 1
ATOM 2597 C C . GLY B 1 140 ? 22.766 12.523 12.25 1 73.62 140 GLY B C 1
ATOM 2598 O O . GLY B 1 140 ? 21.656 12.945 12.633 1 73.62 140 GLY B O 1
ATOM 2599 N N . ARG B 1 141 ? 23.031 11.734 11.234 1 84.12 141 ARG B N 1
ATOM 2600 C CA . ARG B 1 141 ? 21.875 11.453 10.398 1 84.12 141 ARG B CA 1
ATOM 2601 C C . ARG B 1 141 ? 20.969 10.414 11.055 1 84.12 141 ARG B C 1
ATOM 2603 O O . ARG B 1 141 ? 21.453 9.508 11.742 1 84.12 141 ARG B O 1
ATOM 2610 N N . HIS B 1 142 ? 19.688 10.539 10.898 1 91.06 142 HIS B N 1
ATOM 2611 C CA . HIS B 1 142 ? 18.703 9.617 11.438 1 91.06 142 HIS B CA 1
ATOM 2612 C C . HIS B 1 142 ? 18.797 8.242 10.773 1 91.06 142 HIS B C 1
ATOM 2614 O O . HIS B 1 142 ? 18.703 7.215 11.445 1 91.06 142 HIS B O 1
ATOM 2620 N N . MET B 1 143 ? 19.125 8.258 9.469 1 91.56 143 MET B N 1
ATOM 2621 C CA . MET B 1 143 ? 19.266 7.023 8.703 1 91.56 143 MET B CA 1
ATOM 2622 C C . MET B 1 143 ? 20.625 6.969 8 1 91.56 143 MET B C 1
ATOM 2624 O O . MET B 1 143 ? 21.109 7.988 7.508 1 91.56 143 MET B O 1
ATOM 2628 N N . VAL B 1 144 ? 21.141 5.758 7.883 1 87.19 144 VAL B N 1
ATOM 2629 C CA . VAL B 1 144 ? 22.375 5.516 7.145 1 87.19 144 VAL B CA 1
ATOM 2630 C C . VAL B 1 144 ? 22.125 4.512 6.023 1 87.19 144 VAL B C 1
ATOM 2632 O O . VAL B 1 144 ? 21.469 3.488 6.234 1 87.19 144 VAL B O 1
ATOM 2635 N N . ILE B 1 145 ? 22.609 4.84 4.855 1 86.62 145 ILE B N 1
ATOM 2636 C CA . ILE B 1 145 ? 22.453 3.93 3.727 1 86.62 145 ILE B CA 1
ATOM 2637 C C . ILE B 1 145 ? 23.328 2.701 3.93 1 86.62 145 ILE B C 1
ATOM 2639 O O . ILE B 1 145 ? 24.531 2.828 4.207 1 86.62 145 ILE B O 1
ATOM 2643 N N . VAL B 1 146 ? 22.781 1.604 3.762 1 83.25 146 VAL B N 1
ATOM 2644 C CA . VAL B 1 146 ? 23.562 0.395 3.984 1 83.25 146 VAL B CA 1
ATOM 2645 C C . VAL B 1 146 ? 23.609 -0.442 2.707 1 83.25 146 VAL B C 1
ATOM 2647 O O . VAL B 1 146 ? 24.312 -1.451 2.639 1 83.25 146 VAL B O 1
ATOM 2650 N N . GLY B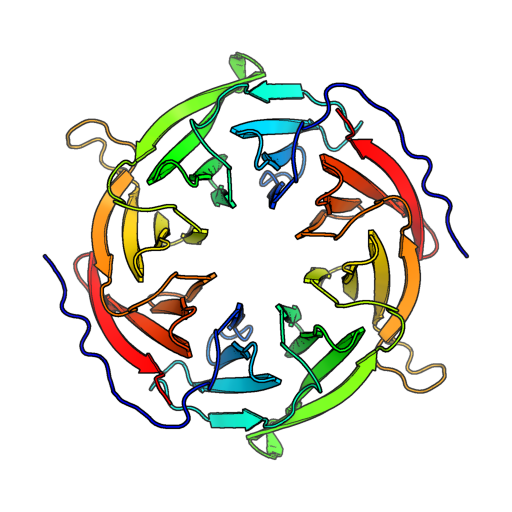 1 147 ? 22.844 0.003 1.664 1 81.81 147 GLY B N 1
ATOM 2651 C CA . GLY B 1 147 ? 22.891 -0.762 0.428 1 81.81 147 GLY B CA 1
ATOM 2652 C C . GLY B 1 147 ? 22.016 -0.177 -0.666 1 81.81 147 GLY B C 1
ATOM 2653 O O . GLY B 1 147 ? 21.062 0.549 -0.384 1 81.81 147 GLY B O 1
ATOM 2654 N N . ALA B 1 148 ? 22.422 -0.468 -1.882 1 86.44 148 ALA B N 1
ATOM 2655 C CA . ALA B 1 148 ? 21.625 -0.217 -3.08 1 86.44 148 ALA B CA 1
ATOM 2656 C C . ALA B 1 148 ? 21.344 -1.515 -3.828 1 86.44 148 ALA B C 1
ATOM 2658 O O . ALA B 1 148 ? 22.25 -2.285 -4.125 1 86.44 148 ALA B O 1
ATOM 2659 N N . LEU B 1 149 ? 20.141 -1.752 -3.957 1 82.38 149 LEU B N 1
ATOM 2660 C CA . LEU B 1 149 ? 19.703 -2.963 -4.637 1 82.38 149 LEU B CA 1
ATOM 2661 C C . LEU B 1 149 ? 19.344 -2.668 -6.09 1 82.38 149 LEU B C 1
ATOM 2663 O O . LEU B 1 149 ? 18.297 -2.074 -6.367 1 82.38 149 LEU B O 1
ATOM 2667 N N . LEU B 1 150 ? 20.25 -3.16 -6.895 1 84.88 150 LEU B N 1
ATOM 2668 C CA . LEU B 1 150 ? 20.125 -2.895 -8.32 1 84.88 150 LEU B CA 1
ATOM 2669 C C . LEU B 1 150 ? 19.562 -4.109 -9.055 1 84.88 150 LEU B C 1
ATOM 2671 O O . LEU B 1 150 ? 19.703 -5.242 -8.578 1 84.88 150 LEU B O 1
ATOM 2675 N N . GLY B 1 151 ? 18.812 -3.861 -10.125 1 81.75 151 GLY B N 1
ATOM 2676 C CA . GLY B 1 151 ? 18.312 -4.992 -10.891 1 81.75 151 GLY B CA 1
ATOM 2677 C C . GLY B 1 151 ? 17.141 -4.641 -11.773 1 81.75 151 GLY B C 1
ATOM 2678 O O . GLY B 1 151 ? 17.109 -5.004 -12.953 1 81.75 151 GLY B O 1
ATOM 2679 N N . HIS B 1 152 ? 16.219 -4.039 -11.156 1 88.69 152 HIS B N 1
ATOM 2680 C CA . HIS B 1 152 ? 15.07 -3.633 -11.953 1 88.69 152 HIS B CA 1
ATOM 2681 C C . HIS B 1 152 ? 15.477 -2.65 -13.047 1 88.69 152 HIS B C 1
ATOM 2683 O O . HIS B 1 152 ? 16.406 -1.856 -12.859 1 88.69 152 HIS B O 1
ATOM 2689 N N . ARG B 1 153 ? 14.789 -2.674 -14.133 1 92.12 153 ARG B N 1
ATOM 2690 C CA . ARG B 1 153 ? 15.125 -1.819 -15.266 1 92.12 153 ARG B CA 1
ATOM 2691 C C . ARG B 1 153 ? 14.086 -0.72 -15.453 1 92.12 153 ARG B C 1
ATOM 2693 O O . ARG B 1 153 ? 14.25 0.166 -16.297 1 92.12 153 ARG B O 1
ATOM 2700 N N . LYS B 1 154 ? 13.031 -0.85 -14.797 1 96.25 154 LYS B N 1
ATOM 2701 C CA . LYS B 1 154 ? 11.969 0.151 -14.789 1 96.25 154 LYS B CA 1
ATOM 2702 C C . LYS B 1 154 ? 11.5 0.454 -13.375 1 96.25 154 LYS B C 1
ATOM 2704 O O . LYS B 1 154 ? 12.109 0.005 -12.398 1 96.25 154 LYS B O 1
ATOM 2709 N N . ALA B 1 155 ? 10.492 1.235 -13.258 1 98.06 155 ALA B N 1
ATOM 2710 C CA . ALA B 1 155 ? 10.008 1.774 -11.992 1 98.06 155 ALA B CA 1
ATOM 2711 C C . ALA B 1 155 ? 9.648 0.654 -11.023 1 98.06 155 ALA B C 1
ATOM 2713 O O . ALA B 1 155 ? 9.055 -0.349 -11.414 1 98.06 155 ALA B O 1
ATOM 2714 N N . ILE B 1 156 ? 9.992 0.815 -9.781 1 97.12 156 ILE B N 1
ATOM 2715 C CA . ILE B 1 156 ? 9.523 -0.029 -8.695 1 97.12 156 ILE B CA 1
ATOM 2716 C C . ILE B 1 156 ? 8.102 0.37 -8.312 1 97.12 156 ILE B C 1
ATOM 2718 O O . ILE B 1 156 ? 7.828 1.54 -8.031 1 97.12 156 ILE B O 1
ATOM 2722 N N . LEU B 1 157 ? 7.168 -0.585 -8.273 1 97.38 157 LEU B N 1
ATOM 2723 C CA . LEU B 1 157 ? 5.77 -0.275 -8.016 1 97.38 157 LEU B CA 1
ATOM 2724 C C . LEU B 1 157 ? 5.359 -0.73 -6.617 1 97.38 157 LEU B C 1
ATOM 2726 O O . LEU B 1 157 ? 4.43 -0.176 -6.027 1 97.38 157 LEU B O 1
ATOM 2730 N N . CYS B 1 158 ? 5.973 -1.706 -6.137 1 96.62 158 CYS B N 1
ATOM 2731 C CA . CYS B 1 158 ? 5.656 -2.227 -4.812 1 96.62 158 CYS B CA 1
ATOM 2732 C C . CYS B 1 158 ? 6.875 -2.883 -4.176 1 96.62 158 CYS B C 1
ATOM 2734 O O . CYS B 1 158 ? 7.75 -3.391 -4.883 1 96.62 158 CYS B O 1
ATOM 2736 N N . VAL B 1 159 ? 6.988 -2.846 -2.838 1 96.31 159 VAL B N 1
ATOM 2737 C CA . VAL B 1 159 ? 8.078 -3.434 -2.072 1 96.31 159 VAL B CA 1
ATOM 2738 C C . VAL B 1 159 ? 7.543 -4 -0.759 1 96.31 159 VAL B C 1
ATOM 2740 O O . VAL B 1 159 ? 6.645 -3.422 -0.147 1 96.31 159 VAL B O 1
ATOM 2743 N N . LYS B 1 160 ? 8.047 -5.105 -0.4 1 93.69 160 LYS B N 1
ATOM 2744 C CA . LYS B 1 160 ? 7.762 -5.738 0.885 1 93.69 160 LYS B CA 1
ATOM 2745 C C . LYS B 1 160 ? 9.039 -6.246 1.542 1 93.69 160 LYS B C 1
ATOM 2747 O O . LYS B 1 160 ? 9.977 -6.656 0.854 1 93.69 160 LYS B O 1
ATOM 2752 N N . ILE B 1 161 ? 9.031 -6.094 2.875 1 89.81 161 ILE B N 1
ATOM 2753 C CA . ILE B 1 161 ? 10.102 -6.711 3.652 1 89.81 161 ILE B CA 1
ATOM 2754 C C . ILE B 1 161 ? 9.57 -7.957 4.359 1 89.81 161 ILE B C 1
ATOM 2756 O O . ILE B 1 161 ? 8.539 -7.906 5.035 1 89.81 161 ILE B O 1
ATOM 2760 N N . VAL B 1 162 ? 10.273 -9.055 4.176 1 80.38 162 VAL B N 1
ATOM 2761 C CA . VAL B 1 162 ? 9.898 -10.336 4.773 1 80.38 162 VAL B CA 1
ATOM 2762 C C . VAL B 1 162 ? 11.078 -10.898 5.562 1 80.38 162 VAL B C 1
ATOM 2764 O O . VAL B 1 162 ? 11.922 -11.609 5.008 1 80.38 162 VAL B O 1
ATOM 2767 N N . GLY B 1 163 ? 11.039 -10.633 6.879 1 78.44 163 GLY B N 1
ATOM 2768 C CA . GLY B 1 163 ? 12.227 -11.023 7.625 1 78.44 163 GLY B CA 1
ATOM 2769 C C . GLY B 1 163 ? 13.5 -10.375 7.102 1 78.44 163 GLY B C 1
ATOM 2770 O O . GLY B 1 163 ? 13.602 -9.148 7.059 1 78.44 163 GLY B O 1
ATOM 2771 N N . GLU B 1 164 ? 14.344 -11.281 6.562 1 80 164 GLU B N 1
ATOM 2772 C CA . GLU B 1 164 ? 15.609 -10.773 6.031 1 80 164 GLU B CA 1
ATOM 2773 C C . GLU B 1 164 ? 15.547 -10.602 4.52 1 80 164 GLU B C 1
ATOM 2775 O O . GLU B 1 164 ? 16.562 -10.305 3.877 1 80 164 GLU B O 1
ATOM 2780 N N . LEU B 1 165 ? 14.406 -10.75 4.023 1 81.94 165 LEU B N 1
ATOM 2781 C CA . LEU B 1 165 ? 14.25 -10.656 2.574 1 81.94 165 LEU B CA 1
ATOM 2782 C C . LEU B 1 165 ? 13.547 -9.359 2.184 1 81.94 165 LEU B C 1
ATOM 2784 O O . LEU B 1 165 ? 12.695 -8.859 2.93 1 81.94 165 LEU B O 1
ATOM 2788 N N . VAL B 1 166 ? 13.898 -8.844 1.05 1 88.38 166 VAL B N 1
ATOM 2789 C CA . VAL B 1 166 ? 13.211 -7.734 0.394 1 88.38 166 VAL B CA 1
ATOM 2790 C C . VAL B 1 166 ? 12.641 -8.195 -0.946 1 88.38 166 VAL B C 1
ATOM 2792 O O . VAL B 1 166 ? 13.367 -8.75 -1.777 1 88.38 166 VAL B O 1
ATOM 2795 N N . CYS B 1 167 ? 11.344 -8.07 -1.099 1 89.69 167 CYS B N 1
ATOM 2796 C CA . CYS B 1 167 ? 10.664 -8.406 -2.342 1 89.69 167 CYS B CA 1
ATOM 2797 C C . CYS B 1 167 ? 10.133 -7.156 -3.031 1 89.69 167 CYS B C 1
ATOM 2799 O O . CYS B 1 167 ? 9.523 -6.297 -2.387 1 89.69 167 CYS B O 1
ATOM 2801 N N . SER B 1 168 ? 10.398 -7.047 -4.332 1 92.12 168 SER B N 1
ATOM 2802 C CA . SER B 1 168 ? 9.922 -5.879 -5.066 1 92.12 168 SER B CA 1
ATOM 2803 C C . SER B 1 168 ? 9.289 -6.277 -6.395 1 92.12 168 SER B C 1
ATOM 2805 O O . SER B 1 168 ? 9.688 -7.273 -7.004 1 92.12 168 SER B O 1
ATOM 2807 N N . GLY B 1 169 ? 8.258 -5.59 -6.777 1 93.19 169 GLY B N 1
ATOM 2808 C CA . GLY B 1 169 ? 7.652 -5.664 -8.094 1 93.19 169 GLY B CA 1
ATOM 2809 C C . GLY B 1 169 ? 7.859 -4.406 -8.922 1 93.19 169 GLY B C 1
ATOM 2810 O O . GLY B 1 169 ? 7.824 -3.297 -8.383 1 93.19 169 GLY B O 1
ATOM 2811 N N . SER B 1 170 ? 8.023 -4.609 -10.203 1 94.31 170 SER B N 1
ATOM 2812 C CA . SER B 1 170 ? 8.422 -3.496 -11.055 1 94.31 170 SER B CA 1
ATOM 2813 C C . SER B 1 170 ? 7.609 -3.471 -12.344 1 94.31 170 SER B C 1
ATOM 2815 O O . SER B 1 170 ? 6.988 -4.473 -12.711 1 94.31 170 SER B O 1
ATOM 2817 N N . ALA B 1 171 ? 7.664 -2.34 -12.93 1 96.38 171 ALA B N 1
ATOM 2818 C CA . ALA B 1 171 ? 7.086 -2.174 -14.266 1 96.38 171 ALA B CA 1
ATOM 2819 C C . ALA B 1 171 ? 7.863 -2.98 -15.297 1 96.38 171 ALA B C 1
ATOM 2821 O O . ALA B 1 171 ? 7.398 -3.164 -16.422 1 96.38 171 ALA B O 1
ATOM 2822 N N . ASP B 1 172 ? 9.031 -3.484 -14.945 1 91.19 172 ASP B N 1
ATOM 2823 C CA . ASP B 1 172 ? 9.828 -4.27 -15.883 1 91.19 172 ASP B CA 1
ATOM 2824 C C . ASP B 1 172 ? 9.359 -5.723 -15.914 1 91.19 172 ASP B C 1
ATOM 2826 O O . ASP B 1 172 ? 10.047 -6.586 -16.469 1 91.19 172 ASP B O 1
ATOM 2830 N N . LYS B 1 173 ? 8.266 -5.977 -15.234 1 89.75 173 LYS B N 1
ATOM 2831 C CA . LYS B 1 173 ? 7.551 -7.25 -15.289 1 89.75 173 LYS B CA 1
ATOM 2832 C C . LYS B 1 173 ? 8.234 -8.297 -14.414 1 89.75 173 LYS B C 1
ATOM 2834 O O . LYS B 1 173 ? 7.984 -9.5 -14.562 1 89.75 173 LYS B O 1
ATOM 2839 N N . THR B 1 174 ? 9.055 -7.832 -13.5 1 87.5 174 THR B N 1
ATOM 2840 C CA . THR B 1 174 ? 9.766 -8.805 -12.68 1 87.5 174 THR B CA 1
ATOM 2841 C C . THR B 1 174 ? 9.477 -8.586 -11.195 1 87.5 174 THR B C 1
ATOM 2843 O O . THR B 1 174 ? 9.148 -7.469 -10.789 1 87.5 174 THR B O 1
ATOM 2846 N N . VAL B 1 175 ? 9.539 -9.688 -10.461 1 88.88 175 VAL B N 1
ATOM 2847 C CA . VAL B 1 175 ? 9.695 -9.672 -9.008 1 88.88 175 VAL B CA 1
ATOM 2848 C C . VAL B 1 175 ? 11.148 -9.977 -8.641 1 88.88 175 VAL B C 1
ATOM 2850 O O . VAL B 1 175 ? 11.742 -10.914 -9.172 1 88.88 175 VAL B O 1
ATOM 2853 N N . ARG B 1 176 ? 11.664 -9.172 -7.812 1 86.56 176 ARG B N 1
ATOM 2854 C CA . ARG B 1 176 ? 13.039 -9.438 -7.379 1 86.56 176 ARG B CA 1
ATOM 2855 C C . ARG B 1 176 ? 13.109 -9.594 -5.863 1 86.56 176 ARG B C 1
ATOM 2857 O O . ARG B 1 176 ? 12.391 -8.914 -5.129 1 86.56 176 ARG B O 1
ATOM 2864 N N . LEU B 1 177 ? 14.031 -10.492 -5.441 1 84.62 177 LEU B N 1
ATOM 2865 C CA . LEU B 1 177 ? 14.227 -10.805 -4.031 1 84.62 177 LEU B CA 1
ATOM 2866 C C . LEU B 1 177 ? 15.68 -10.586 -3.623 1 84.62 177 LEU B C 1
ATOM 2868 O O . LEU B 1 177 ? 16.594 -11.008 -4.332 1 84.62 177 LEU B O 1
ATOM 2872 N N . TRP B 1 178 ? 15.797 -9.906 -2.561 1 82.19 178 TRP B N 1
ATOM 2873 C CA . TRP B 1 178 ? 17.125 -9.703 -1.983 1 82.19 178 TRP B CA 1
ATOM 2874 C C . TRP B 1 178 ? 17.156 -10.188 -0.537 1 82.19 178 TRP B C 1
ATOM 2876 O O . TRP B 1 178 ? 16.156 -10.125 0.175 1 82.19 178 TRP B O 1
ATOM 2886 N N . ARG B 1 179 ? 18.266 -10.711 -0.129 1 79.38 179 ARG B N 1
ATOM 2887 C CA . ARG B 1 179 ? 18.438 -11.18 1.245 1 79.38 179 ARG B CA 1
ATOM 2888 C C . ARG B 1 179 ? 19.469 -10.336 1.992 1 79.38 179 ARG B C 1
ATOM 2890 O O . ARG B 1 179 ? 20.531 -10.047 1.462 1 79.38 179 ARG B O 1
ATOM 2897 N N . ARG B 1 180 ? 19 -9.945 3.066 1 77 180 ARG B N 1
ATOM 2898 C CA . ARG B 1 180 ? 19.922 -9.289 3.975 1 77 180 ARG B CA 1
ATOM 2899 C C . ARG B 1 180 ? 20.891 -10.289 4.605 1 77 180 ARG B C 1
ATOM 2901 O O . ARG B 1 180 ? 20.453 -11.328 5.113 1 77 180 ARG B O 1
ATOM 2908 N N . THR B 1 181 ? 22.078 -10.227 4.285 1 70.75 181 THR B N 1
ATOM 2909 C CA . THR B 1 181 ? 23.078 -11.141 4.832 1 70.75 181 THR B CA 1
ATOM 2910 C C . THR B 1 181 ? 23.75 -10.531 6.062 1 70.75 181 THR B C 1
ATOM 2912 O O . THR B 1 181 ? 23.531 -9.367 6.391 1 70.75 181 THR B O 1
ATOM 2915 N N . GLU B 1 182 ? 24.484 -11.438 6.711 1 63.88 182 GLU B N 1
ATOM 2916 C CA . GLU B 1 182 ? 25.266 -11.023 7.879 1 63.88 182 GLU B CA 1
ATOM 2917 C C . GLU B 1 182 ? 26.141 -9.82 7.555 1 63.88 182 GLU B C 1
ATOM 2919 O O . GLU B 1 182 ? 26.656 -9.695 6.438 1 63.88 182 GLU B O 1
ATOM 2924 N N . GLY B 1 183 ? 26.266 -8.75 8.469 1 57.78 183 GLY B N 1
ATOM 2925 C CA . GLY B 1 183 ? 27.078 -7.555 8.328 1 57.78 183 GLY B CA 1
ATOM 2926 C C . GLY B 1 183 ? 26.344 -6.426 7.617 1 57.78 183 GLY B C 1
ATOM 2927 O O . GLY B 1 183 ? 26.984 -5.551 7.02 1 57.78 183 GLY B O 1
ATOM 2928 N N . LYS B 1 184 ? 25.109 -6.609 7.5 1 58.88 184 LYS B N 1
ATOM 2929 C CA . LYS B 1 184 ? 24.234 -5.535 7.02 1 58.88 184 LYS B CA 1
ATOM 2930 C C . LYS B 1 184 ? 24.344 -5.375 5.504 1 58.88 184 LYS B C 1
ATOM 2932 O O . LYS B 1 184 ? 24.297 -4.258 4.988 1 58.88 184 LYS B O 1
ATOM 2937 N N . SER B 1 185 ? 24.797 -6.434 4.863 1 60.44 185 SER B N 1
ATOM 2938 C CA . SER B 1 185 ? 24.859 -6.398 3.406 1 60.44 185 SER B CA 1
ATOM 2939 C C . SER B 1 185 ? 23.672 -7.133 2.783 1 60.44 185 SER B C 1
ATOM 2941 O O . SER B 1 185 ? 23.016 -7.93 3.449 1 60.44 185 SER B O 1
ATOM 2943 N N . TYR B 1 186 ? 23.188 -6.613 1.705 1 61.75 186 TYR B N 1
ATOM 2944 C CA . TYR B 1 186 ? 22.125 -7.285 0.98 1 61.75 186 TYR B CA 1
ATOM 2945 C C . TYR B 1 186 ? 22.656 -8 -0.251 1 61.75 186 TYR B C 1
ATOM 2947 O O . TYR B 1 186 ? 23.562 -7.5 -0.923 1 61.75 186 TYR B O 1
ATOM 2955 N N . SER B 1 187 ? 22.438 -9.273 -0.327 1 57.28 187 SER B N 1
ATOM 2956 C CA . SER B 1 187 ? 22.75 -10.016 -1.548 1 57.28 187 SER B CA 1
ATOM 2957 C C . SER B 1 187 ? 21.484 -10.289 -2.363 1 57.28 187 SER B C 1
ATOM 2959 O O . SER B 1 187 ? 20.406 -10.5 -1.801 1 57.28 187 SER B O 1
ATOM 2961 N N . CYS B 1 188 ? 21.469 -9.781 -3.654 1 54.09 188 CYS B N 1
ATOM 2962 C CA . CYS B 1 188 ? 20.359 -10.133 -4.527 1 54.09 188 CYS B CA 1
ATOM 2963 C C . CYS B 1 188 ? 20.219 -11.641 -4.668 1 54.09 188 CYS B C 1
ATOM 2965 O O . CYS B 1 188 ? 21.188 -12.32 -5.031 1 54.09 188 CYS B O 1
ATOM 2967 N N . LEU B 1 189 ? 19.25 -12.195 -4.102 1 52.69 189 LEU B N 1
ATOM 2968 C CA . LEU B 1 189 ? 19.109 -13.648 -4.184 1 52.69 189 LEU B CA 1
ATOM 2969 C C . LEU B 1 189 ? 18.594 -14.062 -5.559 1 52.69 189 LEU B C 1
ATOM 2971 O O . LEU B 1 189 ? 19.031 -15.086 -6.098 1 52.69 189 LEU B O 1
ATOM 2975 N N . GLY B 1 190 ? 17.516 -13.547 -6.141 1 50.66 190 GLY B N 1
ATOM 2976 C CA . GLY B 1 190 ? 16.953 -14.047 -7.387 1 50.66 190 GLY B CA 1
ATOM 2977 C C . GLY B 1 190 ? 15.945 -13.094 -8.016 1 50.66 190 GLY B C 1
ATOM 2978 O O . GLY B 1 190 ? 15.508 -12.133 -7.371 1 50.66 190 GLY B O 1
ATOM 2979 N N . ILE B 1 191 ? 16.125 -12.781 -9.336 1 49.41 191 ILE B N 1
ATOM 2980 C CA . ILE B 1 191 ? 15.117 -12.164 -10.195 1 49.41 191 ILE B CA 1
ATOM 2981 C C . ILE B 1 191 ? 14.023 -13.18 -10.523 1 49.41 191 ILE B C 1
ATOM 2983 O O . ILE B 1 191 ? 14.32 -14.305 -10.93 1 49.41 191 ILE B O 1
ATOM 2987 N N . LEU B 1 192 ? 12.953 -12.992 -9.82 1 42.72 192 LEU B N 1
ATOM 2988 C CA . LEU B 1 192 ? 11.844 -13.859 -10.219 1 42.72 192 LEU B CA 1
ATOM 2989 C C . LEU B 1 192 ? 11.328 -13.484 -11.602 1 42.72 192 LEU B C 1
ATOM 2991 O O . LEU B 1 192 ? 10.625 -12.477 -11.758 1 42.72 192 LEU B O 1
ATOM 2995 N N . GLU B 1 193 ? 12.258 -13.297 -12.547 1 38.84 193 GLU B N 1
ATOM 2996 C CA . GLU B 1 193 ? 11.859 -13.031 -13.922 1 38.84 193 GLU B CA 1
ATOM 2997 C C . GLU B 1 193 ? 11.203 -14.25 -14.555 1 38.84 193 GLU B C 1
ATOM 2999 O O . GLU B 1 193 ? 11.742 -15.359 -14.477 1 38.84 193 GLU B O 1
ATOM 3004 N N . ALA B 1 194 ? 10.109 -14.578 -14.281 1 31.44 194 ALA B N 1
ATOM 3005 C CA . ALA B 1 194 ? 9.758 -15.703 -15.148 1 31.44 194 ALA B CA 1
ATOM 3006 C C . ALA B 1 194 ? 9.523 -15.234 -16.578 1 31.44 194 ALA B C 1
ATOM 3008 O O . ALA B 1 194 ? 9.062 -14.109 -16.812 1 31.44 194 ALA B O 1
#

Foldseek 3Di:
DPPPPPPPPDDDDDPADFAEWDAFPVRQWIWTFFQQQWIWIAGPVVGDTQDIRHCVDVGGFAYWDAENVAWIWTWFQNQKIWIWHQPVVVRDIDTQAIGRPGPGGWHEWDADRVQQWIWIWGQQQKIWIWHADPVCPDPNHRIDTLDIDHDGRGGWHYWDDDPQKIWTDGPSQWIWIWGQDPPRDIHGDDIRRD/DPPPPPPPPDDDDDPADFAEWDAFPVRQWIWTFFQQQWIWIAGPVVGDTQDIRHCVDVGGFAYWDAENVAWIWTWFQNQKIWIWHQPVVVRDIDTQAIGRPGPGGWHEWDADRVQQWIWIWGQQQKIWIWHADPVCPDPNHRIDTLDIDHDGRGGWHYWDDDPQKIWTDGPSGWIWIWGQDPPRDIHGDDTRND

Nearest PDB structures (foldseek):
  4j8g-assembly1_A  TM=9.049E-01  e=2.116E-09  Schizosaccharomyces pombe
  4ci8-assembly1_A  TM=8.643E-01  e=7.946E-08  Homo sapiens
  8x7a-assembly1_B  TM=8.231E-01  e=1.799E-07  Homo sapiens
  8e3z-assembly1_B  TM=5.704E-01  e=1.136E-07  Homo sapiens
  8iw4-assembly1_B  TM=4.269E-01  e=7.983E-09  Homo sapiens

Sequence (388 aa):
MILLAQVADSTPYHFDAVSSLALSNDKTLIYSGSWDRTFKIWRNSDFKCLESVTKAHDDAINTIVVSNEGFIYTGSADKKIKVWRNNQRERKHDLIDTLEHHKSAVNALAYDDNLSVLISGACSGVLIASERNISNEGDGRHMVIVGALLGHRKAILCVKIVGELVCSGSADKTVRLWRRTEGKSYSCLGILEAMILLAQVADSTPYHFDAVSSLALSNDKTLIYSGSWDRTFKIWRNSDFKCLESVTKAHDDAINTIVVSNEGFIYTGSADKKIKVWRNNQRERKHDLIDTLEHHKSAVNALAYDDNLSVLISGACSGVLIASERNISNEGDGRHMVIVGALLGHRKAILCVKIVGELVCSGSADKTVRLWRRTEGKSYSCLGILEA

InterPro domains:
  IPR001680 WD40 repeat [PF00400] (14-42)
  IPR001680 WD40 repeat [PF00400] (53-84)
  IPR001680 WD40 repeat [PF00400] (95-125)
  IPR001680 WD40 repeat [PF00400] (147-178)
  IPR001680 WD40 repeat [PS50082] (11-52)
  IPR001680 WD40 repeat [PS50082] (54-94)
  IPR001680 WD40 repeat [PS50082] (149-178)
  IPR001680 WD40 repeat [SM00320] (4-43)
  IPR001680 WD40 repeat [SM00320] (46-85)
  IPR001680 WD40 repeat [SM00320] (92-130)
  IPR001680 WD40 repeat [SM00320] (142-179)
  IPR015943 WD40/YVTN repeat-like-containing domain superfamily [G3DSA:2.130.10.10] (6-129)
  IPR015943 WD40/YVTN repeat-like-containing domain superfamily [G3DSA:2.130.10.10] (133-192)
  IPR020472 PAC1/LIS1-like, WD-40 repeat [PR00320] (30-44)
  IPR020472 PAC1/LIS1-like, WD-40 repeat [PR00320] (72-86)
  IPR020472 PAC1/LIS1-like, WD-40 repeat [PR00320] (166-180)
  IPR036322 WD40-repeat-containing domain superfamily [SSF50978] (13-185)
  IPR045182 Protein JINGUBANG-like [PTHR22844] (13-193)